Protein AF-A0A1Z8S855-F1 (afdb_monomer_lite)

pLDDT: mean 86.5, std 17.15, range [28.98, 98.31]

Sequence (444 aa):
MSDNKIIQIDSSQKNSFQVTWDMGRRCNFDCTYCPDHRHNNSSSHASLETLIKTSKFVFDYKKLIDQYSVTPKEWMIGFTGGEPTNNPNLLDMCQYINEQNDPMLSVDVTSNGSFSEKYCERMYKLINKMTISYHCEANPKIKSRVLDRIYQVKDLKQKTSNGKFAKINLMIHADPNYWEECMGLVKRFQRDGIKFVPRIIGENYENSRYTHRYTPEQHQWFKDYWKEQNEIAQREREEEEIEKRRKTAEYEYKTETGAKTKSKSENMIETMRKMNNGTKQVKVNHSCKINKSIKKQDQTVNTRKELGRPCCGGGTMCTSNQSGKVSYAKQLPNTEFRDWGCLINWHWLHIEQEYDKILHHQTCRSTFGGKVGEIGTISDCEKIIDRLKKQFATGTMPVIKCPKKLCGCGLCISKAKNNEDITKLFYKTVKNLTPVLEGNLVDL

Secondary structure (DSSP, 8-state):
--TT-EEEEE-TTS-EEEEEEE--SB-S---TTS-TTT-BSSPPPPPHHHHHHHHHHHHHHHHHHHHTBSSPPEEEEEEESS-GGG-TTHHHHHHHHHTT--TTEEEEEEE-S-S-HHHHHHHHHH-SEEEEEEETTS-HHHHHHHHHHHHHHHHHHHH--SS-EEEEEEEE-SSHHHHHHHHHHHHHHHHTT--EEEEEP---SS--TT---B-HHHHHHHHHHHHHHHHHHHHHHHHHHHHHHHHHHHHHHHHHHTSS---SHHHHHHHHHHHSTT-----------------S----B-HHHHS-EE-TT-PPEEEEETT--EEEESEES----TT-EE-GGGTEEEEETTTTEEES-TTT-B-GGG-BS-SB-STTHHHHHHHHHHHHHTTEEEPEE---SS--S-TTS-EESSHHHHHHHHHHHBSS-EEESS------

Radius of gyration: 23.86 Å; chains: 1; bounding box: 59×68×56 Å

Foldseek 3Di:
DDLPDFFWWFLLVQQEFEEEEAQEAQAPDDALQDDNRQHDNDDDGDDLVLLVLLVVLVVLLLVLLQVFWPDRGQYEYEYDTHALLVRPCNLVSLVVNVVVVDPSYFYEYEHCQQDDPVSLVSVQVSGQEYEHEHDLPDDPVSNVNSVVSLVSLVVVPVVDPPNHYYEYEYAQAQPPVSNVVSVVVVVVCVVVVNHYDDDHGQLDPDDDSSHGFHFPVRLVVLLVVQVVLQVVQQVVVVVVVVVVVVVVVVVVCVVVCVPDDDDDPPVVVVVVVVVPPPDDPDDDDDDDDDDDDDDDDGPTDNNCQASAAFAPVQDWIWTAGPVRDIGIGRGDRFFQQAQKFFPLQSRAWYHNPSVQFIASDDPQCFAAQLDHDGCGGSVPSVVSSVLSVVQVVVLADETTGRNDRGDDHPSRGTIGNDPVRSQVSCVSTTHSHHYDDHDHRPDD

Structure (mmCIF, N/CA/C/O backbone):
data_AF-A0A1Z8S855-F1
#
_entry.id   AF-A0A1Z8S855-F1
#
loop_
_atom_site.group_PDB
_atom_site.id
_atom_site.type_symbol
_atom_site.label_atom_id
_atom_site.label_alt_id
_atom_site.label_comp_id
_atom_site.label_asym_id
_atom_site.label_entity_id
_atom_site.label_seq_id
_atom_site.pdbx_PDB_ins_code
_atom_site.Cartn_x
_atom_site.Cartn_y
_atom_site.Cartn_z
_atom_site.occupancy
_atom_site.B_iso_or_equiv
_atom_site.auth_seq_id
_atom_site.auth_comp_id
_atom_site.auth_asym_id
_atom_site.auth_atom_id
_atom_site.pdbx_PDB_model_num
ATOM 1 N N . MET A 1 1 ? 25.090 -2.124 26.017 1.00 41.06 1 MET A N 1
ATOM 2 C CA . MET A 1 1 ? 24.219 -2.735 24.984 1.00 41.06 1 MET A CA 1
ATOM 3 C C . MET A 1 1 ? 23.691 -1.597 24.128 1.00 41.06 1 MET A C 1
ATOM 5 O O . MET A 1 1 ? 23.383 -0.565 24.692 1.00 41.06 1 MET A O 1
ATOM 9 N N . SER A 1 2 ? 23.723 -1.702 22.799 1.00 43.72 2 SER A N 1
ATOM 10 C CA . SER A 1 2 ? 23.610 -0.530 21.917 1.00 43.72 2 SER A CA 1
ATOM 11 C C . SER A 1 2 ? 22.261 0.192 22.053 1.00 43.72 2 SER A C 1
ATOM 13 O O . SER A 1 2 ? 21.244 -0.335 21.593 1.00 43.72 2 SER A O 1
ATOM 15 N N . ASP A 1 3 ? 22.279 1.425 22.565 1.00 57.53 3 ASP A N 1
ATOM 16 C CA . ASP A 1 3 ? 21.118 2.323 22.675 1.00 57.53 3 ASP A CA 1
ATOM 17 C C . ASP A 1 3 ? 20.399 2.573 21.337 1.00 57.53 3 ASP A C 1
ATOM 19 O O . ASP A 1 3 ? 19.307 3.117 21.312 1.00 57.53 3 ASP A O 1
ATOM 23 N N . ASN A 1 4 ? 20.954 2.148 20.200 1.00 68.38 4 ASN A N 1
ATOM 24 C CA . ASN A 1 4 ? 20.413 2.396 18.861 1.00 68.38 4 ASN A CA 1
ATOM 25 C C . ASN A 1 4 ? 19.391 1.356 18.357 1.00 68.38 4 ASN A C 1
ATOM 27 O O . ASN A 1 4 ? 18.970 1.434 17.201 1.00 68.38 4 ASN A O 1
ATOM 31 N N . LYS A 1 5 ? 18.976 0.367 19.163 1.00 87.69 5 LYS A N 1
ATOM 32 C CA . LYS A 1 5 ? 17.974 -0.618 18.712 1.00 87.69 5 LYS A CA 1
ATOM 33 C C . LYS A 1 5 ? 16.562 -0.022 18.748 1.00 87.69 5 LYS A C 1
ATOM 35 O O . LYS A 1 5 ? 16.079 0.367 19.807 1.00 87.69 5 LYS A O 1
ATOM 40 N N . ILE A 1 6 ? 15.889 -0.013 17.595 1.00 92.44 6 ILE A N 1
ATOM 41 C CA . ILE A 1 6 ? 14.486 0.411 17.467 1.00 92.44 6 ILE A CA 1
ATOM 42 C C . ILE A 1 6 ? 13.596 -0.516 18.308 1.00 92.44 6 ILE A C 1
ATOM 44 O O . ILE A 1 6 ? 13.683 -1.741 18.180 1.00 92.44 6 ILE A O 1
ATOM 48 N N . ILE A 1 7 ? 12.731 0.068 19.138 1.00 95.06 7 ILE A N 1
ATOM 49 C CA . ILE A 1 7 ? 11.736 -0.652 19.957 1.00 95.06 7 ILE A CA 1
ATOM 50 C C . ILE A 1 7 ? 10.293 -0.251 19.642 1.00 95.06 7 ILE A C 1
ATOM 52 O O . ILE A 1 7 ? 9.365 -0.934 20.073 1.00 95.06 7 ILE A O 1
ATOM 56 N N . GLN A 1 8 ? 10.098 0.825 18.880 1.00 95.38 8 GLN A N 1
ATOM 57 C CA . GLN A 1 8 ? 8.782 1.346 18.541 1.00 95.38 8 GLN A CA 1
ATOM 58 C C . GLN A 1 8 ? 8.801 2.021 17.168 1.00 95.38 8 GLN A C 1
ATOM 60 O O . GLN A 1 8 ? 9.777 2.669 16.784 1.00 95.38 8 GLN A O 1
ATOM 65 N N . ILE A 1 9 ? 7.690 1.893 16.450 1.00 94.69 9 ILE A N 1
ATOM 66 C CA . ILE A 1 9 ? 7.334 2.705 15.288 1.00 94.69 9 ILE A CA 1
ATOM 67 C C . ILE A 1 9 ? 6.004 3.375 15.621 1.00 94.69 9 ILE A C 1
ATOM 69 O O . ILE A 1 9 ? 5.054 2.677 15.970 1.00 94.69 9 ILE A O 1
ATOM 73 N N . ASP A 1 10 ? 5.933 4.699 15.518 1.00 93.19 10 ASP A N 1
ATOM 74 C CA . ASP A 1 10 ? 4.724 5.483 15.785 1.00 93.19 10 ASP A CA 1
ATOM 75 C C . ASP A 1 10 ? 4.182 6.052 14.466 1.00 93.19 10 ASP A C 1
ATOM 77 O O . ASP A 1 10 ? 4.839 6.845 13.787 1.00 93.19 10 ASP A O 1
ATOM 81 N N . SER A 1 11 ? 2.978 5.630 14.078 1.00 85.94 11 SER A N 1
ATOM 82 C CA . SER A 1 11 ? 2.289 6.154 12.898 1.00 85.94 11 SER A CA 1
ATOM 83 C C . SER A 1 11 ? 1.144 7.100 13.238 1.00 85.94 11 SER A C 1
ATOM 85 O O . SER A 1 11 ? 0.399 7.459 12.333 1.00 85.94 11 SER A O 1
ATOM 87 N N . SER A 1 12 ? 0.991 7.528 14.495 1.00 74.00 12 SER A N 1
ATOM 88 C CA . SER A 1 12 ? -0.075 8.453 14.918 1.00 74.00 12 SER A CA 1
ATOM 89 C C . SER A 1 12 ? -0.031 9.790 14.173 1.00 74.00 12 SER A C 1
ATOM 91 O O . SER A 1 12 ? -1.069 10.377 13.894 1.00 74.00 12 SER A O 1
ATOM 93 N N . GLN A 1 13 ? 1.154 10.224 13.730 1.00 69.06 13 GLN A N 1
ATOM 94 C CA . GLN A 1 13 ? 1.298 11.402 12.866 1.00 69.06 13 GLN A CA 1
ATOM 95 C C . GLN A 1 13 ? 0.686 11.217 11.465 1.00 69.06 13 GLN A C 1
ATOM 97 O O . GLN A 1 13 ? 0.423 12.193 10.769 1.00 69.06 13 GLN A O 1
ATOM 102 N N . LYS A 1 14 ? 0.501 9.972 11.016 1.00 68.62 14 LYS A N 1
ATOM 103 C CA . LYS A 1 14 ? -0.127 9.612 9.741 1.00 68.62 14 LYS A CA 1
ATOM 104 C C . LYS A 1 14 ? -1.534 9.120 10.042 1.00 68.62 14 LYS A C 1
ATOM 106 O O . LYS A 1 14 ? -1.788 7.916 10.073 1.00 68.62 14 LYS A O 1
ATOM 111 N N . ASN A 1 15 ? -2.432 10.067 10.288 1.00 76.00 15 ASN A N 1
ATOM 112 C CA . ASN A 1 15 ? -3.842 9.839 10.592 1.00 76.00 15 ASN A CA 1
ATOM 113 C C . ASN A 1 15 ? -4.609 9.292 9.365 1.00 76.00 15 ASN A C 1
ATOM 115 O O . ASN A 1 15 ? -5.454 9.974 8.792 1.00 76.00 15 ASN A O 1
ATOM 119 N N . SER A 1 16 ? -4.255 8.078 8.920 1.00 89.56 16 SER A N 1
ATOM 120 C CA . SER A 1 16 ? -4.792 7.461 7.705 1.00 89.56 16 SER A CA 1
ATOM 121 C C . SER A 1 16 ? -5.195 5.994 7.876 1.00 89.56 16 SER A C 1
ATOM 123 O O . SER A 1 16 ? -4.587 5.259 8.666 1.00 89.56 16 SER A O 1
ATOM 125 N N . PHE A 1 17 ? -6.204 5.580 7.107 1.00 94.44 17 PHE A N 1
ATOM 126 C CA . PHE A 1 17 ? -6.650 4.197 6.940 1.00 94.44 17 PHE A CA 1
ATOM 127 C C . PHE A 1 17 ? -6.500 3.766 5.474 1.00 94.44 17 PHE A C 1
ATOM 129 O O . PHE A 1 17 ? -6.917 4.481 4.566 1.00 94.44 17 PHE A O 1
ATOM 136 N N . GLN A 1 18 ? -5.886 2.613 5.220 1.00 94.94 18 GLN A N 1
ATOM 137 C CA . GLN A 1 18 ? -5.607 2.139 3.863 1.00 94.94 18 GLN A CA 1
ATOM 138 C C . GLN A 1 18 ? -6.396 0.875 3.550 1.00 94.94 18 GLN A C 1
ATOM 140 O O . GLN A 1 18 ? -6.330 -0.113 4.274 1.00 94.94 18 GLN A O 1
ATOM 145 N N . VAL A 1 19 ? -7.091 0.886 2.423 1.00 97.75 19 VAL A N 1
ATOM 146 C CA . VAL A 1 19 ? -7.694 -0.290 1.810 1.00 97.75 19 VAL A CA 1
ATOM 147 C C . VAL A 1 19 ? -6.838 -0.642 0.604 1.00 97.75 19 VAL A C 1
ATOM 149 O O . VAL A 1 19 ? -6.731 0.138 -0.336 1.00 97.75 19 VAL A O 1
ATOM 152 N N . THR A 1 20 ? -6.183 -1.798 0.625 1.00 97.12 20 THR A N 1
ATOM 153 C CA . THR A 1 20 ? -5.492 -2.331 -0.556 1.00 97.12 20 THR A CA 1
ATOM 154 C C . THR A 1 20 ? -6.382 -3.374 -1.201 1.00 97.12 20 THR A C 1
ATOM 156 O O . THR A 1 20 ? -6.624 -4.416 -0.598 1.00 97.12 20 THR A O 1
ATOM 159 N N . TRP A 1 21 ? -6.833 -3.130 -2.420 1.00 98.25 21 TRP A N 1
ATOM 160 C CA . TRP A 1 21 ? -7.756 -4.009 -3.121 1.00 98.25 21 TRP A CA 1
ATOM 161 C C . TRP A 1 21 ? -7.062 -4.640 -4.327 1.00 98.25 21 TRP A C 1
ATOM 163 O O . TRP A 1 21 ? -6.793 -3.981 -5.329 1.00 98.25 21 TRP A O 1
ATOM 173 N N . ASP A 1 22 ? -6.723 -5.919 -4.193 1.00 97.12 22 ASP A N 1
ATOM 174 C CA . ASP A 1 22 ? -6.221 -6.758 -5.277 1.00 97.12 22 ASP A CA 1
ATOM 175 C C . ASP A 1 22 ? -7.413 -7.183 -6.146 1.00 97.12 22 ASP A C 1
ATOM 177 O O . ASP A 1 22 ? -8.289 -7.919 -5.693 1.00 97.12 22 ASP A O 1
ATOM 181 N N . MET A 1 23 ? -7.465 -6.662 -7.372 1.00 95.81 23 MET A N 1
ATOM 182 C CA . MET A 1 23 ? -8.579 -6.804 -8.317 1.00 95.81 23 MET A CA 1
ATOM 183 C C . MET A 1 23 ? -8.624 -8.172 -9.024 1.00 95.81 23 MET A C 1
ATOM 185 O O . MET A 1 23 ? -9.483 -8.381 -9.886 1.00 95.81 23 MET A O 1
ATOM 189 N N . GLY A 1 24 ? -7.718 -9.090 -8.677 1.00 95.19 24 GLY A N 1
ATOM 190 C CA . GLY A 1 24 ? -7.552 -10.403 -9.301 1.00 95.19 24 GLY A CA 1
ATOM 191 C C . GLY A 1 24 ? -6.234 -10.518 -10.059 1.00 95.19 24 GLY A C 1
ATOM 192 O O . GLY A 1 24 ? -5.487 -9.553 -10.180 1.00 95.19 24 GLY A O 1
ATOM 193 N N . ARG A 1 25 ? -5.936 -11.700 -10.596 1.00 95.31 25 ARG A N 1
ATOM 194 C CA . ARG A 1 25 ? -4.613 -12.039 -11.146 1.00 95.31 25 ARG A CA 1
ATOM 195 C C . ARG A 1 25 ? -4.402 -11.636 -12.600 1.00 95.31 25 ARG A C 1
ATOM 197 O O . ARG A 1 25 ? -3.265 -11.624 -13.061 1.00 95.31 25 ARG A O 1
ATOM 204 N N . ARG A 1 26 ? -5.451 -11.317 -13.360 1.00 96.31 26 ARG A N 1
ATOM 205 C CA . ARG A 1 26 ? -5.281 -11.064 -14.797 1.00 96.31 26 ARG A CA 1
ATOM 206 C C . ARG A 1 26 ? -4.358 -9.862 -15.031 1.00 96.31 26 ARG A C 1
ATOM 208 O O . ARG A 1 26 ? -4.673 -8.739 -14.644 1.00 96.31 26 ARG A O 1
ATOM 215 N N . CYS A 1 27 ? -3.237 -10.092 -15.699 1.00 95.69 27 CYS A N 1
ATOM 216 C CA . CYS A 1 27 ? -2.202 -9.123 -16.013 1.00 95.69 27 CYS A CA 1
ATOM 217 C C . CYS A 1 27 ? -1.746 -9.315 -17.462 1.00 95.69 27 CYS A C 1
ATOM 219 O O . CYS A 1 27 ? -1.718 -10.426 -17.984 1.00 95.69 27 CYS A O 1
ATOM 221 N N . ASN A 1 28 ? -1.382 -8.221 -18.121 1.00 94.50 28 ASN A N 1
ATOM 222 C CA . ASN A 1 28 ? -0.798 -8.239 -19.464 1.00 94.50 28 ASN A CA 1
ATOM 223 C C . ASN A 1 28 ? 0.742 -8.232 -19.443 1.00 94.50 28 ASN A C 1
ATOM 225 O O . ASN A 1 28 ? 1.363 -8.062 -20.490 1.00 94.50 28 ASN A O 1
ATOM 229 N N . PHE A 1 29 ? 1.350 -8.369 -18.261 1.00 94.00 29 PHE A N 1
ATOM 230 C CA . PHE A 1 29 ? 2.789 -8.522 -18.050 1.00 94.00 29 PHE A CA 1
ATOM 231 C C . PHE A 1 29 ? 3.058 -9.891 -17.412 1.00 94.00 29 PHE A C 1
ATOM 233 O O . PHE A 1 29 ? 2.271 -10.367 -16.589 1.00 94.00 29 PHE A O 1
ATOM 240 N N . ASP A 1 30 ? 4.200 -10.482 -17.756 1.00 92.06 30 ASP A N 1
ATOM 241 C CA . ASP A 1 30 ? 4.653 -11.786 -17.261 1.00 92.06 30 ASP A CA 1
ATOM 242 C C . ASP A 1 30 ? 6.054 -11.660 -16.646 1.00 92.06 30 ASP A C 1
ATOM 244 O O . ASP A 1 30 ? 7.041 -12.180 -17.157 1.00 92.06 30 ASP A O 1
ATOM 248 N N . CYS A 1 31 ? 6.159 -10.828 -15.605 1.00 91.81 31 CYS A N 1
ATOM 249 C CA . CYS A 1 31 ? 7.449 -10.493 -15.010 1.00 91.81 31 CYS A CA 1
ATOM 250 C C . CYS A 1 31 ? 8.037 -11.697 -14.260 1.00 91.81 31 CYS A C 1
ATOM 252 O O . CYS A 1 31 ? 7.355 -12.277 -13.415 1.00 91.81 31 CYS A O 1
ATOM 254 N N . THR A 1 32 ? 9.324 -11.990 -14.446 1.00 90.94 32 THR A N 1
ATOM 255 C CA . THR A 1 32 ? 10.001 -13.171 -13.877 1.00 90.94 32 THR A CA 1
ATOM 256 C C . THR A 1 32 ? 10.027 -13.195 -12.346 1.00 90.94 32 THR A C 1
ATOM 258 O O . THR A 1 32 ? 10.209 -14.242 -11.737 1.00 90.94 32 THR A O 1
ATOM 261 N N . TYR A 1 33 ? 9.832 -12.044 -11.702 1.00 89.94 33 TYR A N 1
ATOM 262 C CA . TYR A 1 33 ? 9.792 -11.862 -10.248 1.00 89.94 33 TYR A CA 1
ATOM 263 C C . TYR A 1 33 ? 8.374 -11.710 -9.681 1.00 89.94 33 TYR A C 1
ATOM 265 O O . TYR A 1 33 ? 8.222 -11.462 -8.479 1.00 89.94 33 TYR A O 1
ATOM 273 N N . CYS A 1 34 ? 7.338 -11.812 -10.515 1.00 89.25 34 CYS A N 1
ATOM 274 C CA . CYS A 1 34 ? 5.953 -11.863 -10.066 1.00 89.25 34 CYS A CA 1
ATOM 275 C C . CYS A 1 34 ? 5.550 -13.336 -9.872 1.00 89.25 34 CYS A C 1
ATOM 277 O O . CYS A 1 34 ? 5.842 -14.156 -10.733 1.00 89.25 34 CYS A O 1
ATOM 279 N N . PRO A 1 35 ? 4.946 -13.724 -8.737 1.00 87.12 35 PRO A N 1
ATOM 280 C CA . PRO A 1 35 ? 4.584 -15.120 -8.508 1.00 87.12 35 PRO A CA 1
ATOM 281 C C . PRO A 1 35 ? 3.193 -15.455 -9.071 1.00 87.12 35 PRO A C 1
ATOM 283 O O . PRO A 1 35 ? 2.268 -14.673 -8.881 1.00 87.12 35 PRO A O 1
ATOM 286 N N . ASP A 1 36 ? 2.988 -16.654 -9.629 1.00 86.56 36 ASP A N 1
ATOM 287 C CA . ASP A 1 36 ? 1.744 -17.073 -10.327 1.00 86.56 36 ASP A CA 1
ATOM 288 C C . ASP A 1 36 ? 0.429 -16.915 -9.533 1.00 86.56 36 ASP A C 1
ATOM 290 O O . ASP A 1 36 ? -0.669 -16.811 -10.085 1.00 86.56 36 ASP A O 1
ATOM 294 N N . HIS A 1 37 ? 0.502 -16.915 -8.200 1.00 86.00 37 HIS A N 1
ATOM 295 C CA . HIS A 1 37 ? -0.669 -16.672 -7.348 1.00 86.00 37 HIS A CA 1
ATOM 296 C C . HIS A 1 37 ? -1.069 -15.185 -7.287 1.00 86.00 37 HIS A C 1
ATOM 298 O O . HIS A 1 37 ? -2.067 -14.841 -6.664 1.00 86.00 37 HIS A O 1
ATOM 304 N N . ARG A 1 38 ? -0.285 -14.292 -7.900 1.00 85.31 38 ARG A N 1
ATOM 305 C CA . ARG A 1 38 ? -0.528 -12.845 -8.011 1.00 85.31 38 ARG A CA 1
ATOM 306 C C . ARG A 1 38 ? -0.795 -12.397 -9.440 1.00 85.31 38 ARG A C 1
ATOM 308 O O . ARG A 1 38 ? -1.370 -11.331 -9.620 1.00 85.31 38 ARG A O 1
ATOM 315 N N . HIS A 1 39 ? -0.387 -13.176 -10.441 1.00 90.69 39 HIS A N 1
ATOM 316 C CA . HIS A 1 39 ? -0.634 -12.832 -11.836 1.00 90.69 39 HIS A CA 1
ATOM 317 C C . HIS A 1 39 ? -0.845 -14.056 -12.732 1.00 90.69 39 HIS A C 1
ATOM 319 O O . HIS A 1 39 ? -0.311 -15.129 -12.476 1.00 90.69 39 HIS A O 1
ATOM 325 N N . ASN A 1 40 ? -1.629 -13.871 -13.790 1.00 92.19 40 ASN A N 1
ATOM 326 C CA . ASN A 1 40 ? -1.722 -14.739 -14.963 1.00 92.19 40 ASN A CA 1
ATOM 327 C C . ASN A 1 40 ? -2.329 -13.941 -16.132 1.00 92.19 40 ASN A C 1
ATOM 329 O O . ASN A 1 40 ? -2.665 -12.771 -15.975 1.00 92.19 40 ASN A O 1
ATOM 333 N N . ASN A 1 41 ? -2.519 -14.558 -17.296 1.00 91.06 41 ASN A N 1
ATOM 334 C CA . ASN A 1 41 ? -3.120 -13.907 -18.468 1.00 91.06 41 ASN A CA 1
ATOM 335 C C . ASN A 1 41 ? -4.601 -14.271 -18.705 1.00 91.06 41 ASN A C 1
ATOM 337 O O . ASN A 1 41 ? -5.209 -13.766 -19.652 1.00 91.06 41 ASN A O 1
ATOM 341 N N . SER A 1 42 ? -5.187 -15.130 -17.867 1.00 92.25 42 SER A N 1
ATOM 342 C CA . SER A 1 42 ? -6.438 -15.834 -18.170 1.00 92.25 42 SER A CA 1
ATOM 343 C C . SER A 1 42 ? -7.563 -15.624 -17.158 1.00 92.25 42 SER A C 1
ATOM 345 O O . SER A 1 42 ? -8.719 -15.839 -17.521 1.00 92.25 42 SER A O 1
ATOM 347 N N . SER A 1 43 ? -7.275 -15.171 -15.930 1.00 94.56 43 SER A N 1
ATOM 348 C CA . SER A 1 43 ? -8.302 -14.972 -14.901 1.00 94.56 43 SER A CA 1
ATOM 349 C C . SER A 1 43 ? -9.421 -14.040 -15.376 1.00 94.56 43 SER A C 1
ATOM 351 O O . SER A 1 43 ? -9.204 -13.075 -16.123 1.00 94.56 43 SER A O 1
ATOM 353 N N . SER A 1 44 ? -10.639 -14.341 -14.933 1.00 95.31 44 SER A N 1
ATOM 354 C CA . SER A 1 44 ? -11.812 -13.497 -15.136 1.00 95.31 44 SER A CA 1
ATOM 355 C C . SER A 1 44 ? -11.755 -12.257 -14.248 1.00 95.31 44 SER A C 1
ATOM 357 O O . SER A 1 44 ? -11.197 -12.278 -13.152 1.00 95.31 44 SER A O 1
ATOM 359 N N . HIS A 1 45 ? -12.383 -11.178 -14.705 1.00 96.50 45 HIS A N 1
ATOM 360 C CA . HIS A 1 45 ? -12.617 -10.000 -13.878 1.00 96.50 45 HIS A CA 1
ATOM 361 C C . HIS A 1 45 ? -13.925 -10.141 -13.098 1.00 96.50 45 HIS A C 1
ATOM 363 O O . HIS A 1 45 ? -14.886 -10.725 -13.599 1.00 96.50 45 HIS A O 1
ATOM 369 N N . ALA A 1 46 ? -13.969 -9.584 -11.887 1.00 95.19 46 ALA A N 1
ATOM 370 C CA . ALA A 1 46 ? -15.210 -9.481 -11.126 1.00 95.19 46 ALA A CA 1
ATOM 371 C C . ALA A 1 46 ? -16.238 -8.592 -11.850 1.00 95.19 46 ALA A C 1
ATOM 373 O O . ALA A 1 46 ? -15.874 -7.609 -12.509 1.00 95.19 46 ALA A O 1
ATOM 374 N N . SER A 1 47 ? -17.522 -8.927 -11.702 1.00 96.62 47 SER A N 1
ATOM 375 C CA . SER A 1 47 ? -18.627 -8.103 -12.198 1.00 96.62 47 SER A CA 1
ATOM 376 C C . SER A 1 47 ? -18.700 -6.771 -11.447 1.00 96.62 47 SER A C 1
ATOM 378 O O . SER A 1 47 ? -18.292 -6.674 -10.287 1.00 96.62 47 SER A O 1
ATOM 380 N N . LEU A 1 48 ? -19.254 -5.741 -12.094 1.00 97.19 48 LEU A N 1
ATOM 381 C CA . LEU A 1 48 ? -19.471 -4.438 -11.462 1.00 97.19 48 LEU A CA 1
ATOM 382 C C . LEU A 1 48 ? -20.356 -4.550 -10.208 1.00 97.19 48 LEU A C 1
ATOM 384 O O . LEU A 1 48 ? -20.079 -3.896 -9.209 1.00 97.19 48 LEU A O 1
ATOM 388 N N . GLU A 1 49 ? -21.367 -5.421 -10.227 1.00 96.81 49 GLU A N 1
ATOM 389 C CA . GLU A 1 49 ? -22.240 -5.680 -9.076 1.00 96.81 49 GLU A CA 1
ATOM 390 C C . GLU A 1 49 ? -21.451 -6.160 -7.849 1.00 96.81 49 GLU A C 1
ATOM 392 O O . GLU A 1 49 ? -21.581 -5.590 -6.763 1.00 96.81 49 GLU A O 1
ATOM 397 N N . THR A 1 50 ? -20.577 -7.157 -8.025 1.00 96.06 50 THR A N 1
ATOM 398 C CA . THR A 1 50 ? -19.729 -7.672 -6.942 1.00 96.06 50 THR A CA 1
ATOM 399 C C . THR A 1 50 ? -18.773 -6.602 -6.427 1.00 96.06 50 THR A C 1
ATOM 401 O O . THR A 1 50 ? -18.580 -6.478 -5.215 1.00 96.06 50 THR A O 1
ATOM 404 N N . LEU A 1 51 ? -18.191 -5.799 -7.323 1.00 97.75 51 LEU A N 1
ATOM 405 C CA . LEU A 1 51 ? -17.328 -4.685 -6.931 1.00 97.75 51 LEU A CA 1
ATOM 406 C C . LEU A 1 51 ? -18.100 -3.662 -6.089 1.00 97.75 51 LEU A C 1
ATOM 408 O O . LEU A 1 51 ? -17.661 -3.330 -4.993 1.00 97.75 51 LEU A O 1
ATOM 412 N N . ILE A 1 52 ? -19.296 -3.251 -6.518 1.00 97.31 52 ILE A N 1
ATOM 413 C CA . ILE A 1 52 ? -20.149 -2.317 -5.768 1.00 97.31 52 ILE A CA 1
ATOM 414 C C . ILE A 1 52 ? -20.555 -2.894 -4.404 1.00 97.31 52 ILE A C 1
ATOM 416 O O . ILE A 1 52 ? -20.482 -2.187 -3.397 1.00 97.31 52 ILE A O 1
ATOM 420 N N . LYS A 1 53 ? -20.952 -4.175 -4.333 1.00 96.12 53 LYS A N 1
ATOM 421 C CA . LYS A 1 53 ? -21.246 -4.857 -3.058 1.00 96.12 53 LYS A CA 1
ATOM 422 C C . LYS A 1 53 ? -20.045 -4.782 -2.110 1.00 96.12 53 LYS A C 1
ATOM 424 O O . LYS A 1 53 ? -20.194 -4.426 -0.944 1.00 96.12 53 LYS A O 1
ATOM 429 N N . THR A 1 54 ? -18.852 -5.064 -2.624 1.00 97.69 54 THR A N 1
ATOM 430 C CA . THR A 1 54 ? -17.611 -5.028 -1.841 1.00 97.69 54 THR A CA 1
ATOM 431 C C . THR A 1 54 ? -17.271 -3.607 -1.383 1.00 97.69 54 THR A C 1
ATOM 433 O O . THR A 1 54 ? -16.876 -3.410 -0.234 1.00 97.69 54 THR A O 1
ATOM 436 N N . SER A 1 55 ? -17.482 -2.596 -2.234 1.00 98.00 55 SER A N 1
ATOM 437 C CA . SER A 1 55 ? -17.306 -1.186 -1.870 1.00 98.00 55 SER A CA 1
ATOM 438 C C . SER A 1 55 ? -18.207 -0.787 -0.699 1.00 98.00 55 SER A C 1
ATOM 440 O O . SER A 1 55 ? -17.720 -0.159 0.236 1.00 98.00 55 SER A O 1
ATOM 442 N N . LYS A 1 56 ? -19.485 -1.196 -0.692 1.00 97.81 56 LYS A N 1
ATOM 443 C CA . LYS A 1 56 ? -20.416 -0.933 0.427 1.00 97.81 56 LYS A CA 1
ATOM 444 C C . LYS A 1 56 ? -19.881 -1.472 1.753 1.00 97.81 56 LYS A C 1
ATOM 446 O O . LYS A 1 56 ? -19.792 -0.724 2.721 1.00 97.81 56 LYS A O 1
ATOM 451 N N . PHE A 1 57 ? -19.407 -2.718 1.763 1.00 98.12 57 PHE A N 1
ATOM 452 C CA . PHE A 1 57 ? -18.745 -3.288 2.938 1.00 98.12 57 PHE A CA 1
ATOM 453 C C . PHE A 1 57 ? -17.532 -2.464 3.390 1.00 98.12 57 PHE A C 1
ATOM 455 O O . PHE A 1 57 ? -17.351 -2.236 4.584 1.00 98.12 57 PHE A O 1
ATOM 462 N N . VAL A 1 58 ? -16.697 -2.001 2.456 1.00 98.31 58 VAL A N 1
ATOM 463 C CA . VAL A 1 58 ? -15.527 -1.171 2.775 1.00 98.31 58 VAL A CA 1
ATOM 464 C C . VAL A 1 58 ? -15.936 0.133 3.471 1.00 98.31 58 VAL A C 1
ATOM 466 O O . VAL A 1 58 ? -15.302 0.511 4.461 1.00 98.31 58 VAL A O 1
ATOM 469 N N . PHE A 1 59 ? -17.004 0.788 3.005 1.00 97.94 59 PHE A N 1
ATOM 470 C CA . PHE A 1 59 ? -17.570 1.976 3.651 1.00 97.94 59 PHE A CA 1
ATOM 471 C C . PHE A 1 59 ? -18.094 1.669 5.059 1.00 97.94 59 PHE A C 1
ATOM 473 O O . PHE A 1 59 ? -17.749 2.380 6.007 1.00 97.94 59 PHE A O 1
ATOM 480 N N . ASP A 1 60 ? -18.851 0.584 5.226 1.00 97.75 60 ASP A N 1
ATOM 481 C CA . ASP A 1 60 ? -19.391 0.175 6.528 1.00 97.75 60 ASP A CA 1
ATOM 482 C C . ASP A 1 60 ? -18.285 -0.184 7.526 1.00 97.75 60 ASP A C 1
ATOM 484 O O . ASP A 1 60 ? -18.316 0.243 8.685 1.00 97.75 60 ASP A O 1
ATOM 488 N N . TYR A 1 61 ? -17.261 -0.910 7.070 1.00 97.94 61 TYR A N 1
ATOM 489 C CA . TYR A 1 61 ? -16.089 -1.252 7.870 1.00 97.94 61 TYR A CA 1
ATOM 490 C C . TYR A 1 61 ? -15.360 0.010 8.329 1.00 97.94 61 TYR A C 1
ATOM 492 O O . TYR A 1 61 ? -15.052 0.156 9.514 1.00 97.94 61 TYR A O 1
ATOM 500 N N . LYS A 1 62 ? -15.103 0.952 7.412 1.00 96.50 62 LYS A N 1
ATOM 501 C CA . LYS A 1 62 ? -14.441 2.218 7.747 1.00 96.50 62 LYS A CA 1
ATOM 502 C C . LYS A 1 62 ? -15.248 3.015 8.765 1.00 96.50 62 LYS A C 1
ATOM 504 O O . LYS A 1 62 ? -14.686 3.450 9.769 1.00 96.50 62 LYS A O 1
ATOM 509 N N . LYS A 1 63 ? -16.553 3.169 8.536 1.00 95.88 63 LYS A N 1
ATOM 510 C CA . LYS A 1 63 ? -17.454 3.877 9.449 1.00 95.88 63 LYS A CA 1
ATOM 511 C C . LYS A 1 63 ? -17.413 3.271 10.852 1.00 95.88 63 LYS A C 1
ATOM 513 O O . LYS A 1 63 ? -17.331 4.013 11.826 1.00 95.88 63 LYS A O 1
ATOM 518 N N . LEU A 1 64 ? -17.422 1.941 10.958 1.00 96.44 64 LEU A N 1
ATOM 519 C CA . LEU A 1 64 ? -17.347 1.238 12.238 1.00 96.44 64 LEU A CA 1
ATOM 520 C C . LEU A 1 64 ? -16.003 1.464 12.954 1.00 96.44 64 LEU A C 1
ATOM 522 O O . LEU A 1 64 ? -15.988 1.761 14.146 1.00 96.44 64 LEU A O 1
ATOM 526 N N . ILE A 1 65 ? -14.875 1.371 12.245 1.00 95.38 65 ILE A N 1
ATOM 527 C CA . ILE A 1 65 ? -13.541 1.624 12.819 1.00 95.38 65 ILE A CA 1
ATOM 528 C C . ILE A 1 65 ? -13.386 3.076 13.299 1.00 95.38 65 ILE A C 1
ATOM 530 O O . ILE A 1 65 ? -12.775 3.334 14.341 1.00 95.38 65 ILE A O 1
ATOM 534 N N . ASP A 1 66 ? -13.941 4.036 12.565 1.00 93.94 66 ASP A N 1
ATOM 535 C CA . ASP A 1 66 ? -13.829 5.458 12.892 1.00 93.94 66 ASP A CA 1
ATOM 536 C C . ASP A 1 66 ? -14.596 5.857 14.156 1.00 93.94 66 ASP A C 1
ATOM 538 O O . ASP A 1 66 ? -14.147 6.752 14.874 1.00 93.94 66 ASP A O 1
ATOM 542 N N . GLN A 1 67 ? -15.698 5.171 14.487 1.00 95.62 67 GLN A N 1
ATOM 543 C CA . GLN A 1 67 ? -16.440 5.402 15.738 1.00 95.62 67 GLN A CA 1
ATOM 544 C C . GLN A 1 67 ? -15.544 5.269 16.977 1.00 95.62 67 GLN A C 1
ATOM 546 O O . GLN A 1 67 ? -15.726 5.994 17.958 1.00 95.62 67 GLN A O 1
ATOM 551 N N . TYR A 1 68 ? -14.540 4.396 16.899 1.00 95.88 68 TYR A N 1
ATOM 552 C CA . TYR A 1 68 ? -13.589 4.112 17.969 1.00 95.88 68 TYR A CA 1
ATOM 553 C C . TYR A 1 68 ? -12.204 4.707 17.714 1.00 95.88 68 TYR A C 1
ATOM 555 O O . TYR A 1 68 ? -11.306 4.521 18.527 1.00 95.88 68 TYR A O 1
ATOM 563 N N . SER A 1 69 ? -12.005 5.458 16.631 1.00 93.75 69 SER A N 1
ATOM 564 C CA . SER A 1 69 ? -10.747 6.168 16.394 1.00 93.75 69 SER A CA 1
ATOM 565 C C . SER A 1 69 ? -10.720 7.492 17.169 1.00 93.75 69 SER A C 1
ATOM 567 O O . SER A 1 69 ? -11.729 8.198 17.261 1.00 93.75 69 SER A O 1
ATOM 569 N N . VAL A 1 70 ? -9.563 7.840 17.745 1.00 93.69 70 VAL A N 1
ATOM 570 C CA . VAL A 1 70 ? -9.370 9.107 18.487 1.00 93.69 70 VAL A CA 1
ATOM 571 C C . VAL A 1 70 ? -9.628 10.306 17.575 1.00 93.69 70 VAL A C 1
ATOM 573 O O . VAL A 1 70 ? -10.365 11.220 17.937 1.00 93.69 70 VAL A O 1
ATOM 576 N N . THR A 1 71 ? -9.076 10.258 16.365 1.00 88.50 71 THR A N 1
ATOM 577 C CA . THR A 1 71 ? -9.294 11.236 15.299 1.00 88.50 71 THR A CA 1
ATOM 578 C C . THR A 1 71 ? -9.895 10.550 14.073 1.00 88.50 71 THR A C 1
ATOM 580 O O . THR A 1 71 ? -9.452 9.447 13.733 1.00 88.50 71 THR A O 1
ATOM 583 N N . PRO A 1 72 ? -10.858 11.182 13.371 1.00 86.38 72 PRO A N 1
ATOM 584 C CA . PRO A 1 72 ? -11.312 10.705 12.067 1.00 86.38 72 PRO A CA 1
ATOM 585 C C . PRO A 1 72 ? -10.125 10.562 11.114 1.00 86.38 72 PRO A C 1
ATOM 587 O O . PRO A 1 72 ? -9.307 11.479 11.014 1.00 86.38 72 PRO A O 1
ATOM 590 N N . LYS A 1 73 ? -10.003 9.417 10.439 1.00 89.69 73 LYS A N 1
ATOM 591 C CA . LYS A 1 73 ? -8.857 9.120 9.567 1.00 89.69 73 LYS A CA 1
ATOM 592 C C . LYS A 1 73 ? -9.183 9.478 8.128 1.00 89.69 73 LYS A C 1
ATOM 594 O O . LYS A 1 73 ? -10.178 8.977 7.596 1.00 89.69 73 LYS A O 1
ATOM 599 N N . GLU A 1 74 ? -8.305 10.242 7.476 1.00 93.06 74 GLU A N 1
ATOM 600 C CA . GLU A 1 74 ? -8.278 10.249 6.010 1.00 93.06 74 GLU A CA 1
ATOM 601 C C . GLU A 1 74 ? -8.089 8.818 5.525 1.00 93.06 74 GLU A C 1
ATOM 603 O O . GLU A 1 74 ? -7.469 7.990 6.203 1.00 93.06 74 GLU A O 1
ATOM 608 N N . TRP A 1 75 ? -8.616 8.478 4.362 1.00 94.94 75 TRP A N 1
ATOM 609 C CA . TRP A 1 75 ? -8.514 7.103 3.920 1.00 94.94 75 TRP A CA 1
ATOM 610 C C . TRP A 1 75 ? -8.390 6.953 2.430 1.00 94.94 75 TRP A C 1
ATOM 612 O O . TRP A 1 75 ? -8.635 7.868 1.650 1.00 94.94 75 TRP A O 1
ATOM 622 N N . MET A 1 76 ? -7.870 5.795 2.051 1.00 95.62 76 MET A N 1
ATOM 623 C CA . MET A 1 76 ? -7.499 5.523 0.681 1.00 95.62 76 MET A CA 1
ATOM 624 C C . MET A 1 76 ? -7.951 4.139 0.275 1.00 95.62 76 MET A C 1
ATOM 626 O O . MET A 1 76 ? -7.625 3.175 0.964 1.00 95.62 76 MET A O 1
ATOM 630 N N . ILE A 1 77 ? -8.613 4.045 -0.874 1.00 98.19 77 ILE A N 1
ATOM 631 C CA . ILE A 1 77 ? -8.851 2.779 -1.563 1.00 98.19 77 ILE A CA 1
ATOM 632 C C . ILE A 1 77 ? -7.857 2.692 -2.718 1.00 98.19 77 ILE A C 1
ATOM 634 O O . ILE A 1 77 ? -7.934 3.455 -3.677 1.00 98.19 77 ILE A O 1
ATOM 638 N N . GLY A 1 78 ? -6.876 1.803 -2.574 1.00 97.56 78 GLY A N 1
ATOM 639 C CA . GLY A 1 78 ? -5.810 1.569 -3.538 1.00 97.56 78 GLY A CA 1
ATOM 640 C C . GLY A 1 78 ? -6.028 0.282 -4.321 1.00 97.56 78 GLY A C 1
ATOM 641 O O . GLY A 1 78 ? -5.918 -0.807 -3.754 1.00 97.56 78 GLY A O 1
ATOM 642 N N . PHE A 1 79 ? -6.282 0.408 -5.621 1.00 98.12 79 PHE A N 1
ATOM 643 C CA . PHE A 1 79 ? -6.451 -0.714 -6.539 1.00 98.12 79 PHE A CA 1
ATOM 644 C C . PHE A 1 79 ? -5.104 -1.233 -7.044 1.00 98.12 79 PHE A C 1
ATOM 646 O O . PHE A 1 79 ? -4.241 -0.467 -7.478 1.00 98.12 79 PHE A O 1
ATOM 653 N N . THR A 1 80 ? -4.931 -2.548 -6.974 1.00 96.06 80 THR A N 1
ATOM 654 C CA . THR A 1 80 ? -3.733 -3.295 -7.383 1.00 96.06 80 THR A CA 1
ATOM 655 C C . THR A 1 80 ? -4.150 -4.693 -7.872 1.00 96.06 80 THR A C 1
ATOM 657 O O . THR A 1 80 ? -5.323 -4.914 -8.173 1.00 96.06 80 THR A O 1
ATOM 660 N N . GLY A 1 81 ? -3.219 -5.644 -7.934 1.00 92.00 81 GLY A N 1
ATOM 661 C CA . GLY A 1 81 ? -3.455 -7.057 -8.240 1.00 92.00 81 GLY A CA 1
ATOM 662 C C . GLY A 1 81 ? -2.558 -7.505 -9.379 1.00 92.00 81 GLY A C 1
ATOM 663 O O . GLY A 1 81 ? -1.368 -7.190 -9.370 1.00 92.00 81 GLY A O 1
ATOM 664 N N . GLY A 1 82 ? -3.138 -8.190 -10.360 1.00 92.75 82 GLY A N 1
ATOM 665 C CA . GLY A 1 82 ? -2.607 -8.291 -11.712 1.00 92.75 82 GLY A CA 1
ATOM 666 C C . GLY A 1 82 ? -2.475 -6.896 -12.331 1.00 92.75 82 GLY A C 1
ATOM 667 O O . GLY A 1 82 ? -1.770 -6.038 -11.813 1.00 92.75 82 GLY A O 1
ATOM 668 N N . GLU A 1 83 ? -3.162 -6.622 -13.435 1.00 96.56 83 GLU A N 1
ATOM 669 C CA . GLU A 1 83 ? -3.217 -5.260 -13.972 1.00 96.56 83 GLU A CA 1
ATOM 670 C C . GLU A 1 83 ? -4.633 -4.697 -13.806 1.00 96.56 83 GLU A C 1
ATOM 672 O O . GLU A 1 83 ? -5.523 -5.063 -14.581 1.00 96.56 83 GLU A O 1
ATOM 677 N N . PRO A 1 84 ? -4.877 -3.808 -12.822 1.00 97.00 84 PRO A N 1
ATOM 678 C CA . PRO A 1 84 ? -6.222 -3.313 -12.551 1.00 97.00 84 PRO A CA 1
ATOM 679 C C . PRO A 1 84 ? -6.823 -2.578 -13.752 1.00 97.00 84 PRO A C 1
ATOM 681 O O . PRO A 1 84 ? -8.032 -2.656 -13.953 1.00 97.00 84 PRO A O 1
ATOM 684 N N . THR A 1 85 ? -6.012 -1.922 -14.593 1.00 97.00 85 THR A N 1
ATOM 685 C CA . THR A 1 85 ? -6.519 -1.208 -15.781 1.00 97.00 85 THR A CA 1
ATOM 686 C C . THR A 1 85 ? -6.971 -2.125 -16.919 1.00 97.00 85 THR A C 1
ATOM 688 O O . THR A 1 85 ? -7.598 -1.646 -17.860 1.00 97.00 85 THR A O 1
ATOM 691 N N . ASN A 1 86 ? -6.729 -3.437 -16.817 1.00 95.75 86 ASN A N 1
ATOM 692 C CA . ASN A 1 86 ? -7.335 -4.419 -17.716 1.00 95.75 86 ASN A CA 1
ATOM 693 C C . ASN A 1 86 ? -8.767 -4.786 -17.303 1.00 95.75 86 ASN A C 1
ATOM 695 O O . ASN A 1 86 ? -9.502 -5.324 -18.128 1.00 95.75 86 ASN A O 1
ATOM 699 N N . ASN A 1 87 ? -9.176 -4.507 -16.059 1.00 96.62 87 ASN A N 1
ATOM 700 C CA . ASN A 1 87 ? -10.545 -4.760 -15.627 1.00 96.62 87 ASN A CA 1
ATOM 701 C C . ASN A 1 87 ? -11.488 -3.723 -16.270 1.00 96.62 87 ASN A C 1
ATOM 703 O O . ASN A 1 87 ? -11.349 -2.530 -15.979 1.00 96.62 87 ASN A O 1
ATOM 707 N N . PRO A 1 88 ? -12.470 -4.142 -17.095 1.00 96.62 88 PRO A N 1
ATOM 708 C CA . PRO A 1 88 ? -13.363 -3.213 -17.789 1.00 96.62 88 PRO A CA 1
ATOM 709 C C . PRO A 1 88 ? -14.206 -2.362 -16.829 1.00 96.62 88 PRO A C 1
ATOM 711 O O . PRO A 1 88 ? -14.586 -1.251 -17.181 1.00 96.62 88 PRO A O 1
ATOM 714 N N . ASN A 1 89 ? -14.435 -2.849 -15.607 1.00 97.81 89 ASN A N 1
ATOM 715 C CA . ASN A 1 89 ? -15.288 -2.211 -14.607 1.00 97.81 89 ASN A CA 1
ATOM 716 C C . ASN A 1 89 ? -14.519 -1.259 -13.671 1.00 97.81 89 ASN A C 1
ATOM 718 O O . ASN A 1 89 ? -15.122 -0.689 -12.763 1.00 97.81 89 ASN A O 1
ATOM 722 N N . LEU A 1 90 ? -13.197 -1.081 -13.840 1.00 98.00 90 LEU A N 1
ATOM 723 C CA . LEU A 1 90 ? -12.396 -0.248 -12.929 1.00 98.00 90 LEU A CA 1
ATOM 724 C C . LEU A 1 90 ? -12.895 1.202 -12.892 1.00 98.00 90 LEU A C 1
ATOM 726 O O . LEU A 1 90 ? -13.044 1.768 -11.812 1.00 98.00 90 LEU A O 1
ATOM 730 N N . LEU A 1 91 ? -13.130 1.816 -14.056 1.00 98.19 91 LEU A N 1
ATOM 731 C CA . LEU A 1 91 ? -13.522 3.228 -14.112 1.00 98.19 91 LEU A CA 1
ATOM 732 C C . LEU A 1 91 ? -14.929 3.452 -13.552 1.00 98.19 91 LEU A C 1
ATOM 734 O O . LEU A 1 91 ? -15.118 4.409 -12.807 1.00 98.19 91 LEU A O 1
ATOM 738 N N . ASP A 1 92 ? -15.868 2.552 -13.841 1.00 98.31 92 ASP A N 1
ATOM 739 C CA . ASP A 1 92 ? -17.240 2.630 -13.326 1.00 98.31 92 ASP A CA 1
ATOM 740 C C . ASP A 1 92 ? -17.264 2.446 -11.802 1.00 98.31 92 ASP A C 1
ATOM 742 O O . ASP A 1 92 ? -17.957 3.168 -11.089 1.00 98.31 92 ASP A O 1
ATOM 746 N N . MET A 1 93 ? -16.422 1.554 -11.269 1.00 97.25 93 MET A N 1
ATOM 747 C CA . MET A 1 93 ? -16.232 1.413 -9.825 1.00 97.25 93 MET A CA 1
ATOM 748 C C . MET A 1 93 ? -15.613 2.676 -9.201 1.00 97.25 93 MET A C 1
ATOM 750 O O . MET A 1 93 ? -16.074 3.126 -8.153 1.00 97.25 93 MET A O 1
ATOM 754 N N . CYS A 1 94 ? -14.593 3.279 -9.823 1.00 97.81 94 CYS A N 1
ATOM 755 C CA . CYS A 1 94 ? -14.031 4.549 -9.349 1.00 97.81 94 CYS A CA 1
ATOM 756 C C . CYS A 1 94 ? -15.077 5.674 -9.372 1.00 97.81 94 CYS A C 1
ATOM 758 O O . CYS A 1 94 ? -15.108 6.498 -8.461 1.00 97.81 94 CYS A O 1
ATOM 760 N N . GLN A 1 95 ? -15.937 5.707 -10.392 1.00 98.12 95 GLN A N 1
ATOM 761 C CA . GLN A 1 95 ? -17.044 6.654 -10.468 1.00 98.12 95 GLN A CA 1
ATOM 762 C C . GLN A 1 95 ? -18.032 6.443 -9.313 1.00 98.12 95 GLN A C 1
ATOM 764 O O . GLN A 1 95 ? -18.281 7.391 -8.573 1.00 98.12 95 GLN A O 1
ATOM 769 N N . TYR A 1 96 ? -18.493 5.210 -9.086 1.00 98.19 96 TYR A N 1
ATOM 770 C CA . TYR A 1 96 ? -19.374 4.871 -7.962 1.00 98.19 96 TYR A CA 1
ATOM 771 C C . TYR A 1 96 ? -18.793 5.301 -6.603 1.00 98.19 96 TYR A C 1
ATOM 773 O O . TYR A 1 96 ? -19.505 5.823 -5.743 1.00 98.19 96 TYR A O 1
ATOM 781 N N . ILE A 1 97 ? -17.486 5.103 -6.404 1.00 97.94 97 ILE A N 1
ATOM 782 C CA . ILE A 1 97 ? -16.793 5.509 -5.176 1.00 97.94 97 ILE A CA 1
ATOM 783 C C . ILE A 1 97 ? -16.778 7.037 -5.024 1.00 97.94 97 ILE A C 1
ATOM 785 O O . ILE A 1 97 ? -17.051 7.536 -3.934 1.00 97.94 97 ILE A O 1
ATOM 789 N N . ASN A 1 98 ? -16.503 7.784 -6.096 1.00 95.62 98 ASN A N 1
ATOM 790 C CA . ASN A 1 98 ? -16.524 9.250 -6.060 1.00 95.62 98 ASN A CA 1
ATOM 791 C C . ASN A 1 98 ? -17.929 9.811 -5.798 1.00 95.62 98 ASN A C 1
ATOM 793 O O . ASN A 1 98 ? -18.063 10.814 -5.102 1.00 95.62 98 ASN A O 1
ATOM 797 N N . GLU A 1 99 ? -18.976 9.149 -6.296 1.00 97.06 99 GLU A N 1
ATOM 798 C CA . GLU A 1 99 ? -20.379 9.522 -6.064 1.00 97.06 99 GLU A CA 1
ATOM 799 C C . GLU A 1 99 ? -20.803 9.400 -4.588 1.00 97.06 99 GLU A C 1
ATOM 801 O O . GLU A 1 99 ? -21.819 9.975 -4.196 1.00 97.06 99 GLU A O 1
ATOM 806 N N . GLN A 1 100 ? -20.008 8.736 -3.738 1.00 95.56 100 GLN A N 1
ATOM 807 C CA . GLN A 1 100 ? -20.227 8.754 -2.286 1.00 95.56 100 GLN A CA 1
ATOM 808 C C . GLN A 1 100 ? -19.883 10.110 -1.648 1.00 95.56 100 GLN A C 1
ATOM 810 O O . GLN A 1 100 ? -20.255 10.349 -0.502 1.00 95.56 100 GLN A O 1
ATOM 815 N N . ASN A 1 101 ? -19.204 11.005 -2.382 1.00 94.06 101 ASN A N 1
ATOM 816 C CA . ASN A 1 101 ? -18.891 12.380 -1.981 1.00 94.06 101 ASN A CA 1
ATOM 817 C C . ASN A 1 101 ? -18.203 12.503 -0.603 1.00 94.06 101 ASN A C 1
ATOM 819 O O . ASN A 1 101 ? -18.409 13.483 0.112 1.00 94.06 101 ASN A O 1
ATOM 823 N N . ASP A 1 102 ? -17.372 11.525 -0.227 1.00 94.88 102 ASP A N 1
ATOM 824 C CA . ASP A 1 102 ? -16.587 11.570 1.010 1.00 94.88 102 ASP A CA 1
ATOM 825 C C . ASP A 1 102 ? -15.312 12.419 0.805 1.00 94.88 102 ASP A C 1
ATOM 827 O O . ASP A 1 102 ? -14.400 11.988 0.090 1.00 94.88 102 ASP A O 1
ATOM 831 N N . PRO A 1 103 ? -15.193 13.605 1.436 1.00 92.19 103 PRO A N 1
ATOM 832 C CA . PRO A 1 103 ? -14.040 14.487 1.257 1.00 92.19 103 PRO A CA 1
ATOM 833 C C . PRO A 1 103 ? -12.748 13.939 1.883 1.00 92.19 103 PRO A C 1
ATOM 835 O O . PRO A 1 103 ? -11.665 14.441 1.585 1.00 92.19 103 PRO A O 1
ATOM 838 N N . MET A 1 104 ? -12.841 12.933 2.759 1.00 93.44 104 MET A N 1
ATOM 839 C CA . MET A 1 104 ? -11.694 12.293 3.407 1.00 93.44 104 MET A CA 1
ATOM 840 C C . MET A 1 104 ? -11.169 11.087 2.621 1.00 93.44 104 MET A C 1
ATOM 842 O O . MET A 1 104 ? -10.132 10.524 2.994 1.00 93.44 104 MET A O 1
ATOM 846 N N . LEU A 1 105 ? -11.871 10.673 1.562 1.00 95.69 105 LEU A N 1
ATOM 847 C CA . LEU A 1 105 ? -11.508 9.535 0.731 1.00 95.69 105 LEU A CA 1
ATOM 848 C C . LEU A 1 105 ? -10.610 9.950 -0.440 1.00 95.69 105 LEU A C 1
ATOM 850 O O . LEU A 1 105 ? -10.853 10.919 -1.153 1.00 95.69 105 LEU A O 1
ATOM 854 N N . SER A 1 106 ? -9.569 9.159 -0.676 1.00 95.56 106 SER A N 1
ATOM 855 C CA . SER A 1 106 ? -8.754 9.196 -1.886 1.00 95.56 106 SER A CA 1
ATOM 856 C C . SER A 1 106 ? -8.795 7.859 -2.619 1.00 95.56 106 SER A C 1
ATOM 858 O O . SER A 1 106 ? -8.634 6.803 -2.011 1.00 95.56 106 SER A O 1
ATOM 860 N N . VAL A 1 107 ? -8.887 7.895 -3.942 1.00 97.12 107 VAL A N 1
ATOM 861 C CA . VAL A 1 107 ? -8.705 6.711 -4.789 1.00 97.12 107 VAL A CA 1
ATOM 862 C C . VAL A 1 107 ? -7.271 6.673 -5.323 1.00 97.12 107 VAL A C 1
ATOM 864 O O . VAL A 1 107 ? -6.774 7.673 -5.853 1.00 97.12 107 VAL A O 1
ATOM 867 N N . ASP A 1 108 ? -6.604 5.528 -5.169 1.00 96.38 108 ASP A N 1
ATOM 868 C CA . ASP A 1 108 ? -5.275 5.234 -5.719 1.00 96.38 108 ASP A CA 1
ATOM 869 C C . ASP A 1 108 ? -5.333 4.053 -6.694 1.00 96.38 108 ASP A C 1
ATOM 871 O O . ASP A 1 108 ? -6.079 3.097 -6.490 1.00 96.38 108 ASP A O 1
ATOM 875 N N . VAL A 1 109 ? -4.521 4.098 -7.748 1.00 97.75 109 VAL A N 1
ATOM 876 C CA . VAL A 1 109 ? -4.355 2.981 -8.690 1.00 97.75 109 VAL A CA 1
ATOM 877 C C . VAL A 1 109 ? -2.871 2.703 -8.877 1.00 97.75 109 VAL A C 1
ATOM 879 O O . VAL A 1 109 ? -2.119 3.568 -9.330 1.00 97.75 109 VAL A O 1
ATOM 882 N N . THR A 1 110 ? -2.452 1.475 -8.569 1.00 97.06 110 THR A N 1
ATOM 883 C CA . THR A 1 110 ? -1.122 0.956 -8.903 1.00 97.06 110 THR A CA 1
ATOM 884 C C . THR A 1 110 ? -1.205 0.115 -10.176 1.00 97.06 110 THR A C 1
ATOM 886 O O . THR A 1 110 ? -1.879 -0.906 -10.191 1.00 97.06 110 THR A O 1
ATOM 889 N N . SER A 1 111 ? -0.515 0.535 -11.236 1.00 97.69 111 SER A N 1
ATOM 890 C CA . SER A 1 111 ? -0.576 -0.079 -12.571 1.00 97.69 111 SER A CA 1
ATOM 891 C C . SER A 1 111 ? 0.817 -0.206 -13.192 1.00 97.69 111 SER A C 1
ATOM 893 O O . SER A 1 111 ? 1.729 0.547 -12.846 1.00 97.69 111 SER A O 1
ATOM 895 N N . ASN A 1 112 ? 0.991 -1.123 -14.141 1.00 96.88 112 ASN A N 1
ATOM 896 C CA . ASN A 1 112 ? 2.180 -1.221 -14.990 1.00 96.88 112 ASN A CA 1
ATOM 897 C C . ASN A 1 112 ? 2.263 -0.111 -16.061 1.00 96.88 112 ASN A C 1
ATOM 899 O O . ASN A 1 112 ? 3.281 0.014 -16.737 1.00 96.88 112 ASN A O 1
ATOM 903 N N . GLY A 1 113 ? 1.221 0.717 -16.218 1.00 97.31 113 GLY A N 1
ATOM 904 C CA . GLY A 1 113 ? 1.247 1.901 -17.085 1.00 97.31 113 GLY A CA 1
ATOM 905 C C . GLY A 1 113 ? 1.087 1.619 -18.581 1.00 97.31 113 GLY A C 1
ATOM 906 O O . GLY A 1 113 ? 1.330 2.503 -19.398 1.00 97.31 113 GLY A O 1
ATOM 907 N N . SER A 1 114 ? 0.709 0.403 -18.976 1.00 96.88 114 SER A N 1
ATOM 908 C CA . SER A 1 114 ? 0.630 -0.002 -20.391 1.00 96.88 114 SER A CA 1
ATOM 909 C C . SER A 1 114 ? -0.618 0.482 -21.145 1.00 96.88 114 SER A C 1
ATOM 911 O O . SER A 1 114 ? -0.753 0.223 -22.346 1.00 96.88 114 SER A O 1
ATOM 913 N N . PHE A 1 115 ? -1.513 1.201 -20.467 1.00 96.81 115 PHE A N 1
ATOM 914 C CA . PHE A 1 115 ? -2.776 1.706 -21.001 1.00 96.81 115 PHE A CA 1
ATOM 915 C C . PHE A 1 115 ? -2.613 2.859 -22.015 1.00 96.81 115 PHE A C 1
ATOM 917 O O . PHE A 1 115 ? -1.551 3.473 -22.184 1.00 96.81 115 PHE A O 1
ATOM 924 N N . SER A 1 116 ? -3.698 3.150 -22.738 1.00 97.50 116 SER A N 1
ATOM 925 C CA . SER A 1 116 ? -3.739 4.208 -23.753 1.00 97.50 116 SER A CA 1
ATOM 926 C C . SER A 1 116 ? -3.791 5.610 -23.140 1.00 97.50 116 SER A C 1
ATOM 928 O O . SER A 1 116 ? -4.169 5.796 -21.985 1.00 97.50 116 SER A O 1
ATOM 930 N N . GLU A 1 117 ? -3.447 6.617 -23.939 1.00 97.88 117 GLU A N 1
ATOM 931 C CA . GLU A 1 117 ? -3.498 8.028 -23.542 1.00 97.88 117 GLU A CA 1
ATOM 932 C C . GLU A 1 117 ? -4.908 8.457 -23.118 1.00 97.88 117 GLU A C 1
ATOM 934 O O . GLU A 1 117 ? -5.091 8.989 -22.026 1.00 97.88 117 GLU A O 1
ATOM 939 N N . LYS A 1 118 ? -5.919 8.127 -23.935 1.00 97.50 118 LYS A N 1
ATOM 940 C CA . LYS A 1 118 ? -7.333 8.416 -23.647 1.00 97.50 118 LYS A CA 1
ATOM 941 C C . LYS A 1 118 ? -7.810 7.735 -22.364 1.00 97.50 118 LYS A C 1
ATOM 943 O O . LYS A 1 118 ? -8.584 8.312 -21.603 1.00 97.50 118 LYS A O 1
ATOM 948 N N . TYR A 1 119 ? -7.358 6.504 -22.113 1.00 97.94 119 TYR A N 1
ATOM 949 C CA . TYR A 1 119 ? -7.677 5.807 -20.869 1.00 97.94 119 TYR A CA 1
ATOM 950 C C . TYR A 1 119 ? -7.027 6.502 -19.669 1.00 97.94 119 TYR A C 1
ATOM 952 O O . TYR A 1 119 ? -7.696 6.723 -18.661 1.00 97.94 119 TYR A O 1
ATOM 960 N N . CYS A 1 120 ? -5.760 6.916 -19.800 1.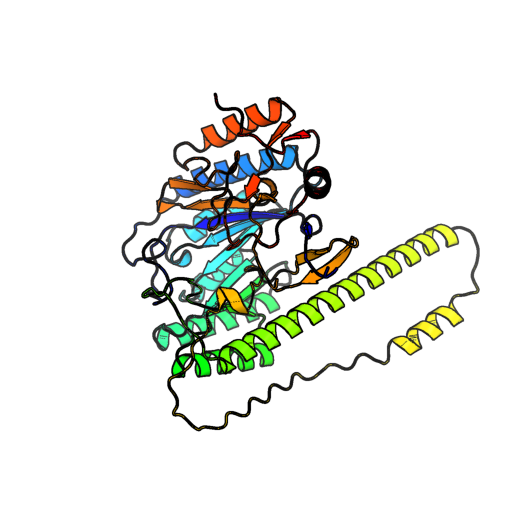00 97.06 120 CYS A N 1
ATOM 961 C CA . CYS A 1 120 ? -5.056 7.686 -18.778 1.00 97.06 120 CYS A CA 1
ATOM 962 C C . CYS A 1 120 ? -5.824 8.953 -18.399 1.00 97.06 120 CYS A C 1
ATOM 964 O O . CYS A 1 120 ? -6.004 9.212 -17.217 1.00 97.06 120 CYS A O 1
ATOM 966 N N . GLU A 1 121 ? -6.317 9.723 -19.370 1.00 94.88 121 GLU A N 1
ATOM 967 C CA . GLU A 1 121 ? -7.069 10.955 -19.102 1.00 94.88 121 GLU A CA 1
ATOM 968 C C . GLU A 1 121 ? -8.378 10.697 -18.354 1.00 94.88 121 GLU A C 1
ATOM 970 O O . GLU A 1 121 ? -8.690 11.399 -17.390 1.00 94.88 121 GLU A O 1
ATOM 975 N N . ARG A 1 122 ? -9.142 9.680 -18.775 1.00 96.38 122 ARG A N 1
ATOM 976 C CA . ARG A 1 122 ? -10.393 9.284 -18.111 1.00 96.38 122 ARG A CA 1
ATOM 977 C C . ARG A 1 122 ? -10.132 8.835 -16.678 1.00 96.38 122 ARG A C 1
ATOM 979 O O . ARG A 1 122 ? -10.754 9.346 -15.753 1.00 96.38 122 ARG A O 1
ATOM 986 N N . MET A 1 123 ? -9.175 7.928 -16.498 1.00 96.31 123 MET A N 1
ATOM 987 C CA . MET A 1 123 ? -8.785 7.420 -15.188 1.00 96.31 123 MET A CA 1
ATOM 988 C C . MET A 1 123 ? -8.263 8.540 -14.289 1.00 96.31 123 MET A C 1
ATOM 990 O O . MET A 1 123 ? -8.689 8.660 -13.146 1.00 96.31 123 MET A O 1
ATOM 994 N N . TYR A 1 124 ? -7.384 9.400 -14.809 1.00 94.06 124 TYR A N 1
ATOM 995 C CA . TYR A 1 124 ? -6.783 10.481 -14.040 1.00 94.06 124 TYR A CA 1
ATOM 996 C C . TYR A 1 124 ? -7.838 11.441 -13.502 1.00 94.06 124 TYR A C 1
ATOM 998 O O . TYR A 1 124 ? -7.638 11.967 -12.418 1.00 94.06 124 TYR A O 1
ATOM 1006 N N . LYS A 1 125 ? -8.972 11.658 -14.188 1.00 93.25 125 LYS A N 1
ATOM 1007 C CA . LYS A 1 125 ? -10.091 12.471 -13.670 1.00 93.25 125 LYS A CA 1
ATOM 1008 C C . LYS A 1 125 ? -10.740 11.866 -12.423 1.00 93.25 125 LYS A C 1
ATOM 1010 O O . LYS A 1 125 ? -11.095 12.633 -11.536 1.00 93.25 125 LYS A O 1
ATOM 1015 N N . LEU A 1 126 ? -10.832 10.539 -12.353 1.00 95.56 126 LEU A N 1
ATOM 1016 C CA . LEU A 1 126 ? -11.553 9.797 -11.316 1.00 95.56 126 LEU A CA 1
ATOM 1017 C C . LEU A 1 126 ? -10.706 9.439 -10.092 1.00 95.56 126 LEU A C 1
ATOM 1019 O O . LEU A 1 126 ? -11.260 8.993 -9.095 1.00 95.56 126 LEU A O 1
ATOM 1023 N N . ILE A 1 127 ? -9.383 9.582 -10.156 1.00 95.38 127 ILE A N 1
ATOM 1024 C CA . ILE A 1 127 ? -8.499 9.174 -9.060 1.00 95.38 127 ILE A CA 1
ATOM 1025 C C . ILE A 1 127 ? -7.705 10.351 -8.502 1.00 95.38 127 ILE A C 1
ATOM 1027 O O . ILE A 1 127 ? -7.427 11.340 -9.189 1.00 95.38 127 ILE A O 1
ATOM 1031 N N . ASN A 1 128 ? -7.305 10.225 -7.240 1.00 94.50 128 ASN A N 1
ATOM 1032 C CA . ASN A 1 128 ? -6.475 11.208 -6.550 1.00 94.50 128 ASN A CA 1
ATOM 1033 C C . ASN A 1 128 ? -4.996 10.847 -6.672 1.00 94.50 128 ASN A C 1
ATOM 1035 O O . ASN A 1 128 ? -4.141 11.730 -6.721 1.00 94.50 128 ASN A O 1
ATOM 1039 N N . LYS A 1 129 ? -4.674 9.551 -6.693 1.00 93.25 129 LYS A N 1
ATOM 1040 C CA . LYS A 1 129 ? -3.294 9.068 -6.687 1.00 93.25 129 LYS A CA 1
ATOM 1041 C C . LYS A 1 129 ? -3.089 8.007 -7.760 1.00 93.25 129 LYS A C 1
ATOM 1043 O O . LYS A 1 129 ? -3.978 7.213 -8.041 1.00 93.25 129 LYS A O 1
ATOM 1048 N N . MET A 1 130 ? -1.921 8.027 -8.387 1.00 93.62 130 MET A N 1
ATOM 1049 C CA . MET A 1 130 ? -1.509 7.003 -9.336 1.00 93.62 130 MET A CA 1
ATOM 1050 C C . MET A 1 130 ? -0.085 6.562 -9.035 1.00 93.62 130 MET A C 1
ATOM 1052 O O . MET A 1 130 ? 0.822 7.389 -8.881 1.00 93.62 130 MET A O 1
ATOM 1056 N N . THR A 1 131 ? 0.125 5.252 -9.015 1.00 95.62 131 THR A N 1
ATOM 1057 C CA . THR A 1 131 ? 1.451 4.649 -8.987 1.00 95.62 131 THR A CA 1
ATOM 1058 C C . THR A 1 131 ? 1.691 3.879 -10.282 1.00 95.62 131 THR A C 1
ATOM 1060 O O . THR A 1 131 ? 1.027 2.879 -10.534 1.00 95.62 131 THR A O 1
ATOM 1063 N N . ILE A 1 132 ? 2.659 4.311 -11.093 1.00 97.62 132 ILE A N 1
ATOM 1064 C CA . ILE A 1 132 ? 3.080 3.561 -12.287 1.00 97.62 132 ILE A CA 1
ATOM 1065 C C . ILE A 1 132 ? 4.335 2.760 -11.947 1.00 97.62 132 ILE A C 1
ATOM 1067 O O . ILE A 1 132 ? 5.330 3.326 -11.491 1.00 97.62 132 ILE A O 1
ATOM 1071 N N . SER A 1 133 ? 4.295 1.449 -12.166 1.00 97.12 133 SER A N 1
ATOM 1072 C CA . SER A 1 133 ? 5.438 0.552 -12.000 1.00 97.12 133 SER A CA 1
ATOM 1073 C C . SER A 1 133 ? 6.100 0.301 -13.352 1.00 97.12 133 SER A C 1
ATOM 1075 O O . SER A 1 133 ? 5.480 -0.248 -14.255 1.00 97.12 133 SER A O 1
ATOM 1077 N N . TYR A 1 134 ? 7.353 0.727 -13.510 1.00 97.94 134 TYR A N 1
ATOM 1078 C CA . TYR A 1 134 ? 8.127 0.483 -14.727 1.00 97.94 134 TYR A CA 1
ATOM 1079 C C . TYR A 1 134 ? 8.878 -0.846 -14.617 1.00 97.94 134 TYR A C 1
ATOM 1081 O O . TYR A 1 134 ? 9.675 -1.026 -13.694 1.00 97.94 134 TYR A O 1
ATOM 1089 N N . HIS A 1 135 ? 8.653 -1.740 -15.582 1.00 96.31 135 HIS A N 1
ATOM 1090 C CA . HIS A 1 135 ? 9.260 -3.070 -15.655 1.00 96.31 135 HIS A CA 1
ATOM 1091 C C . HIS A 1 135 ? 10.147 -3.178 -16.908 1.00 96.31 135 HIS A C 1
ATOM 1093 O O . HIS A 1 135 ? 9.658 -3.067 -18.032 1.00 96.31 135 HIS A O 1
ATOM 1099 N N . CYS A 1 136 ? 11.448 -3.411 -16.725 1.00 95.50 136 CYS A N 1
ATOM 1100 C CA . CYS A 1 136 ? 12.436 -3.477 -17.813 1.00 95.50 136 CYS A CA 1
ATOM 1101 C C . CYS A 1 136 ? 12.320 -4.733 -18.700 1.00 95.50 136 CYS A C 1
ATOM 1103 O O . CYS A 1 136 ? 12.741 -4.697 -19.858 1.00 95.50 136 CYS A O 1
ATOM 1105 N N . GLU A 1 137 ? 11.717 -5.807 -18.179 1.00 94.94 137 GLU A N 1
ATOM 1106 C CA . GLU A 1 137 ? 11.467 -7.070 -18.892 1.00 94.94 137 GLU A CA 1
ATOM 1107 C C . GLU A 1 137 ? 10.380 -6.946 -19.973 1.00 94.94 137 GLU A C 1
ATOM 1109 O O . GLU A 1 137 ? 10.262 -7.804 -20.846 1.00 94.94 137 GLU A O 1
ATOM 1114 N N . ALA A 1 138 ? 9.578 -5.876 -19.947 1.00 93.44 138 ALA A N 1
ATOM 1115 C CA . ALA A 1 138 ? 8.528 -5.671 -20.935 1.00 93.44 138 ALA A CA 1
ATOM 1116 C C . ALA A 1 138 ? 9.097 -5.419 -22.345 1.00 93.44 138 ALA A C 1
ATOM 1118 O O . ALA A 1 138 ? 10.196 -4.887 -22.529 1.00 93.44 138 ALA A O 1
ATOM 1119 N N . ASN A 1 139 ? 8.300 -5.741 -23.369 1.00 94.06 139 ASN A N 1
ATOM 1120 C CA . ASN A 1 139 ? 8.661 -5.488 -24.764 1.00 94.06 139 ASN A CA 1
ATOM 1121 C C . ASN A 1 139 ? 8.980 -3.990 -25.003 1.00 94.06 139 ASN A C 1
ATOM 1123 O O . ASN A 1 139 ? 8.249 -3.136 -24.490 1.00 94.06 139 ASN A O 1
ATOM 1127 N N . PRO A 1 140 ? 9.987 -3.637 -25.831 1.00 95.25 140 PRO A N 1
ATOM 1128 C CA . PRO A 1 140 ? 10.381 -2.246 -26.085 1.00 95.25 140 PRO A CA 1
ATOM 1129 C C . PRO A 1 140 ? 9.236 -1.287 -26.446 1.00 95.25 140 PRO A C 1
ATOM 1131 O O . PRO A 1 140 ? 9.198 -0.164 -25.940 1.00 95.25 140 PRO A O 1
ATOM 1134 N N . LYS A 1 141 ? 8.259 -1.723 -27.257 1.00 96.12 141 LYS A N 1
ATOM 1135 C CA . LYS A 1 141 ? 7.093 -0.889 -27.614 1.00 96.12 141 LYS A CA 1
ATOM 1136 C C . LYS A 1 141 ? 6.218 -0.578 -26.397 1.00 96.12 141 LYS A C 1
ATOM 1138 O O . LYS A 1 141 ? 5.715 0.536 -26.265 1.00 96.12 141 LYS A O 1
ATOM 1143 N N . ILE A 1 142 ? 6.045 -1.553 -25.504 1.00 96.00 142 ILE A N 1
ATOM 1144 C CA . ILE A 1 142 ? 5.298 -1.376 -24.254 1.00 96.00 142 ILE A CA 1
ATOM 1145 C C . ILE A 1 142 ? 6.078 -0.450 -23.321 1.00 96.00 142 ILE A C 1
ATOM 1147 O O . ILE A 1 142 ? 5.492 0.493 -22.801 1.00 96.00 142 ILE A O 1
ATOM 1151 N N . LYS A 1 143 ? 7.396 -0.640 -23.173 1.00 96.81 143 LYS A N 1
ATOM 1152 C CA . LYS A 1 143 ? 8.246 0.231 -22.342 1.00 96.81 143 LYS A CA 1
ATOM 1153 C C . LYS A 1 143 ? 8.184 1.692 -22.776 1.00 96.81 143 LYS A C 1
ATOM 1155 O O . LYS A 1 143 ? 8.011 2.562 -21.927 1.00 96.81 143 LYS A O 1
ATOM 1160 N N . SER A 1 144 ? 8.238 1.954 -24.085 1.00 97.38 144 SER A N 1
ATOM 1161 C CA . SER A 1 144 ? 8.056 3.307 -24.625 1.00 97.38 144 SER A CA 1
ATOM 1162 C C . SER A 1 144 ? 6.710 3.898 -24.211 1.00 97.38 144 SER A C 1
ATOM 1164 O O . SER A 1 144 ? 6.668 4.994 -23.666 1.00 97.38 144 SER A O 1
ATOM 1166 N N . ARG A 1 145 ? 5.617 3.141 -24.371 1.00 97.62 145 ARG A N 1
ATOM 1167 C CA . ARG A 1 145 ? 4.280 3.591 -23.962 1.00 97.62 145 ARG A CA 1
ATOM 1168 C C . ARG A 1 145 ? 4.189 3.875 -22.464 1.00 97.62 145 ARG A C 1
ATOM 1170 O O . ARG A 1 145 ? 3.581 4.867 -22.080 1.00 97.62 145 ARG A O 1
ATOM 1177 N N . VAL A 1 146 ? 4.773 3.023 -21.621 1.00 98.25 146 VAL A N 1
ATOM 1178 C CA . VAL A 1 146 ? 4.795 3.240 -20.166 1.00 98.25 146 VAL A CA 1
ATOM 1179 C C . VAL A 1 146 ? 5.528 4.542 -19.843 1.00 98.25 146 VAL A C 1
ATOM 1181 O O . VAL A 1 146 ? 5.036 5.326 -19.035 1.00 98.25 146 VAL A O 1
ATOM 1184 N N . LEU A 1 147 ? 6.658 4.822 -20.503 1.00 98.25 147 LEU A N 1
ATOM 1185 C CA . LEU A 1 147 ? 7.344 6.109 -20.361 1.00 98.25 147 LEU A CA 1
ATOM 1186 C C . LEU A 1 147 ? 6.440 7.265 -20.801 1.00 98.25 147 LEU A C 1
ATOM 1188 O O . LEU A 1 147 ? 6.301 8.219 -20.041 1.00 98.25 147 LEU A O 1
ATOM 1192 N N . ASP A 1 148 ? 5.757 7.165 -21.942 1.00 98.25 148 ASP A N 1
ATOM 1193 C CA . ASP A 1 148 ? 4.816 8.201 -22.393 1.00 98.25 148 ASP A CA 1
ATOM 1194 C C . ASP A 1 148 ? 3.721 8.465 -21.348 1.00 98.25 148 ASP A C 1
ATOM 1196 O O . ASP A 1 148 ? 3.402 9.618 -21.063 1.00 98.25 148 ASP A O 1
ATOM 1200 N N . ARG A 1 149 ? 3.181 7.416 -20.709 1.00 97.75 149 ARG A N 1
ATOM 1201 C CA . ARG A 1 149 ? 2.201 7.554 -19.616 1.00 97.7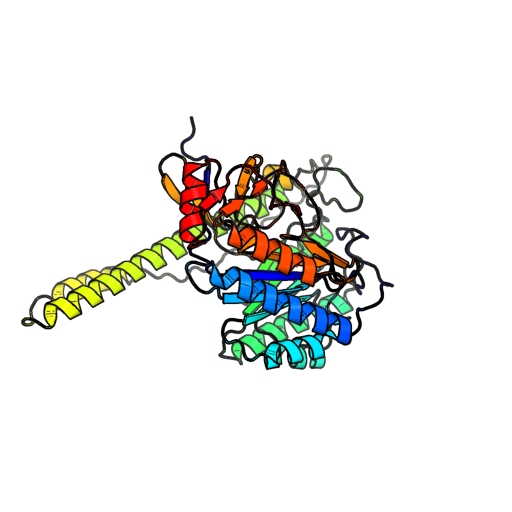5 149 ARG A CA 1
ATOM 1202 C C . ARG A 1 149 ? 2.802 8.201 -18.368 1.00 97.75 149 ARG A C 1
ATOM 1204 O O . ARG A 1 149 ? 2.141 9.028 -17.746 1.00 97.75 149 ARG A O 1
ATOM 1211 N N . ILE A 1 150 ? 4.052 7.893 -18.016 1.00 97.69 150 ILE A N 1
ATOM 1212 C CA . ILE A 1 150 ? 4.763 8.541 -16.899 1.00 97.69 150 ILE A CA 1
ATOM 1213 C C . ILE A 1 150 ? 4.878 10.054 -17.129 1.00 97.69 150 ILE A C 1
ATOM 1215 O O . ILE A 1 150 ? 4.570 10.834 -16.223 1.00 97.69 150 ILE A O 1
ATOM 1219 N N . TYR A 1 151 ? 5.281 10.479 -18.329 1.00 97.25 151 TYR A N 1
ATOM 1220 C CA . TYR A 1 151 ? 5.367 11.905 -18.664 1.00 97.25 151 TYR A CA 1
ATOM 1221 C C . TYR A 1 151 ? 3.986 12.550 -18.779 1.00 97.25 151 TYR A C 1
ATOM 1223 O O . TYR A 1 151 ? 3.783 13.625 -18.224 1.00 97.25 151 TYR A O 1
ATOM 1231 N N . GLN A 1 152 ? 3.003 11.868 -19.370 1.00 96.44 152 GLN A N 1
ATOM 1232 C CA . GLN A 1 152 ? 1.628 12.367 -19.418 1.00 96.44 152 GLN A CA 1
ATOM 1233 C C . GLN A 1 152 ? 1.086 12.650 -18.010 1.00 96.44 152 GLN A C 1
ATOM 1235 O O . GLN A 1 152 ? 0.524 13.714 -17.764 1.00 96.44 152 GLN A O 1
ATOM 1240 N N . VAL A 1 153 ? 1.278 11.733 -17.059 1.00 93.62 153 VAL A N 1
ATOM 1241 C CA . VAL A 1 153 ? 0.824 11.919 -15.673 1.00 93.62 153 VAL A CA 1
ATOM 1242 C C . VAL A 1 153 ? 1.588 13.048 -14.977 1.00 93.62 153 VAL A C 1
ATOM 1244 O O . VAL A 1 153 ? 0.989 13.809 -14.213 1.00 93.62 153 VAL A O 1
ATOM 1247 N N . LYS A 1 154 ? 2.891 13.202 -15.247 1.00 92.25 154 LYS A N 1
ATOM 1248 C CA . LYS A 1 154 ? 3.677 14.350 -14.769 1.00 92.25 154 LYS A CA 1
ATOM 1249 C C . LYS A 1 154 ? 3.078 15.670 -15.267 1.00 92.25 154 LYS A C 1
ATOM 1251 O O . LYS A 1 154 ? 2.869 16.573 -14.458 1.00 92.25 154 LYS A O 1
ATOM 1256 N N . ASP A 1 155 ? 2.767 15.764 -16.554 1.00 92.25 155 ASP A N 1
ATOM 1257 C CA . ASP A 1 155 ? 2.232 16.977 -17.176 1.00 92.25 155 ASP A CA 1
ATOM 1258 C C . ASP A 1 155 ? 0.811 17.277 -16.688 1.00 92.25 155 ASP A C 1
ATOM 1260 O O . ASP A 1 155 ? 0.489 18.417 -16.350 1.00 92.25 155 ASP A O 1
ATOM 1264 N N . LEU A 1 156 ? -0.036 16.250 -16.577 1.00 90.50 156 LEU A N 1
ATOM 1265 C CA . LEU A 1 156 ? -1.373 16.375 -15.998 1.00 90.50 156 LEU A CA 1
ATOM 1266 C C . LEU A 1 156 ? -1.301 16.891 -14.559 1.00 90.50 156 LEU A C 1
ATOM 1268 O O . LEU A 1 156 ? -2.049 17.796 -14.203 1.00 90.50 156 LEU A O 1
ATOM 1272 N N . LYS A 1 157 ? -0.366 16.386 -13.750 1.00 87.50 157 LYS A N 1
ATOM 1273 C CA . LYS A 1 157 ? -0.151 16.863 -12.380 1.00 87.50 157 LYS A CA 1
ATOM 1274 C C . LYS A 1 157 ? 0.256 18.333 -12.325 1.00 87.50 157 LYS A C 1
ATOM 1276 O O . LYS A 1 157 ? -0.219 19.040 -11.446 1.00 87.50 157 LYS A O 1
ATOM 1281 N N . GLN A 1 158 ? 1.107 18.797 -13.238 1.00 84.81 158 GLN A N 1
ATOM 1282 C CA . GLN A 1 158 ? 1.484 20.214 -13.305 1.00 84.81 158 GLN A CA 1
ATOM 1283 C C . GLN A 1 158 ? 0.302 21.109 -13.694 1.00 84.81 158 GLN A C 1
ATOM 1285 O O . GLN A 1 158 ? 0.200 22.230 -13.207 1.00 84.81 158 GLN A O 1
ATOM 1290 N N . LYS A 1 159 ? -0.605 20.604 -14.538 1.00 84.75 159 LYS A N 1
ATOM 1291 C CA . LYS A 1 159 ? -1.811 21.320 -14.981 1.00 84.75 159 LYS A CA 1
ATOM 1292 C C . LYS A 1 159 ? -2.935 21.317 -13.942 1.00 84.75 159 LYS A C 1
ATOM 1294 O O . LYS A 1 159 ? -3.771 22.213 -13.956 1.00 84.75 159 LYS A O 1
ATOM 1299 N N . THR A 1 160 ? -2.994 20.315 -13.064 1.00 75.62 160 THR A N 1
ATOM 1300 C CA . THR A 1 160 ? -4.064 20.175 -12.067 1.00 75.62 160 THR A CA 1
ATOM 1301 C C . THR A 1 160 ? -3.581 20.574 -10.673 1.00 75.62 160 THR A C 1
ATOM 1303 O O . THR A 1 160 ? -2.894 19.798 -10.015 1.00 75.62 160 THR A O 1
ATOM 1306 N N . SER A 1 161 ? -3.994 21.744 -10.185 1.00 56.91 161 SER A N 1
ATOM 1307 C CA . SER A 1 161 ? -3.618 22.318 -8.877 1.00 56.91 161 SER A CA 1
ATOM 1308 C C . SER A 1 161 ? -4.104 21.522 -7.652 1.00 56.91 161 SER A C 1
ATOM 1310 O O . SER A 1 161 ? -3.703 21.810 -6.527 1.00 56.91 161 SER A O 1
ATOM 1312 N N . ASN A 1 162 ? -4.977 20.527 -7.842 1.00 61.59 162 ASN A N 1
ATOM 1313 C CA . ASN A 1 162 ? -5.812 19.980 -6.772 1.00 61.59 162 ASN A CA 1
ATOM 1314 C C . ASN A 1 162 ? -5.375 18.584 -6.340 1.00 61.59 162 ASN A C 1
ATOM 1316 O O . ASN A 1 162 ? -5.799 17.611 -6.951 1.00 61.59 162 ASN A O 1
ATOM 1320 N N . GLY A 1 163 ? -4.575 18.468 -5.276 1.00 64.81 163 GLY A N 1
ATOM 1321 C CA . GLY A 1 163 ? -4.455 17.241 -4.465 1.00 64.81 163 GLY A CA 1
ATOM 1322 C C . GLY A 1 163 ? -3.998 15.954 -5.174 1.00 64.81 163 GLY A C 1
ATOM 1323 O O . GLY A 1 163 ? -3.932 14.907 -4.529 1.00 64.81 163 GLY A O 1
ATOM 1324 N N . LYS A 1 164 ? -3.671 16.002 -6.474 1.00 81.88 164 LYS A N 1
ATOM 1325 C CA . LYS A 1 164 ? -3.310 14.823 -7.262 1.00 81.88 164 LYS A CA 1
ATOM 1326 C C . LYS A 1 164 ? -1.856 14.444 -7.071 1.00 81.88 164 LYS A C 1
ATOM 1328 O O . LYS A 1 164 ? -0.943 15.277 -7.075 1.00 81.88 164 LYS A O 1
ATOM 1333 N N . PHE A 1 165 ? -1.631 13.148 -6.917 1.00 81.56 165 PHE A N 1
ATOM 1334 C CA . PHE A 1 165 ? -0.318 12.591 -6.653 1.00 81.56 165 PHE A CA 1
ATOM 1335 C C . PHE A 1 165 ? 0.039 11.523 -7.679 1.00 81.56 165 PHE A C 1
ATOM 1337 O O . PHE A 1 165 ? -0.759 10.657 -8.013 1.00 81.56 165 PHE A O 1
ATOM 1344 N N . ALA A 1 166 ? 1.282 11.567 -8.138 1.00 86.38 166 ALA A N 1
ATOM 1345 C CA . ALA A 1 166 ? 1.846 10.566 -9.021 1.00 86.38 166 ALA A CA 1
ATOM 1346 C C . ALA A 1 166 ? 3.175 10.094 -8.445 1.00 86.38 166 ALA A C 1
ATOM 1348 O O . ALA A 1 166 ? 4.005 10.922 -8.046 1.00 86.38 166 ALA A O 1
ATOM 1349 N N . LYS A 1 167 ? 3.362 8.777 -8.406 1.00 89.19 167 LYS A N 1
ATOM 1350 C CA . LYS A 1 167 ? 4.591 8.122 -7.957 1.00 89.19 167 LYS A CA 1
ATOM 1351 C C . LYS A 1 167 ? 5.013 7.077 -8.967 1.00 89.19 167 LYS A C 1
ATOM 1353 O O . LYS A 1 167 ? 4.187 6.313 -9.455 1.00 89.19 167 LYS A O 1
ATOM 1358 N N . ILE A 1 168 ? 6.309 7.000 -9.227 1.00 95.62 168 ILE A N 1
ATOM 1359 C CA . ILE A 1 168 ? 6.863 5.944 -10.067 1.00 95.62 168 ILE A CA 1
ATOM 1360 C C . ILE A 1 168 ? 7.521 4.888 -9.181 1.00 95.62 168 ILE A C 1
ATOM 1362 O O . ILE A 1 168 ? 8.367 5.211 -8.351 1.00 95.62 168 ILE A O 1
ATOM 1366 N N . ASN A 1 169 ? 7.144 3.626 -9.337 1.00 96.25 169 ASN A N 1
ATOM 1367 C CA . ASN A 1 169 ? 7.925 2.503 -8.831 1.00 96.25 169 ASN A CA 1
ATOM 1368 C C . ASN A 1 169 ? 8.865 2.064 -9.956 1.00 96.25 169 ASN A C 1
ATOM 1370 O O . ASN A 1 169 ? 8.408 1.613 -11.002 1.00 96.25 169 ASN A O 1
ATOM 1374 N N . LEU A 1 170 ? 10.173 2.198 -9.761 1.00 96.44 170 LEU A N 1
ATOM 1375 C CA . LEU A 1 170 ? 11.148 1.724 -10.738 1.00 96.44 170 LEU A CA 1
ATOM 1376 C C . LEU A 1 170 ? 11.646 0.351 -10.289 1.00 96.44 170 LEU A C 1
ATOM 1378 O O . LEU A 1 170 ? 12.357 0.266 -9.290 1.00 96.44 170 LEU A O 1
ATOM 1382 N N . MET A 1 171 ? 11.226 -0.712 -10.975 1.00 95.94 171 MET A N 1
ATOM 1383 C CA . MET A 1 171 ? 11.594 -2.090 -10.637 1.00 95.94 171 MET A CA 1
ATOM 1384 C C . MET A 1 171 ? 13.036 -2.341 -11.091 1.00 95.94 171 MET A C 1
ATOM 1386 O O . MET A 1 171 ? 13.284 -2.599 -12.265 1.00 95.94 171 MET A O 1
ATOM 1390 N N . ILE A 1 172 ? 13.995 -2.178 -10.176 1.00 95.88 172 ILE A N 1
ATOM 1391 C CA . ILE A 1 172 ? 15.430 -2.248 -10.471 1.00 95.88 172 ILE A CA 1
ATOM 1392 C C . ILE A 1 172 ? 15.821 -3.709 -10.635 1.00 95.88 172 ILE A C 1
ATOM 1394 O O . ILE A 1 172 ? 15.699 -4.473 -9.685 1.00 95.88 172 ILE A O 1
ATOM 1398 N N . HIS A 1 173 ? 16.314 -4.099 -11.801 1.00 94.88 173 HIS A N 1
ATOM 1399 C CA . HIS A 1 173 ? 16.606 -5.495 -12.112 1.00 94.88 173 HIS A CA 1
ATOM 1400 C C . HIS A 1 173 ? 18.083 -5.842 -11.896 1.00 94.88 173 HIS A C 1
ATOM 1402 O O . HIS A 1 173 ? 18.946 -5.010 -12.147 1.00 94.88 173 HIS A O 1
ATOM 1408 N N . ALA A 1 174 ? 18.374 -7.059 -11.422 1.00 92.81 174 ALA A N 1
ATOM 1409 C CA . ALA A 1 174 ? 19.740 -7.486 -11.098 1.00 92.81 174 ALA A CA 1
ATOM 1410 C C . ALA A 1 174 ? 20.597 -7.827 -12.334 1.00 92.81 174 ALA A C 1
ATOM 1412 O O . ALA A 1 174 ? 21.800 -7.584 -12.319 1.00 92.81 174 ALA A O 1
ATOM 1413 N N . ASP A 1 175 ? 19.987 -8.366 -13.399 1.00 92.50 175 ASP A N 1
ATOM 1414 C CA . ASP A 1 175 ? 20.663 -8.607 -14.687 1.00 92.50 175 ASP A CA 1
ATOM 1415 C C . ASP A 1 175 ? 21.419 -7.355 -15.182 1.00 92.50 175 ASP A C 1
ATOM 1417 O O . ASP A 1 175 ? 20.814 -6.279 -15.228 1.00 92.50 175 ASP A O 1
ATOM 1421 N N . PRO A 1 176 ? 22.700 -7.473 -15.584 1.00 91.94 176 PRO A N 1
ATOM 1422 C CA . PRO A 1 176 ? 23.518 -6.333 -15.992 1.00 91.94 176 PRO A CA 1
ATOM 1423 C C . PRO A 1 176 ? 22.927 -5.482 -17.123 1.00 91.94 176 PRO A C 1
ATOM 1425 O O . PRO A 1 176 ? 23.060 -4.259 -17.091 1.00 91.94 176 PRO A O 1
ATOM 1428 N N . ASN A 1 177 ? 22.248 -6.084 -18.105 1.00 90.94 177 ASN A N 1
ATOM 1429 C CA . ASN A 1 177 ? 21.682 -5.336 -19.230 1.00 90.94 177 ASN A CA 1
ATOM 1430 C C . ASN A 1 177 ? 20.503 -4.474 -18.774 1.00 90.94 177 ASN A C 1
ATOM 1432 O O . ASN A 1 177 ? 20.395 -3.302 -19.137 1.00 90.94 177 ASN A O 1
ATOM 1436 N N . TYR A 1 178 ? 19.629 -5.040 -17.941 1.00 95.94 178 TYR A N 1
ATOM 1437 C CA . TYR A 1 178 ? 18.507 -4.296 -17.383 1.00 95.94 178 TYR A CA 1
ATOM 1438 C C . TYR A 1 178 ? 18.938 -3.306 -16.299 1.00 95.94 178 TYR A C 1
ATOM 1440 O O . TYR A 1 178 ? 18.325 -2.246 -16.171 1.00 95.94 178 TYR A O 1
ATOM 1448 N N . TRP A 1 179 ? 19.997 -3.605 -15.545 1.00 96.00 179 TRP A N 1
ATOM 1449 C CA . TRP A 1 179 ? 20.551 -2.699 -14.543 1.00 96.00 179 TRP A CA 1
ATOM 1450 C C . TRP A 1 179 ? 20.961 -1.359 -15.165 1.00 96.00 179 TRP A C 1
ATOM 1452 O O . TRP A 1 179 ? 20.573 -0.306 -14.655 1.00 96.00 179 TRP A O 1
ATOM 1462 N N . GLU A 1 180 ? 21.672 -1.382 -16.296 1.00 96.38 180 GLU A N 1
ATOM 1463 C CA . GLU A 1 180 ? 22.071 -0.160 -17.008 1.00 96.38 180 GLU A CA 1
ATOM 1464 C C . GLU A 1 180 ? 20.858 0.653 -17.487 1.00 96.38 180 GLU A C 1
ATOM 1466 O O . GLU A 1 180 ? 20.822 1.876 -17.315 1.00 96.38 180 GLU A O 1
ATOM 1471 N N . GLU A 1 181 ? 19.818 -0.009 -18.007 1.00 96.75 181 GLU A N 1
ATOM 1472 C CA . GLU A 1 181 ? 18.551 0.646 -18.358 1.00 96.75 181 GLU A CA 1
ATOM 1473 C C . GLU A 1 181 ? 17.910 1.312 -17.129 1.00 96.75 181 GLU A C 1
ATOM 1475 O O . GLU A 1 181 ? 17.545 2.492 -17.169 1.00 96.75 181 GLU A O 1
ATOM 1480 N N . CYS A 1 182 ? 17.812 0.585 -16.012 1.00 97.81 182 CYS A N 1
ATOM 1481 C CA . CYS A 1 182 ? 17.269 1.096 -14.759 1.00 97.81 182 CYS A CA 1
ATOM 1482 C C . CYS A 1 182 ? 18.054 2.317 -14.258 1.00 97.81 182 CYS A C 1
ATOM 1484 O O . CYS A 1 182 ? 17.446 3.323 -13.888 1.00 97.81 182 CYS A O 1
ATOM 1486 N N . MET A 1 183 ? 19.387 2.276 -14.275 1.00 97.50 183 MET A N 1
ATOM 1487 C CA . MET A 1 183 ? 20.231 3.397 -13.845 1.00 97.50 183 MET A CA 1
ATOM 1488 C C . MET A 1 183 ? 20.148 4.593 -14.801 1.00 97.50 183 MET A C 1
ATOM 1490 O O . MET A 1 183 ? 20.167 5.747 -14.359 1.00 97.50 183 MET A O 1
ATOM 1494 N N . GLY A 1 184 ? 19.992 4.347 -16.104 1.00 97.75 184 GLY A N 1
ATOM 1495 C CA . GLY A 1 184 ? 19.677 5.385 -17.085 1.00 97.75 184 GLY A CA 1
ATOM 1496 C C . GLY A 1 184 ? 18.364 6.100 -16.758 1.00 97.75 184 GLY A C 1
ATOM 1497 O O . GLY A 1 184 ? 18.305 7.333 -16.772 1.00 97.75 184 GLY A O 1
ATOM 1498 N N . LEU A 1 185 ? 17.328 5.346 -16.381 1.00 97.94 185 LEU A N 1
ATOM 1499 C CA . LEU A 1 185 ? 16.037 5.897 -15.964 1.00 97.94 185 LEU A CA 1
ATOM 1500 C C . LEU A 1 185 ? 16.104 6.636 -14.628 1.00 97.94 185 LEU A C 1
ATOM 1502 O O . LEU A 1 185 ? 15.489 7.692 -14.514 1.00 97.94 185 LEU A O 1
ATOM 1506 N N . VAL A 1 186 ? 16.886 6.158 -13.654 1.00 97.75 186 VAL A N 1
ATOM 1507 C CA . VAL A 1 186 ? 17.162 6.892 -12.405 1.00 97.75 186 VAL A CA 1
ATOM 1508 C C . VAL A 1 186 ? 17.686 8.293 -12.724 1.00 97.75 186 VAL A C 1
ATOM 1510 O O . VAL A 1 186 ? 17.090 9.283 -12.298 1.00 97.75 186 VAL A O 1
ATOM 1513 N N . LYS A 1 187 ? 18.749 8.390 -13.534 1.00 97.56 187 LYS A N 1
ATOM 1514 C CA . LYS A 1 187 ? 19.353 9.678 -13.920 1.00 97.56 187 LYS A CA 1
ATOM 1515 C C . LYS A 1 187 ? 18.362 10.557 -14.682 1.00 97.56 187 LYS A C 1
ATOM 1517 O O . LYS A 1 187 ? 18.253 11.752 -14.411 1.00 97.56 187 LYS A O 1
ATOM 1522 N N . ARG A 1 188 ? 17.613 9.965 -15.617 1.00 97.69 188 ARG A N 1
ATOM 1523 C CA . ARG A 1 188 ? 16.585 10.658 -16.405 1.00 97.69 188 ARG A CA 1
ATOM 1524 C C . ARG A 1 188 ? 15.481 11.231 -15.516 1.00 97.69 188 ARG A C 1
ATOM 1526 O O . ARG A 1 188 ? 15.143 12.402 -15.650 1.00 97.69 188 ARG A O 1
ATOM 1533 N N . PHE A 1 189 ? 14.937 10.437 -14.597 1.00 96.69 189 PHE A N 1
ATOM 1534 C CA . PHE A 1 189 ? 13.867 10.867 -13.699 1.00 96.69 189 PHE A CA 1
ATOM 1535 C C . PHE A 1 189 ? 14.341 11.925 -12.705 1.00 96.69 189 PHE A C 1
ATOM 1537 O O . PHE A 1 189 ? 13.613 12.888 -12.477 1.00 96.69 189 PHE A O 1
ATOM 1544 N N . GLN A 1 190 ? 15.567 11.814 -12.183 1.00 94.56 190 GLN A N 1
ATOM 1545 C CA . GLN A 1 190 ? 16.179 12.860 -11.356 1.00 94.56 190 GLN A CA 1
ATOM 1546 C C . GLN A 1 190 ? 16.307 14.182 -12.122 1.00 94.56 190 GLN A C 1
ATOM 1548 O O . GLN A 1 190 ? 15.832 15.210 -11.643 1.00 94.56 190 GLN A O 1
ATOM 1553 N N . ARG A 1 191 ? 16.890 14.148 -13.330 1.00 96.88 191 ARG A N 1
ATOM 1554 C CA . ARG A 1 191 ? 17.036 15.322 -14.208 1.00 96.88 191 ARG A CA 1
ATOM 1555 C C . ARG A 1 191 ? 15.690 15.983 -14.499 1.00 96.88 191 ARG A C 1
ATOM 1557 O O . ARG A 1 191 ? 15.583 17.203 -14.467 1.00 96.88 191 ARG A O 1
ATOM 1564 N N . ASP A 1 192 ? 14.666 15.176 -14.758 1.00 95.62 192 ASP A N 1
ATOM 1565 C CA . ASP A 1 192 ? 13.355 15.666 -15.181 1.00 95.62 192 ASP A CA 1
ATOM 1566 C C . ASP A 1 192 ? 12.418 15.978 -13.999 1.00 95.62 192 ASP A C 1
ATOM 1568 O O . ASP A 1 192 ? 11.255 16.322 -14.221 1.00 95.62 192 ASP A O 1
ATOM 1572 N N . GLY A 1 193 ? 12.881 15.854 -12.750 1.00 92.69 193 GLY A N 1
ATOM 1573 C CA . GLY A 1 193 ? 12.077 16.125 -11.553 1.00 92.69 193 GLY A CA 1
ATOM 1574 C C . GLY A 1 193 ? 10.926 15.135 -11.329 1.00 92.69 193 GLY A C 1
ATOM 1575 O O . GLY A 1 193 ? 9.914 15.479 -10.714 1.00 92.69 193 GLY A O 1
ATOM 1576 N N . ILE A 1 194 ? 11.042 13.909 -11.841 1.00 92.88 194 ILE A N 1
ATOM 1577 C CA . ILE A 1 194 ? 10.068 12.831 -11.636 1.00 92.88 194 ILE A CA 1
ATOM 1578 C C . ILE A 1 194 ? 10.398 12.122 -10.321 1.00 92.88 194 ILE A C 1
ATOM 1580 O O . ILE A 1 194 ? 11.476 11.557 -10.157 1.00 92.88 194 ILE A O 1
ATOM 1584 N N . LYS A 1 195 ? 9.452 12.122 -9.375 1.00 90.56 195 LYS A N 1
ATOM 1585 C CA . LYS A 1 195 ? 9.598 11.396 -8.105 1.00 90.56 195 LYS A CA 1
ATOM 1586 C C . LYS A 1 195 ? 9.408 9.893 -8.328 1.00 90.56 195 LYS A C 1
ATOM 1588 O O . LYS A 1 195 ? 8.370 9.470 -8.840 1.00 90.56 195 LYS A O 1
ATOM 1593 N N . PHE A 1 196 ? 10.368 9.089 -7.880 1.00 93.62 196 PHE A N 1
ATOM 1594 C CA . PHE A 1 196 ? 10.317 7.631 -7.975 1.00 93.62 196 PHE A CA 1
ATOM 1595 C C . PHE A 1 196 ? 10.790 6.948 -6.687 1.00 93.62 196 PHE A C 1
ATOM 1597 O O . PHE A 1 196 ? 11.457 7.555 -5.852 1.00 93.62 196 PHE A O 1
ATOM 1604 N N . VAL A 1 197 ? 10.441 5.670 -6.546 1.00 93.38 197 VAL A N 1
ATOM 1605 C CA . VAL A 1 197 ? 10.947 4.752 -5.525 1.00 93.38 197 VAL A CA 1
ATOM 1606 C C . VAL A 1 197 ? 11.649 3.595 -6.240 1.00 93.38 197 VAL A C 1
ATOM 1608 O O . VAL A 1 197 ? 10.973 2.857 -6.965 1.00 93.38 197 VAL A O 1
ATOM 1611 N N . PRO A 1 198 ? 12.968 3.398 -6.057 1.00 93.69 198 PRO A N 1
ATOM 1612 C CA . PRO A 1 198 ? 13.650 2.230 -6.592 1.00 93.69 198 PRO A CA 1
ATOM 1613 C C . PRO A 1 198 ? 13.206 0.989 -5.812 1.00 93.69 198 PRO A C 1
ATOM 1615 O O . PRO A 1 198 ? 13.339 0.910 -4.588 1.00 93.69 198 PRO A O 1
ATOM 1618 N N . ARG A 1 199 ? 12.617 0.028 -6.520 1.00 92.06 199 ARG A N 1
ATOM 1619 C CA . ARG A 1 199 ? 12.108 -1.223 -5.963 1.00 92.06 199 ARG A CA 1
ATOM 1620 C C . ARG A 1 199 ? 13.094 -2.332 -6.259 1.00 92.06 199 ARG A C 1
ATOM 1622 O O . ARG A 1 199 ? 13.388 -2.609 -7.416 1.00 92.06 199 ARG A O 1
ATOM 1629 N N . ILE A 1 200 ? 13.552 -2.975 -5.199 1.00 90.06 200 ILE A N 1
ATOM 1630 C CA . ILE A 1 200 ? 14.284 -4.230 -5.295 1.00 90.06 200 ILE A CA 1
ATOM 1631 C C . ILE A 1 200 ? 13.278 -5.314 -5.702 1.00 90.06 200 ILE A C 1
ATOM 1633 O O . ILE A 1 200 ? 12.184 -5.390 -5.134 1.00 90.06 200 ILE A O 1
ATOM 1637 N N . ILE A 1 201 ? 13.633 -6.131 -6.689 1.00 90.88 201 ILE A N 1
ATOM 1638 C CA . ILE A 1 201 ? 12.821 -7.256 -7.161 1.00 90.88 201 ILE A CA 1
ATOM 1639 C C . ILE A 1 201 ? 13.361 -8.579 -6.618 1.00 90.88 201 ILE A C 1
ATOM 1641 O O . ILE A 1 201 ? 14.522 -8.677 -6.225 1.00 90.88 201 ILE A O 1
ATOM 1645 N N . GLY A 1 202 ? 12.509 -9.606 -6.570 1.00 82.75 202 GLY A N 1
ATOM 1646 C CA . GLY A 1 202 ? 12.931 -10.965 -6.219 1.00 82.75 202 GLY A CA 1
ATOM 1647 C C . GLY A 1 202 ? 13.537 -11.124 -4.818 1.00 82.75 202 GLY A C 1
ATOM 1648 O O . GLY A 1 202 ? 14.415 -11.964 -4.625 1.00 82.75 202 GLY A O 1
ATOM 1649 N N . GLU A 1 203 ? 13.076 -10.335 -3.836 1.00 75.38 203 GLU A N 1
ATOM 1650 C CA . GLU A 1 203 ? 13.557 -10.301 -2.440 1.00 75.38 203 GLU A CA 1
ATOM 1651 C C . GLU A 1 203 ? 13.172 -11.547 -1.604 1.00 75.38 203 GLU A C 1
ATOM 1653 O O . GLU A 1 203 ? 12.659 -11.442 -0.479 1.00 75.38 203 GLU A O 1
ATOM 1658 N N . ASN A 1 204 ? 13.384 -12.749 -2.139 1.00 70.75 204 ASN A N 1
ATOM 1659 C CA . ASN A 1 204 ? 13.122 -13.990 -1.419 1.00 70.75 204 ASN A CA 1
ATOM 1660 C C . ASN A 1 204 ? 14.373 -14.483 -0.672 1.00 70.75 204 ASN A C 1
ATOM 1662 O O . ASN A 1 204 ? 15.504 -14.371 -1.159 1.00 70.75 204 ASN A O 1
ATOM 1666 N N . TYR A 1 205 ? 14.162 -15.034 0.526 1.00 68.00 205 TYR A N 1
ATOM 1667 C CA . TYR A 1 205 ? 15.213 -15.711 1.284 1.00 68.00 205 TYR A CA 1
ATOM 1668 C C . TYR A 1 205 ? 15.693 -16.942 0.533 1.00 68.00 205 TYR A C 1
ATOM 1670 O O . TYR A 1 205 ? 16.897 -17.131 0.372 1.00 68.00 205 TYR A O 1
ATOM 1678 N N . GLU A 1 206 ? 14.740 -17.727 0.050 1.00 71.38 206 GLU A N 1
ATOM 1679 C CA . GLU A 1 206 ? 14.997 -18.952 -0.683 1.00 71.38 206 GLU A CA 1
ATOM 1680 C C . GLU A 1 206 ? 15.347 -18.643 -2.137 1.00 71.38 206 GLU A C 1
ATOM 1682 O O . GLU A 1 206 ? 14.880 -17.666 -2.739 1.00 71.38 206 GLU A O 1
ATOM 1687 N N . ASN A 1 207 ? 16.214 -19.478 -2.701 1.00 77.38 207 ASN A N 1
ATOM 1688 C CA . ASN A 1 207 ? 16.457 -19.465 -4.131 1.00 77.38 207 ASN A CA 1
ATOM 1689 C C . ASN A 1 207 ? 15.240 -20.105 -4.800 1.00 77.38 207 ASN A C 1
ATOM 1691 O O . ASN A 1 207 ? 14.915 -21.260 -4.555 1.00 77.38 207 ASN A O 1
ATOM 1695 N N . SER A 1 208 ? 14.545 -19.318 -5.607 1.00 80.44 208 SER A N 1
ATOM 1696 C CA . SER A 1 208 ? 13.381 -19.725 -6.383 1.00 80.44 208 SER A CA 1
ATOM 1697 C C . SER A 1 208 ? 13.506 -19.116 -7.772 1.00 80.44 208 SER A C 1
ATOM 1699 O O . SER A 1 208 ? 14.305 -18.197 -7.965 1.00 80.44 208 SER A O 1
ATOM 1701 N N . ARG A 1 209 ? 12.675 -19.553 -8.721 1.00 82.19 209 ARG A N 1
ATOM 1702 C CA . ARG A 1 209 ? 12.644 -18.944 -10.059 1.00 82.19 209 ARG A CA 1
ATOM 1703 C C . ARG A 1 209 ? 12.314 -17.443 -10.059 1.00 82.19 209 ARG A C 1
ATOM 1705 O O . ARG A 1 209 ? 12.640 -16.764 -11.015 1.00 82.19 209 ARG A O 1
ATOM 1712 N N . TYR A 1 210 ? 11.716 -16.931 -8.977 1.00 84.25 210 TYR A N 1
ATOM 1713 C CA . TYR A 1 210 ? 11.355 -15.515 -8.815 1.00 84.25 210 TYR A CA 1
ATOM 1714 C C . TYR A 1 210 ? 12.460 -14.669 -8.170 1.00 84.25 210 TYR A C 1
ATOM 1716 O O . TYR A 1 210 ? 12.314 -13.459 -7.970 1.00 84.25 210 TYR A O 1
ATOM 1724 N N . THR A 1 211 ? 13.548 -15.309 -7.753 1.00 84.94 211 THR A N 1
ATOM 1725 C CA . THR A 1 211 ? 14.574 -14.702 -6.918 1.00 84.94 211 THR A CA 1
ATOM 1726 C C . THR A 1 211 ? 15.622 -14.001 -7.771 1.00 84.94 211 THR A C 1
ATOM 1728 O O . THR A 1 211 ? 16.216 -14.611 -8.650 1.00 84.94 211 THR A O 1
ATOM 1731 N N . HIS A 1 212 ? 15.910 -12.742 -7.444 1.00 85.88 212 HIS A N 1
ATOM 1732 C CA . HIS A 1 212 ? 16.959 -11.960 -8.093 1.00 85.88 212 HIS A CA 1
ATOM 1733 C C . HIS A 1 212 ? 18.079 -11.685 -7.099 1.00 85.88 212 HIS A C 1
ATOM 1735 O O . HIS A 1 212 ? 17.838 -11.335 -5.937 1.00 85.88 212 HIS A O 1
ATOM 1741 N N . ARG A 1 213 ? 19.316 -11.888 -7.546 1.00 86.94 213 ARG A N 1
ATOM 1742 C CA . ARG A 1 213 ? 20.506 -11.739 -6.717 1.00 86.94 213 ARG A CA 1
ATOM 1743 C C . ARG A 1 213 ? 21.395 -10.673 -7.329 1.00 86.94 213 ARG A C 1
ATOM 1745 O O . ARG A 1 213 ? 21.799 -10.785 -8.477 1.00 86.94 213 ARG A O 1
ATOM 1752 N N . TYR A 1 214 ? 21.630 -9.630 -6.553 1.00 90.56 214 TYR A N 1
ATOM 1753 C CA . TYR A 1 214 ? 22.370 -8.455 -6.982 1.00 90.56 214 TYR A CA 1
ATOM 1754 C C . TYR A 1 214 ? 23.842 -8.605 -6.605 1.00 90.56 214 TYR A C 1
ATOM 1756 O O . TYR A 1 214 ? 24.170 -9.299 -5.632 1.00 90.56 214 TYR A O 1
ATOM 1764 N N . THR A 1 215 ? 24.710 -7.936 -7.358 1.00 91.75 215 THR A N 1
ATOM 1765 C CA . THR A 1 215 ? 26.143 -7.875 -7.054 1.00 91.75 215 THR A CA 1
ATOM 1766 C C . THR A 1 215 ? 26.408 -6.994 -5.823 1.00 91.75 215 THR A C 1
ATOM 1768 O O . THR A 1 215 ? 25.546 -6.190 -5.435 1.00 91.75 215 THR A O 1
ATOM 1771 N N . PRO A 1 216 ? 27.595 -7.092 -5.198 1.00 91.06 216 PRO A N 1
ATOM 1772 C CA . PRO A 1 216 ? 27.977 -6.221 -4.090 1.00 91.06 216 PRO A CA 1
ATOM 1773 C C . PRO A 1 216 ? 27.923 -4.729 -4.455 1.00 91.06 216 PRO A C 1
ATOM 1775 O O . PRO A 1 216 ? 27.479 -3.916 -3.646 1.00 91.06 216 PRO A O 1
ATOM 1778 N N . GLU A 1 217 ? 28.292 -4.361 -5.683 1.00 92.25 217 GLU A N 1
ATOM 1779 C CA . GLU A 1 217 ? 28.253 -2.981 -6.185 1.00 92.25 217 GLU A CA 1
ATOM 1780 C C . GLU A 1 217 ? 26.812 -2.482 -6.333 1.00 92.25 217 GLU A C 1
ATOM 1782 O O . GLU A 1 217 ? 26.480 -1.374 -5.908 1.00 92.25 217 GLU A O 1
ATOM 1787 N N . GLN A 1 218 ? 25.931 -3.320 -6.886 1.00 93.50 218 GLN A N 1
ATOM 1788 C CA . GLN A 1 218 ? 24.504 -3.020 -6.989 1.00 93.50 218 GLN A CA 1
ATOM 1789 C C . GLN A 1 218 ? 23.867 -2.858 -5.600 1.00 93.50 218 GLN A C 1
ATOM 1791 O O . GLN A 1 218 ? 23.052 -1.961 -5.379 1.00 93.50 218 GLN A O 1
ATOM 1796 N N . HIS A 1 219 ? 24.258 -3.695 -4.635 1.00 90.88 219 HIS A N 1
ATOM 1797 C CA . HIS A 1 219 ? 23.858 -3.548 -3.232 1.00 90.88 219 HIS A CA 1
ATOM 1798 C C . HIS A 1 219 ? 24.346 -2.246 -2.626 1.00 90.88 219 HIS A C 1
ATOM 1800 O O . HIS A 1 219 ? 23.570 -1.571 -1.949 1.00 90.88 219 HIS A O 1
ATOM 1806 N N . GLN A 1 220 ? 25.608 -1.893 -2.861 1.00 92.50 220 GLN A N 1
ATOM 1807 C CA . GLN A 1 220 ? 26.182 -0.662 -2.341 1.00 92.50 220 GLN A CA 1
ATOM 1808 C C . GLN A 1 220 ? 25.413 0.559 -2.853 1.00 92.50 220 GLN A C 1
ATOM 1810 O O . GLN A 1 220 ? 25.070 1.428 -2.056 1.00 92.50 220 GLN A O 1
ATOM 1815 N N . TRP A 1 221 ? 25.008 0.559 -4.127 1.00 95.25 221 TRP A N 1
ATOM 1816 C CA . TRP A 1 221 ? 24.153 1.612 -4.679 1.00 95.25 221 TRP A CA 1
ATOM 1817 C C . TRP A 1 221 ? 22.842 1.787 -3.894 1.00 95.25 221 TRP A C 1
ATOM 1819 O O . TRP A 1 221 ? 22.464 2.911 -3.561 1.00 95.25 221 TRP A O 1
ATOM 1829 N N . PHE A 1 222 ? 22.158 0.693 -3.537 1.00 93.25 222 PHE A N 1
ATOM 1830 C CA . PHE A 1 222 ? 20.955 0.782 -2.703 1.00 93.25 222 PHE A CA 1
ATOM 1831 C C . PHE A 1 222 ? 21.257 1.279 -1.287 1.00 93.25 222 PHE A C 1
ATOM 1833 O O . PHE A 1 222 ? 20.474 2.067 -0.755 1.00 93.25 222 PHE A O 1
ATOM 1840 N N . LYS A 1 223 ? 22.353 0.818 -0.664 1.00 91.88 223 LYS A N 1
ATOM 1841 C CA . LYS A 1 223 ? 22.764 1.276 0.677 1.00 91.88 223 LYS A CA 1
ATOM 1842 C C . LYS A 1 223 ? 22.977 2.786 0.681 1.00 91.88 223 LYS A C 1
ATOM 1844 O O . LYS A 1 223 ? 22.431 3.468 1.546 1.00 91.88 223 LYS A O 1
ATOM 1849 N N . ASP A 1 224 ? 23.700 3.298 -0.308 1.0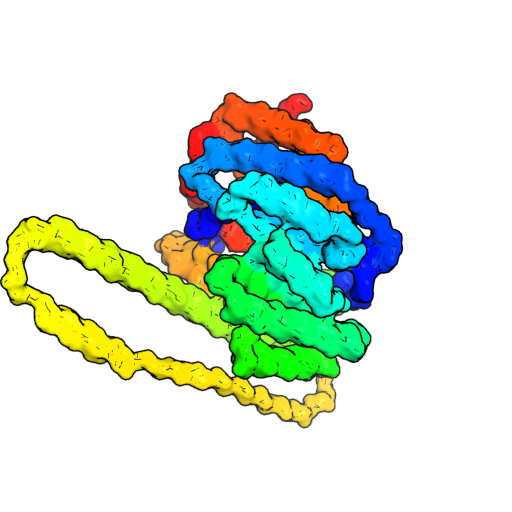0 94.88 224 ASP A N 1
ATOM 1850 C CA . ASP A 1 224 ? 23.997 4.723 -0.442 1.00 94.88 224 ASP A CA 1
ATOM 1851 C C . ASP A 1 224 ? 22.719 5.531 -0.690 1.00 94.88 224 ASP A C 1
ATOM 1853 O O . ASP A 1 224 ? 22.450 6.494 0.031 1.00 94.88 224 ASP A O 1
ATOM 1857 N N . TYR A 1 225 ? 21.872 5.079 -1.625 1.00 94.06 225 TYR A N 1
ATOM 1858 C CA . TYR A 1 225 ? 20.591 5.723 -1.920 1.00 94.06 225 TYR A CA 1
ATOM 1859 C C . TYR A 1 225 ? 19.708 5.834 -0.670 1.00 94.06 225 TYR A C 1
ATOM 1861 O O . TYR A 1 225 ? 19.197 6.907 -0.350 1.00 94.06 225 TYR A O 1
ATOM 1869 N N . TRP A 1 226 ? 19.510 4.738 0.067 1.00 92.62 226 TRP A N 1
ATOM 1870 C CA . TRP A 1 226 ? 18.611 4.743 1.221 1.00 92.62 226 TRP A CA 1
ATOM 1871 C C . TRP A 1 226 ? 19.196 5.437 2.449 1.00 92.62 226 TRP A C 1
ATOM 1873 O O . TRP A 1 226 ? 18.434 6.022 3.223 1.00 92.62 226 TRP A O 1
ATOM 1883 N N . LYS A 1 227 ? 20.524 5.433 2.605 1.00 93.38 227 LYS A N 1
ATOM 1884 C CA . LYS A 1 227 ? 21.209 6.258 3.603 1.00 93.38 227 LYS A CA 1
ATOM 1885 C C . LYS A 1 227 ? 20.914 7.737 3.360 1.00 93.38 227 LYS A C 1
ATOM 1887 O O . LYS A 1 227 ? 20.421 8.404 4.267 1.00 93.38 227 LYS A O 1
ATOM 1892 N N . GLU A 1 228 ? 21.106 8.215 2.132 1.00 94.12 228 GLU A N 1
ATOM 1893 C CA . GLU A 1 228 ? 20.787 9.596 1.754 1.00 94.12 228 GLU A CA 1
ATOM 1894 C C . GLU A 1 228 ? 19.298 9.909 1.985 1.00 94.12 228 GLU A C 1
ATOM 1896 O O . GLU A 1 228 ? 18.952 10.942 2.558 1.00 94.12 228 GLU A O 1
ATOM 1901 N N . GLN A 1 229 ? 18.394 8.994 1.616 1.00 93.19 229 GLN A N 1
ATOM 1902 C CA . GLN A 1 229 ? 16.957 9.177 1.848 1.00 93.19 229 GLN A CA 1
ATOM 1903 C C . GLN A 1 229 ? 16.587 9.266 3.335 1.00 93.19 229 GLN A C 1
ATOM 1905 O O . GLN A 1 229 ? 15.667 10.011 3.681 1.00 93.19 229 GLN A O 1
ATOM 1910 N N . ASN A 1 230 ? 17.269 8.525 4.210 1.00 93.81 230 ASN A N 1
ATOM 1911 C CA . ASN A 1 230 ? 17.080 8.624 5.656 1.00 93.81 230 ASN A CA 1
ATOM 1912 C C . ASN A 1 230 ? 17.601 9.961 6.198 1.00 93.81 230 ASN A C 1
ATOM 1914 O O . ASN A 1 230 ? 16.912 10.596 6.990 1.00 93.81 230 ASN A O 1
ATOM 1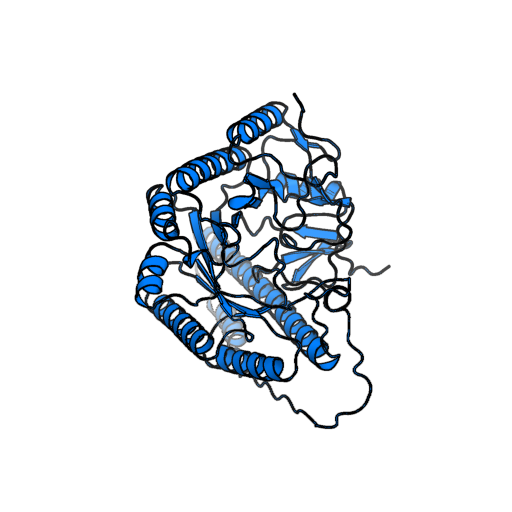918 N N . GLU A 1 231 ? 18.760 10.431 5.733 1.00 94.44 231 GLU A N 1
ATOM 1919 C CA . GLU A 1 231 ? 19.299 11.744 6.110 1.00 94.44 231 GLU A CA 1
ATOM 1920 C C . GLU A 1 231 ? 18.383 12.892 5.656 1.00 94.44 231 GLU A C 1
ATOM 1922 O O . GLU A 1 231 ? 18.130 13.821 6.421 1.00 94.44 231 GLU A O 1
ATOM 1927 N N . ILE A 1 232 ? 17.832 12.809 4.440 1.00 93.50 232 ILE A N 1
ATOM 1928 C CA . ILE A 1 232 ? 16.816 13.751 3.947 1.00 93.50 232 ILE A CA 1
ATOM 1929 C C . ILE A 1 232 ? 15.578 13.709 4.844 1.00 93.50 232 ILE A C 1
ATOM 1931 O O . ILE A 1 232 ? 15.106 14.754 5.273 1.00 93.50 232 ILE A O 1
ATOM 1935 N N . ALA A 1 233 ? 15.068 12.515 5.157 1.00 91.69 233 ALA A N 1
ATOM 1936 C CA . ALA A 1 233 ? 13.872 12.364 5.980 1.00 91.69 233 ALA A CA 1
ATOM 1937 C C . ALA A 1 233 ? 14.049 12.936 7.393 1.00 91.69 233 ALA A C 1
ATOM 1939 O O . ALA A 1 233 ? 13.097 13.468 7.958 1.00 91.69 233 ALA A O 1
ATOM 1940 N N . GLN A 1 234 ? 15.253 12.821 7.953 1.00 92.94 234 GLN A N 1
ATOM 1941 C CA . GLN A 1 234 ? 15.595 13.407 9.241 1.00 92.94 234 GLN A CA 1
ATOM 1942 C C . GLN A 1 234 ? 15.588 14.942 9.167 1.00 92.94 234 GLN A C 1
ATOM 1944 O O . GLN A 1 234 ? 14.890 15.573 9.957 1.00 92.94 234 GLN A O 1
ATOM 1949 N N . ARG A 1 235 ? 16.266 15.532 8.171 1.00 94.06 235 ARG A N 1
ATOM 1950 C CA . ARG A 1 235 ? 16.300 16.994 7.973 1.00 94.06 235 ARG A CA 1
ATOM 1951 C C . ARG A 1 235 ? 14.920 17.591 7.705 1.00 94.06 235 ARG A C 1
ATOM 1953 O O . ARG A 1 235 ? 14.548 18.554 8.360 1.00 94.06 235 ARG A O 1
ATOM 1960 N N . GLU A 1 236 ? 14.141 16.984 6.804 1.00 92.38 236 GLU A N 1
ATOM 1961 C CA . GLU A 1 236 ? 12.772 17.428 6.483 1.00 92.38 236 GLU A CA 1
ATOM 1962 C C . GLU A 1 236 ? 11.907 17.513 7.752 1.00 92.38 236 GLU A C 1
ATOM 1964 O O . GLU A 1 236 ? 11.121 18.442 7.922 1.00 92.38 236 GLU A O 1
ATOM 1969 N N . ARG A 1 237 ? 12.067 16.560 8.679 1.00 89.00 237 ARG A N 1
ATOM 1970 C CA . ARG A 1 237 ? 11.312 16.550 9.937 1.00 89.00 237 ARG A CA 1
ATOM 1971 C C . ARG A 1 237 ? 11.805 17.573 10.949 1.00 89.00 237 ARG A C 1
ATOM 1973 O O . ARG A 1 237 ? 10.979 18.191 11.613 1.00 89.00 237 ARG A O 1
ATOM 1980 N N . GLU A 1 238 ? 13.112 17.770 11.054 1.00 89.81 238 GLU A N 1
ATOM 1981 C CA . GLU A 1 238 ? 13.692 18.815 11.904 1.00 89.81 238 GLU A CA 1
ATOM 1982 C C . GLU A 1 238 ? 13.246 20.211 11.442 1.00 89.81 238 GLU A C 1
ATOM 1984 O O . GLU A 1 238 ? 12.815 21.022 12.261 1.00 89.81 238 GLU A O 1
ATOM 1989 N N . GLU A 1 239 ? 13.244 20.464 10.132 1.00 91.62 239 GLU A N 1
ATOM 1990 C CA . GLU A 1 239 ? 12.737 21.704 9.532 1.00 91.62 239 GLU A CA 1
ATOM 1991 C C . GLU A 1 239 ? 11.235 21.903 9.801 1.00 91.62 239 GLU A C 1
ATOM 1993 O O . GLU A 1 239 ? 10.819 22.985 10.221 1.00 91.62 239 GLU A O 1
ATOM 1998 N N . GLU A 1 240 ? 10.412 20.858 9.632 1.00 88.44 240 GLU A N 1
ATOM 1999 C CA . GLU A 1 240 ? 8.980 20.898 9.964 1.00 88.44 240 GLU A CA 1
ATOM 2000 C C . GLU A 1 240 ? 8.729 21.207 11.450 1.00 88.44 240 GLU A C 1
ATOM 2002 O O . GLU A 1 240 ? 7.786 21.928 11.787 1.00 88.44 240 GLU A O 1
ATOM 2007 N N . GLU A 1 241 ? 9.536 20.652 12.356 1.00 86.94 241 GLU A N 1
ATOM 2008 C CA . GLU A 1 241 ? 9.428 20.902 13.796 1.00 86.94 241 GLU A CA 1
ATOM 2009 C C . GLU A 1 241 ? 9.849 22.329 14.167 1.00 86.94 241 GLU A C 1
ATOM 2011 O O . GLU A 1 241 ? 9.155 22.978 14.956 1.00 86.94 241 GLU A O 1
ATOM 2016 N N . ILE A 1 242 ? 10.933 22.843 13.578 1.00 89.31 242 ILE A N 1
ATOM 2017 C CA . ILE A 1 242 ? 11.374 24.236 13.748 1.00 89.31 242 ILE A CA 1
ATOM 2018 C C . ILE A 1 242 ? 10.282 25.196 13.271 1.00 89.31 242 ILE A C 1
ATOM 2020 O O . ILE A 1 242 ? 9.914 26.125 13.991 1.00 89.31 242 ILE A O 1
ATOM 2024 N N . GLU A 1 243 ? 9.711 24.942 12.096 1.00 90.44 243 GLU A N 1
ATOM 2025 C CA . GLU A 1 243 ? 8.656 25.777 11.528 1.00 90.44 243 GLU A CA 1
ATOM 2026 C C . GLU A 1 243 ? 7.379 25.753 12.380 1.00 90.44 243 GLU A C 1
ATOM 2028 O O . GLU A 1 243 ? 6.744 26.790 12.582 1.00 90.44 243 GLU A O 1
ATOM 2033 N N . LYS A 1 244 ? 7.009 24.594 12.942 1.00 87.69 244 LYS A N 1
ATOM 2034 C CA . LYS A 1 244 ? 5.895 24.503 13.900 1.00 87.69 244 LYS A CA 1
ATOM 2035 C C . LYS A 1 244 ? 6.157 25.344 15.144 1.00 87.69 244 LYS A C 1
ATOM 2037 O O . LYS A 1 244 ? 5.287 26.119 15.526 1.00 87.69 244 LYS A O 1
ATOM 2042 N N . ARG A 1 245 ? 7.350 25.239 15.740 1.00 87.69 245 ARG A N 1
ATOM 2043 C CA . ARG A 1 245 ? 7.731 26.041 16.915 1.00 87.69 245 ARG A CA 1
ATOM 2044 C C . ARG A 1 245 ? 7.703 27.535 16.608 1.00 87.69 245 ARG A C 1
ATOM 2046 O O . ARG A 1 245 ? 7.189 28.299 17.417 1.00 87.69 245 ARG A O 1
ATOM 2053 N N . ARG A 1 246 ? 8.184 27.942 15.428 1.00 87.88 246 ARG A N 1
ATOM 2054 C CA . ARG A 1 246 ? 8.123 29.336 14.965 1.00 87.88 246 ARG A CA 1
ATOM 2055 C C . ARG A 1 246 ? 6.682 29.837 14.895 1.00 87.88 246 ARG A C 1
ATOM 2057 O O . ARG A 1 246 ? 6.386 30.895 15.437 1.00 87.88 246 ARG A O 1
ATOM 2064 N N . LYS A 1 247 ? 5.776 29.064 14.287 1.00 87.50 247 LYS A N 1
ATOM 2065 C CA . LYS A 1 247 ? 4.349 29.420 14.200 1.00 87.50 247 LYS A CA 1
ATOM 2066 C C . LYS A 1 247 ? 3.677 29.500 15.569 1.00 87.50 247 LYS A C 1
ATOM 2068 O O . LYS A 1 247 ? 2.884 30.412 15.784 1.00 87.50 247 LYS A O 1
ATOM 2073 N N . THR A 1 248 ? 3.989 28.579 16.480 1.00 85.94 248 THR A N 1
ATOM 2074 C CA . THR A 1 248 ? 3.473 28.615 17.856 1.00 85.94 248 THR A CA 1
ATOM 2075 C C . THR A 1 248 ? 3.955 29.865 18.585 1.00 85.94 248 THR A C 1
ATOM 2077 O O . THR A 1 248 ? 3.127 30.605 19.099 1.00 85.94 248 THR A O 1
ATOM 2080 N N . ALA A 1 249 ? 5.255 30.166 18.535 1.00 81.44 249 ALA A N 1
ATOM 2081 C CA . ALA A 1 249 ? 5.816 31.363 19.160 1.00 81.44 249 ALA A CA 1
ATOM 2082 C C . ALA A 1 249 ? 5.252 32.663 18.555 1.00 81.44 249 ALA A C 1
ATOM 2084 O O . ALA A 1 249 ? 4.988 33.620 19.275 1.00 81.44 249 ALA A O 1
ATOM 2085 N N . GLU A 1 250 ? 5.020 32.713 17.239 1.00 82.12 250 GLU A N 1
ATOM 2086 C CA . GLU A 1 250 ? 4.357 33.851 16.587 1.00 82.12 250 GLU A CA 1
ATOM 2087 C C . GLU A 1 250 ? 2.897 34.012 17.018 1.00 82.12 250 GLU A C 1
ATOM 2089 O O . GLU A 1 250 ? 2.418 35.140 17.143 1.00 82.12 250 GLU A O 1
ATOM 2094 N N . TYR A 1 251 ? 2.180 32.905 17.219 1.00 78.38 251 TYR A N 1
ATOM 2095 C CA . TYR A 1 251 ? 0.814 32.927 17.729 1.00 78.38 251 TYR A CA 1
ATOM 2096 C C . TYR A 1 251 ? 0.782 33.405 19.183 1.00 78.38 251 TYR A C 1
ATOM 2098 O O . TYR A 1 251 ? 0.058 34.351 19.478 1.00 78.38 251 TYR A O 1
ATOM 2106 N N . GLU A 1 252 ? 1.620 32.831 20.049 1.00 78.38 252 GLU A N 1
ATOM 2107 C CA . GLU A 1 252 ? 1.772 33.230 21.454 1.00 78.38 252 GLU A CA 1
ATOM 2108 C C . GLU A 1 252 ? 2.139 34.716 21.564 1.00 78.38 252 GLU A C 1
ATOM 2110 O O . GLU A 1 252 ? 1.448 35.476 22.242 1.00 78.38 252 GLU A O 1
ATOM 2115 N N . TYR A 1 253 ? 3.115 35.181 20.777 1.00 68.06 253 TYR A N 1
ATOM 2116 C CA . TYR A 1 253 ? 3.486 36.595 20.709 1.00 68.06 253 TYR A CA 1
ATOM 2117 C C . TYR A 1 253 ? 2.325 37.487 20.258 1.00 68.06 253 TYR A C 1
ATOM 2119 O O . TYR A 1 253 ? 2.132 38.563 20.817 1.00 68.06 253 TYR A O 1
ATOM 2127 N N . LYS A 1 254 ? 1.524 37.078 19.264 1.00 69.12 254 LYS A N 1
ATOM 2128 C CA . LYS A 1 254 ? 0.339 37.843 18.829 1.00 69.12 254 LYS A CA 1
ATOM 2129 C C . LYS A 1 254 ? -0.760 37.866 19.892 1.00 69.12 254 LYS A C 1
ATOM 2131 O O . LYS A 1 254 ? -1.432 38.886 20.025 1.00 69.12 254 LYS A O 1
ATOM 2136 N N . THR A 1 255 ? -0.935 36.786 20.651 1.00 66.81 255 THR A N 1
ATOM 2137 C CA . THR A 1 255 ? -1.883 36.750 21.773 1.00 66.81 255 THR A CA 1
ATOM 2138 C C . THR A 1 255 ? -1.408 37.589 22.960 1.00 66.81 255 THR A C 1
ATOM 2140 O O . THR A 1 255 ? -2.225 38.254 23.589 1.00 66.81 255 THR A O 1
ATOM 2143 N N . GLU A 1 256 ? -0.098 37.645 23.216 1.00 58.28 256 GLU A N 1
ATOM 2144 C CA . GLU A 1 256 ? 0.495 38.461 24.282 1.00 58.28 256 GLU A CA 1
ATOM 2145 C C . GLU A 1 256 ? 0.557 39.952 23.908 1.00 58.28 256 GLU A C 1
ATOM 2147 O O . GLU A 1 256 ? 0.220 40.808 24.719 1.00 58.28 256 GLU A O 1
ATOM 2152 N N . THR A 1 257 ? 0.900 40.295 22.661 1.00 52.81 257 THR A N 1
ATOM 2153 C CA . THR A 1 257 ? 1.016 41.693 22.189 1.00 52.81 257 THR A CA 1
ATOM 2154 C C . THR A 1 257 ? -0.297 42.343 21.752 1.00 52.81 257 THR A C 1
ATOM 2156 O O . THR A 1 257 ? -0.330 43.554 21.524 1.00 52.81 257 THR A O 1
ATOM 2159 N N . GLY A 1 258 ? -1.408 41.594 21.761 1.00 49.84 258 GLY A N 1
ATOM 2160 C CA . GLY A 1 258 ? -2.751 42.170 21.909 1.00 49.84 258 GLY A CA 1
ATOM 2161 C C . GLY A 1 258 ? -2.905 42.985 23.207 1.00 49.84 258 GLY A C 1
ATOM 2162 O O . GLY A 1 258 ? -3.799 43.824 23.304 1.00 49.84 258 GLY A O 1
ATOM 2163 N N . ALA A 1 259 ? -1.980 42.817 24.161 1.00 47.56 259 ALA A N 1
ATOM 2164 C CA . ALA A 1 259 ? -1.767 43.681 25.310 1.00 47.56 259 ALA A CA 1
ATOM 2165 C C . ALA A 1 259 ? -0.345 44.299 25.282 1.00 47.56 259 ALA A C 1
ATOM 2167 O O . ALA A 1 259 ? 0.610 43.728 25.789 1.00 47.56 259 ALA A O 1
ATOM 2168 N N . LYS A 1 260 ? -0.246 45.539 24.777 1.00 38.03 260 LYS A N 1
ATOM 2169 C CA . LYS A 1 260 ? 0.870 46.512 24.923 1.00 38.03 260 LYS A CA 1
ATOM 2170 C C . LYS A 1 260 ? 2.065 46.445 23.937 1.00 38.03 260 LYS A C 1
ATOM 2172 O O . LYS A 1 260 ? 2.980 45.643 24.042 1.00 38.03 260 LYS A O 1
ATOM 2177 N N . THR A 1 261 ? 2.041 47.444 23.048 1.00 39.09 261 THR A N 1
ATOM 2178 C CA . THR A 1 261 ? 3.099 48.372 22.577 1.00 39.09 261 THR A CA 1
ATOM 2179 C C . THR A 1 261 ? 4.476 47.876 22.083 1.00 39.09 261 THR A C 1
ATOM 2181 O O . THR A 1 261 ? 5.304 47.348 22.816 1.00 39.09 261 THR A O 1
ATOM 2184 N N . LYS A 1 262 ? 4.738 48.231 20.811 1.00 47.59 262 LYS A N 1
ATOM 2185 C CA . LYS A 1 262 ? 5.997 48.275 20.034 1.00 47.59 262 LYS A CA 1
ATOM 2186 C C . LYS A 1 262 ? 7.264 48.680 20.820 1.00 47.59 262 LYS A C 1
ATOM 2188 O O . LYS A 1 262 ? 7.275 49.777 21.364 1.00 47.59 262 LYS A O 1
ATOM 2193 N N . SER A 1 263 ? 8.346 47.884 20.702 1.00 46.31 263 SER A N 1
ATOM 2194 C CA . SER A 1 263 ? 9.746 48.344 20.430 1.00 46.31 263 SER A CA 1
ATOM 2195 C C . SER A 1 263 ? 10.856 47.262 20.554 1.00 46.31 263 SER A C 1
ATOM 2197 O O . SER A 1 263 ? 11.964 47.550 21.000 1.00 46.31 263 SER A O 1
ATOM 2199 N N . LYS A 1 264 ? 10.635 46.002 20.139 1.00 43.28 264 LYS A N 1
ATOM 2200 C CA . LYS A 1 264 ? 11.718 44.978 20.096 1.00 43.28 264 LYS A CA 1
ATOM 2201 C C . LYS A 1 264 ? 11.839 44.198 18.776 1.00 43.28 264 LYS A C 1
ATOM 2203 O O . LYS A 1 264 ? 12.576 43.219 18.705 1.00 43.28 264 LYS A O 1
ATOM 2208 N N . SER A 1 265 ? 11.146 44.628 17.720 1.00 47.19 265 SER A N 1
ATOM 2209 C CA . SER A 1 265 ? 11.028 43.864 16.468 1.00 47.19 265 SER A CA 1
ATOM 2210 C C . SER A 1 265 ? 12.188 44.026 15.480 1.00 47.19 265 SER A C 1
ATOM 2212 O O . SER A 1 265 ? 12.339 43.173 14.614 1.00 47.19 265 SER A O 1
ATOM 2214 N N . GLU A 1 266 ? 13.028 45.056 15.577 1.00 48.72 266 GLU A N 1
ATOM 2215 C CA . GLU A 1 266 ? 14.057 45.291 14.544 1.00 48.72 266 GLU A CA 1
ATOM 2216 C C . GLU A 1 266 ? 15.299 44.407 14.745 1.00 48.72 266 GLU A C 1
ATOM 2218 O O . GLU A 1 266 ? 15.721 43.719 13.817 1.00 48.72 266 GLU A O 1
ATOM 2223 N N . ASN A 1 267 ? 15.792 44.264 15.980 1.00 47.69 267 ASN A N 1
ATOM 2224 C CA . ASN A 1 267 ? 16.997 43.467 16.249 1.00 47.69 267 ASN A CA 1
ATOM 2225 C C . ASN A 1 267 ? 16.804 41.948 16.077 1.00 47.69 267 ASN A C 1
ATOM 2227 O O . ASN A 1 267 ? 17.730 41.247 15.660 1.00 47.69 267 ASN A O 1
ATOM 2231 N N . MET A 1 268 ? 15.614 41.411 16.370 1.00 48.81 268 MET A N 1
ATOM 2232 C CA . MET A 1 268 ? 15.378 39.963 16.281 1.00 48.81 268 MET A CA 1
ATOM 2233 C C . MET A 1 268 ? 15.160 39.506 14.830 1.00 48.81 268 MET A C 1
ATOM 2235 O O . MET A 1 268 ? 15.707 38.485 14.414 1.00 48.81 268 MET A O 1
ATOM 2239 N N . ILE A 1 269 ? 14.443 40.301 14.028 1.00 51.81 269 ILE A N 1
ATOM 2240 C CA . ILE A 1 269 ? 14.214 40.026 12.601 1.00 51.81 269 ILE A CA 1
ATOM 2241 C C . ILE A 1 269 ? 15.519 40.178 11.801 1.00 51.81 269 ILE A C 1
ATOM 2243 O O . ILE A 1 269 ? 15.777 39.400 10.880 1.00 51.81 269 ILE A O 1
ATOM 2247 N N . GLU A 1 270 ? 16.386 41.123 12.172 1.00 45.81 270 GLU A N 1
ATOM 2248 C CA . GLU A 1 270 ? 17.676 41.333 11.508 1.00 45.81 270 GLU A CA 1
ATOM 2249 C C . GLU A 1 270 ? 18.711 40.243 11.835 1.00 45.81 270 GLU A C 1
ATOM 2251 O O . GLU A 1 270 ? 19.449 39.797 10.951 1.00 45.81 270 GLU A O 1
ATOM 2256 N N . THR A 1 271 ? 18.689 39.713 13.062 1.00 50.16 271 THR A N 1
ATOM 2257 C CA . THR A 1 271 ? 19.499 38.542 13.445 1.00 50.16 271 THR A CA 1
ATOM 2258 C C . THR A 1 271 ? 19.064 37.288 12.673 1.00 50.16 271 THR A C 1
ATOM 2260 O O . THR A 1 271 ? 19.907 36.509 12.228 1.00 50.16 271 THR A O 1
ATOM 2263 N N . MET A 1 272 ? 17.760 37.125 12.416 1.00 50.69 272 MET A N 1
ATOM 2264 C CA . MET A 1 272 ? 17.222 35.986 11.659 1.00 50.69 272 MET A CA 1
ATOM 2265 C C . MET A 1 272 ? 17.433 36.102 10.139 1.00 50.69 272 MET A C 1
ATOM 2267 O O . MET A 1 272 ? 17.680 35.093 9.480 1.00 50.69 272 MET A O 1
ATOM 2271 N N . ARG A 1 273 ? 17.428 37.313 9.558 1.00 48.19 273 ARG A N 1
ATOM 2272 C CA . ARG A 1 273 ? 17.768 37.514 8.131 1.00 48.19 273 ARG A CA 1
ATOM 2273 C C . ARG A 1 273 ? 19.206 37.102 7.805 1.00 48.19 273 ARG A C 1
ATOM 2275 O O . ARG A 1 273 ? 19.446 36.563 6.727 1.00 48.19 273 ARG A O 1
ATOM 2282 N N . LYS A 1 274 ? 20.144 37.275 8.743 1.00 45.72 274 LYS A N 1
ATOM 2283 C CA . LYS A 1 274 ? 21.542 36.837 8.575 1.00 45.72 274 LYS A CA 1
ATOM 2284 C C . LYS A 1 274 ? 21.701 35.309 8.540 1.00 45.72 274 LYS A C 1
ATOM 2286 O O . LYS A 1 274 ? 22.654 34.833 7.933 1.00 45.72 274 LYS A O 1
ATOM 2291 N N . MET A 1 275 ? 20.753 34.542 9.091 1.00 45.69 275 MET A N 1
ATOM 2292 C CA . MET A 1 275 ? 20.748 33.071 9.005 1.00 45.69 275 MET A CA 1
ATOM 2293 C C . MET A 1 275 ? 20.185 32.535 7.672 1.00 45.69 275 MET A C 1
ATOM 2295 O O . MET A 1 275 ? 20.452 31.391 7.319 1.00 45.69 275 MET A O 1
ATOM 2299 N N . ASN A 1 276 ? 19.461 33.356 6.897 1.00 42.41 276 ASN A N 1
ATOM 2300 C CA . ASN A 1 276 ? 18.730 32.926 5.694 1.00 42.41 276 ASN A CA 1
ATOM 2301 C C . ASN A 1 276 ? 19.521 33.038 4.371 1.00 42.41 276 ASN A C 1
ATOM 2303 O O . ASN A 1 276 ? 19.062 32.567 3.332 1.00 42.41 276 ASN A O 1
ATOM 2307 N N . ASN A 1 277 ? 20.733 33.605 4.384 1.00 34.16 277 ASN A N 1
ATOM 2308 C CA . ASN A 1 277 ? 21.587 33.721 3.187 1.00 34.16 277 ASN A CA 1
ATOM 2309 C C . ASN A 1 277 ? 22.383 32.438 2.854 1.00 34.16 277 ASN A C 1
ATOM 2311 O O . ASN A 1 277 ? 23.320 32.468 2.057 1.00 34.16 277 ASN A O 1
ATOM 2315 N N . GLY A 1 278 ? 22.009 31.298 3.442 1.00 35.47 278 GLY A N 1
ATOM 2316 C CA . GLY A 1 278 ? 22.683 30.008 3.279 1.00 35.47 278 GLY A CA 1
ATOM 2317 C C . GLY A 1 278 ? 21.950 28.975 2.418 1.00 35.47 278 GLY A C 1
ATOM 2318 O O . GLY A 1 278 ? 22.342 27.814 2.435 1.00 35.47 278 GLY A O 1
ATOM 2319 N N . THR A 1 279 ? 20.898 29.326 1.675 1.00 35.25 279 THR A N 1
ATOM 2320 C CA . THR A 1 279 ? 20.148 28.333 0.879 1.00 35.25 279 THR A CA 1
ATOM 2321 C C . THR A 1 279 ? 20.820 28.089 -0.476 1.00 35.25 279 THR A C 1
ATOM 2323 O O . THR A 1 279 ? 20.407 28.611 -1.511 1.00 35.25 279 THR A O 1
ATOM 2326 N N . LYS A 1 280 ? 21.896 27.292 -0.494 1.00 32.59 280 LYS A N 1
ATOM 2327 C CA . LYS A 1 280 ? 22.454 26.762 -1.748 1.00 32.59 280 LYS A CA 1
ATOM 2328 C C . LYS A 1 280 ? 21.521 25.680 -2.297 1.00 32.59 280 LYS A C 1
ATOM 2330 O O . LYS A 1 280 ? 21.397 24.611 -1.709 1.00 32.59 280 LYS A O 1
ATOM 2335 N N . GLN A 1 281 ? 20.919 25.928 -3.461 1.00 32.06 281 GLN A N 1
ATOM 2336 C CA . GLN A 1 281 ? 20.388 24.863 -4.314 1.00 32.06 281 GLN A CA 1
ATOM 2337 C C . GLN A 1 281 ? 21.536 23.908 -4.670 1.00 32.06 281 GLN A C 1
ATOM 2339 O O . GLN A 1 281 ? 22.470 24.282 -5.383 1.00 32.06 281 GLN A O 1
ATOM 2344 N N . VAL A 1 282 ? 21.497 22.682 -4.150 1.00 32.44 282 VAL A N 1
ATOM 2345 C CA . VAL A 1 282 ? 22.528 21.680 -4.431 1.00 32.44 282 VAL A CA 1
ATOM 2346 C C . VAL A 1 282 ? 22.203 20.983 -5.750 1.00 32.44 282 VAL A C 1
ATOM 2348 O O . VAL A 1 282 ? 21.195 20.291 -5.881 1.00 32.44 282 VAL A O 1
ATOM 2351 N N . LYS A 1 283 ? 23.085 21.169 -6.738 1.00 29.38 283 LYS A N 1
ATOM 2352 C CA . LYS A 1 283 ? 23.131 20.358 -7.957 1.00 29.38 283 LYS A CA 1
ATOM 2353 C C . LYS A 1 283 ? 23.524 18.929 -7.590 1.00 29.38 283 LYS A C 1
ATOM 2355 O O . LYS A 1 283 ? 24.565 18.695 -6.982 1.00 29.38 283 LYS A O 1
ATOM 2360 N N . VAL A 1 284 ? 22.683 17.987 -7.990 1.00 33.09 284 VAL A N 1
ATOM 2361 C CA . VAL A 1 284 ? 22.867 16.555 -7.781 1.00 33.09 284 VAL A CA 1
ATOM 2362 C C . VAL A 1 284 ? 23.889 16.028 -8.798 1.00 33.09 284 VAL A C 1
ATOM 2364 O O . VAL A 1 284 ? 23.569 15.891 -9.977 1.00 33.09 284 VAL A O 1
ATOM 2367 N N . ASN A 1 285 ? 25.112 15.717 -8.363 1.00 28.98 285 ASN A N 1
ATOM 2368 C CA . ASN A 1 285 ? 26.134 15.093 -9.211 1.00 28.98 285 ASN A CA 1
ATOM 2369 C C . ASN A 1 285 ? 26.211 13.585 -8.933 1.00 28.98 285 ASN A C 1
ATOM 2371 O O . ASN A 1 285 ? 26.799 13.161 -7.945 1.00 28.98 285 ASN A O 1
ATOM 2375 N N . HIS A 1 286 ? 25.654 12.769 -9.834 1.00 38.84 286 HIS A N 1
ATOM 2376 C CA . HIS A 1 286 ? 25.871 11.318 -9.853 1.00 38.84 286 HIS A CA 1
ATOM 2377 C C . HIS A 1 286 ? 26.998 10.983 -10.839 1.00 38.84 286 HIS A C 1
ATOM 2379 O O . HIS A 1 286 ? 26.739 10.775 -12.027 1.00 38.84 286 HIS A O 1
ATOM 2385 N N . SER A 1 287 ? 28.248 10.899 -10.375 1.00 30.77 287 SER A N 1
ATOM 2386 C CA . SER A 1 287 ? 29.316 10.285 -11.174 1.00 30.77 287 SER A CA 1
ATOM 2387 C C . SER A 1 287 ? 29.458 8.812 -10.797 1.00 30.77 287 SER A C 1
ATOM 2389 O O . SER A 1 287 ? 29.983 8.485 -9.737 1.00 30.77 287 SER A O 1
ATOM 2391 N N . CYS A 1 288 ? 29.009 7.921 -11.677 1.00 31.17 288 CYS A N 1
ATOM 2392 C CA . CYS A 1 288 ? 29.333 6.500 -11.602 1.00 31.17 288 CYS A CA 1
ATOM 2393 C C . CYS A 1 288 ? 30.543 6.262 -12.513 1.00 31.17 288 CYS A C 1
ATOM 2395 O O . CYS A 1 288 ? 30.432 6.440 -13.727 1.00 31.17 288 CYS A O 1
ATOM 2397 N N . LYS A 1 289 ? 31.705 5.929 -11.941 1.00 29.81 289 LYS A N 1
ATOM 2398 C CA . LYS A 1 289 ? 32.847 5.418 -12.710 1.00 29.81 289 LYS A CA 1
ATOM 2399 C C . LYS A 1 289 ? 32.766 3.894 -12.688 1.00 29.81 289 LYS A C 1
ATOM 2401 O O . LYS A 1 289 ? 32.979 3.292 -11.642 1.00 29.81 289 LYS A O 1
ATOM 2406 N N . ILE A 1 290 ? 32.444 3.292 -13.830 1.00 34.47 290 ILE A N 1
ATOM 2407 C CA . ILE A 1 290 ? 32.460 1.838 -14.014 1.00 34.47 290 ILE A CA 1
ATOM 2408 C C . ILE A 1 290 ? 33.818 1.477 -14.618 1.00 34.47 290 ILE A C 1
ATOM 2410 O O . ILE A 1 290 ? 34.066 1.751 -15.791 1.00 34.47 290 ILE A O 1
ATOM 2414 N N . ASN A 1 291 ? 34.698 0.870 -13.823 1.00 32.03 291 ASN A N 1
ATOM 2415 C CA . ASN A 1 291 ? 35.875 0.188 -14.354 1.00 32.03 291 ASN A CA 1
ATOM 2416 C C . ASN A 1 291 ? 35.469 -1.231 -14.757 1.00 32.03 291 ASN A C 1
ATOM 2418 O O . ASN A 1 291 ? 35.042 -2.024 -13.922 1.00 32.03 291 ASN A O 1
ATOM 2422 N N . LYS A 1 292 ? 35.596 -1.548 -16.049 1.00 38.50 292 LYS A N 1
ATOM 2423 C CA . LYS A 1 292 ? 35.426 -2.910 -16.561 1.00 38.50 292 LYS A CA 1
ATOM 2424 C C . LYS A 1 292 ? 36.647 -3.758 -16.202 1.00 38.50 292 LYS A C 1
ATOM 2426 O O . LYS A 1 292 ? 37.715 -3.559 -16.772 1.00 38.50 292 LYS A O 1
ATOM 2431 N N . SER A 1 293 ? 36.445 -4.776 -15.374 1.00 33.09 293 SER A N 1
ATOM 2432 C CA . SER A 1 293 ? 37.182 -6.040 -15.465 1.00 33.09 293 SER A CA 1
ATOM 2433 C C . SER A 1 293 ? 36.319 -7.176 -14.906 1.00 33.09 293 SER A C 1
ATOM 2435 O O . SER A 1 293 ? 36.159 -7.351 -13.704 1.00 33.09 293 SER A O 1
ATOM 2437 N N . ILE A 1 294 ? 35.717 -7.950 -15.809 1.00 46.69 294 ILE A N 1
ATOM 2438 C CA . ILE A 1 294 ? 34.976 -9.168 -15.466 1.00 46.69 294 ILE A CA 1
ATOM 2439 C C . ILE A 1 294 ? 35.979 -10.321 -15.406 1.00 46.69 294 ILE A C 1
ATOM 2441 O O . ILE A 1 294 ? 36.621 -10.605 -16.419 1.00 46.69 294 ILE A O 1
ATOM 2445 N N . LYS A 1 295 ? 36.088 -10.970 -14.236 1.00 42.81 295 LYS A N 1
ATOM 2446 C CA . LYS A 1 295 ? 36.164 -12.436 -14.024 1.00 42.81 295 LYS A CA 1
ATOM 2447 C C . LYS A 1 295 ? 36.574 -12.764 -12.576 1.00 42.81 295 LYS A C 1
ATOM 2449 O O . LYS A 1 295 ? 37.757 -12.840 -12.257 1.00 42.81 295 LYS A O 1
ATOM 2454 N N . LYS A 1 296 ? 35.585 -13.047 -11.727 1.00 39.09 296 LYS A N 1
ATOM 2455 C CA . LYS A 1 296 ? 35.625 -13.975 -10.577 1.00 39.09 296 LYS A CA 1
ATOM 2456 C C . LYS A 1 296 ? 34.165 -14.326 -10.281 1.00 39.09 296 LYS A C 1
ATOM 2458 O O . LYS A 1 296 ? 33.346 -13.428 -10.363 1.00 39.09 296 LYS A O 1
ATOM 2463 N N . GLN A 1 297 ? 33.841 -15.601 -10.038 1.00 41.22 297 GLN A N 1
ATOM 2464 C CA . GLN A 1 297 ? 32.471 -16.080 -9.765 1.00 41.22 297 GLN A CA 1
ATOM 2465 C C . GLN A 1 297 ? 31.701 -15.072 -8.897 1.00 41.22 297 GLN A C 1
ATOM 2467 O O . GLN A 1 297 ? 32.087 -14.856 -7.748 1.00 41.22 297 GLN A O 1
ATOM 2472 N N . ASP A 1 298 ? 30.682 -14.424 -9.472 1.00 48.50 298 ASP A N 1
ATOM 2473 C CA . ASP A 1 298 ? 30.040 -13.262 -8.856 1.00 48.50 298 ASP A CA 1
ATOM 2474 C C . ASP A 1 298 ? 29.421 -13.660 -7.514 1.00 48.50 298 ASP A C 1
ATOM 2476 O O . ASP A 1 298 ? 28.449 -14.418 -7.439 1.00 48.50 298 ASP A O 1
ATOM 2480 N N . GLN A 1 299 ? 30.016 -13.165 -6.430 1.00 62.47 299 GLN A N 1
ATOM 2481 C CA . GLN A 1 299 ? 29.469 -13.299 -5.089 1.00 62.47 299 GLN A CA 1
ATOM 2482 C C . GLN A 1 299 ? 28.155 -12.529 -5.041 1.00 62.47 299 GLN A C 1
ATOM 2484 O O . GLN A 1 299 ? 28.138 -11.307 -4.934 1.00 62.47 299 GLN A O 1
ATOM 2489 N N . THR A 1 300 ? 27.038 -13.238 -5.148 1.00 63.81 300 THR A N 1
ATOM 2490 C CA . THR A 1 300 ? 25.726 -12.608 -5.040 1.00 63.81 300 THR A CA 1
ATOM 2491 C C . THR A 1 300 ? 25.249 -12.565 -3.592 1.00 63.81 300 THR A C 1
ATOM 2493 O O . THR A 1 300 ? 25.538 -13.461 -2.796 1.00 63.81 300 THR A O 1
ATOM 2496 N N . VAL A 1 301 ? 24.515 -11.511 -3.239 1.00 71.38 301 VAL A N 1
ATOM 2497 C CA . VAL A 1 301 ? 24.199 -11.190 -1.842 1.00 71.38 301 VAL A CA 1
ATOM 2498 C C . VAL A 1 301 ? 22.701 -11.349 -1.559 1.00 71.38 301 VAL A C 1
ATOM 2500 O O . VAL A 1 301 ? 21.849 -11.073 -2.411 1.00 71.38 301 VAL A O 1
ATOM 2503 N N . ASN A 1 302 ? 22.334 -11.782 -0.344 1.00 69.50 302 ASN A N 1
ATOM 2504 C CA . ASN A 1 302 ? 20.928 -11.863 0.060 1.00 69.50 302 ASN A CA 1
ATOM 2505 C C . ASN A 1 302 ? 20.386 -10.476 0.438 1.00 69.50 302 ASN A C 1
ATOM 2507 O O . ASN A 1 302 ? 20.468 -10.032 1.585 1.00 69.50 302 ASN A O 1
ATOM 2511 N N . THR A 1 303 ? 19.763 -9.819 -0.538 1.00 70.12 303 THR A N 1
ATOM 2512 C CA . THR A 1 303 ? 19.263 -8.442 -0.443 1.00 70.12 303 THR A CA 1
ATOM 2513 C C . THR A 1 303 ? 18.368 -8.175 0.760 1.00 70.12 303 THR A C 1
ATOM 2515 O O . THR A 1 303 ? 18.503 -7.145 1.418 1.00 70.12 303 THR A O 1
ATOM 2518 N N . ARG A 1 304 ? 17.494 -9.123 1.112 1.00 68.12 304 ARG A N 1
ATOM 2519 C CA . ARG A 1 304 ? 16.527 -8.930 2.198 1.00 68.12 304 ARG A CA 1
ATOM 2520 C C . ARG A 1 304 ? 17.158 -8.970 3.590 1.00 68.12 304 ARG A C 1
ATOM 2522 O O . ARG A 1 304 ? 16.618 -8.356 4.507 1.00 68.12 304 ARG A O 1
ATOM 2529 N N . LYS A 1 305 ? 18.271 -9.691 3.760 1.00 67.94 305 LYS A N 1
ATOM 2530 C CA . LYS A 1 305 ? 19.011 -9.732 5.031 1.00 67.94 305 LYS A CA 1
ATOM 2531 C C . LYS A 1 305 ? 19.865 -8.485 5.239 1.00 67.94 305 LYS A C 1
ATOM 2533 O O . LYS A 1 305 ? 19.980 -8.031 6.368 1.00 67.94 305 LYS A O 1
ATOM 2538 N N . GLU A 1 306 ? 20.456 -7.957 4.172 1.00 73.25 306 GLU A N 1
ATOM 2539 C CA . GLU A 1 306 ? 21.573 -7.013 4.295 1.00 73.25 306 GLU A CA 1
ATOM 2540 C C . GLU A 1 306 ? 21.218 -5.553 4.027 1.00 73.25 306 GLU A C 1
ATOM 2542 O O . GLU A 1 306 ? 21.888 -4.664 4.549 1.00 73.25 306 GLU A O 1
ATOM 2547 N N . LEU A 1 307 ? 20.173 -5.280 3.239 1.00 78.75 307 LEU A N 1
ATOM 2548 C CA . LEU A 1 307 ? 19.770 -3.904 2.931 1.00 78.75 307 LEU A CA 1
ATOM 2549 C C . LEU A 1 307 ? 18.726 -3.346 3.898 1.00 78.75 307 LEU A C 1
ATOM 2551 O O . LEU A 1 307 ? 18.437 -2.156 3.859 1.00 78.75 307 LEU A O 1
ATOM 2555 N N . GLY A 1 308 ? 18.126 -4.176 4.748 1.00 84.56 308 GLY A N 1
ATOM 2556 C CA . GLY A 1 308 ? 16.937 -3.771 5.489 1.00 84.56 308 GLY A CA 1
ATOM 2557 C C . GLY A 1 308 ? 15.732 -3.603 4.558 1.00 84.56 308 GLY A C 1
ATOM 2558 O O . GLY A 1 308 ? 15.621 -4.287 3.539 1.00 84.56 308 GLY A O 1
ATOM 2559 N N . ARG A 1 309 ? 14.774 -2.735 4.909 1.00 87.06 309 ARG A N 1
ATOM 2560 C CA . ARG A 1 309 ? 13.536 -2.594 4.128 1.00 87.06 309 ARG A CA 1
ATOM 2561 C C . ARG A 1 309 ? 12.949 -1.181 4.129 1.00 87.06 309 ARG A C 1
ATOM 2563 O O . ARG A 1 309 ? 12.667 -0.640 5.203 1.00 87.06 309 ARG A O 1
ATOM 2570 N N . PRO A 1 310 ? 12.724 -0.584 2.944 1.00 88.69 310 PRO A N 1
ATOM 2571 C CA . PRO A 1 310 ? 12.051 0.699 2.836 1.00 88.69 310 PRO A CA 1
ATOM 2572 C C . PRO A 1 310 ? 10.541 0.568 3.024 1.00 88.69 310 PRO A C 1
ATOM 2574 O O . PRO A 1 310 ? 9.943 -0.486 2.784 1.00 88.69 310 PRO A O 1
ATOM 2577 N N . CYS A 1 311 ? 9.891 1.665 3.410 1.00 87.12 311 CYS A N 1
ATOM 2578 C CA . CYS A 1 311 ? 8.437 1.745 3.325 1.00 87.12 311 CYS A CA 1
ATOM 2579 C C . CYS A 1 311 ? 8.014 1.607 1.854 1.00 87.12 311 CYS A C 1
ATOM 2581 O O . CYS A 1 311 ? 8.395 2.420 1.014 1.00 87.12 311 CYS A O 1
ATOM 2583 N N . CYS A 1 312 ? 7.165 0.626 1.530 1.00 80.81 312 CYS A N 1
ATOM 2584 C CA . CYS A 1 312 ? 6.693 0.428 0.157 1.00 80.81 312 CYS A CA 1
ATOM 2585 C C . CYS A 1 312 ? 5.913 1.638 -0.400 1.00 80.81 312 CYS A C 1
ATOM 2587 O O . CYS A 1 312 ? 5.873 1.856 -1.612 1.00 80.81 312 CYS A O 1
ATOM 2589 N N . GLY A 1 313 ? 5.298 2.431 0.478 1.00 79.94 313 GLY A N 1
ATOM 2590 C CA . GLY A 1 313 ? 4.645 3.687 0.119 1.00 79.94 313 GLY A CA 1
ATOM 2591 C C . GLY A 1 313 ? 5.617 4.847 -0.128 1.00 79.94 313 GLY A C 1
ATOM 2592 O O . GLY A 1 313 ? 5.183 5.876 -0.630 1.00 79.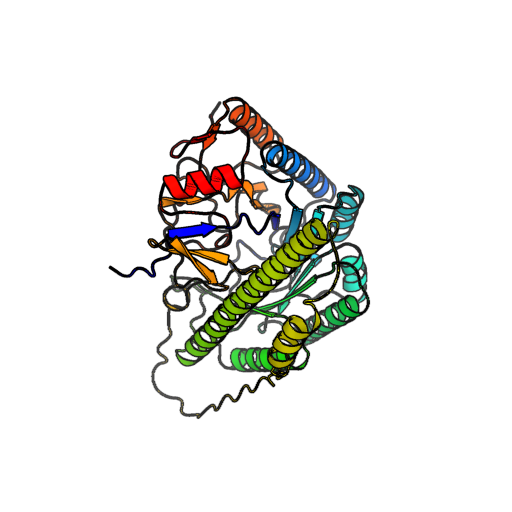94 313 GLY A O 1
ATOM 2593 N N . GLY A 1 314 ? 6.906 4.693 0.202 1.00 81.88 314 GLY A N 1
ATOM 2594 C CA . GLY A 1 314 ? 7.909 5.766 0.196 1.00 81.88 314 GLY A CA 1
ATOM 2595 C C . GLY A 1 314 ? 7.791 6.730 1.383 1.00 81.88 314 GLY A C 1
ATOM 2596 O O . GLY A 1 314 ? 8.394 7.797 1.377 1.00 81.88 314 GLY A O 1
ATOM 2597 N N . GLY A 1 315 ? 6.984 6.389 2.390 1.00 85.44 315 GLY A N 1
ATOM 2598 C CA . GLY A 1 315 ? 6.709 7.272 3.516 1.00 85.44 315 GLY A CA 1
ATOM 2599 C C . GLY A 1 315 ? 7.767 7.203 4.618 1.00 85.44 315 GLY A C 1
ATOM 2600 O O . GLY A 1 315 ? 8.231 6.123 4.970 1.00 85.44 315 GLY A O 1
ATOM 2601 N N . THR A 1 316 ? 8.037 8.347 5.247 1.00 90.50 316 THR A N 1
ATOM 2602 C CA . THR A 1 316 ? 8.903 8.456 6.434 1.00 90.50 316 THR A CA 1
ATOM 2603 C C . THR A 1 316 ? 8.253 7.833 7.671 1.00 90.50 316 THR A C 1
ATOM 2605 O O . THR A 1 316 ? 7.082 8.084 7.955 1.00 90.50 316 THR A O 1
ATOM 2608 N N . MET A 1 317 ? 8.984 7.000 8.398 1.00 92.31 317 MET A N 1
ATOM 2609 C CA . MET A 1 317 ? 8.553 6.343 9.633 1.00 92.31 317 MET A CA 1
ATOM 2610 C C . MET A 1 317 ? 9.147 7.078 10.830 1.00 92.31 317 MET A C 1
ATOM 2612 O O . MET A 1 317 ? 10.322 7.426 10.794 1.00 92.31 317 MET A O 1
ATOM 2616 N N . CYS A 1 318 ? 8.346 7.298 11.873 1.00 93.56 318 CYS A N 1
ATOM 2617 C CA . CYS A 1 318 ? 8.821 7.783 13.165 1.00 93.56 318 CYS A CA 1
ATOM 2618 C C . CYS A 1 318 ? 9.164 6.570 14.030 1.00 93.56 318 CYS A C 1
ATOM 2620 O O . CYS A 1 318 ? 8.325 5.688 14.221 1.00 93.56 318 CYS A O 1
ATOM 2622 N N . THR A 1 319 ? 10.403 6.496 14.497 1.00 94.06 319 THR A N 1
ATOM 2623 C CA . THR A 1 319 ? 10.933 5.371 15.273 1.00 94.06 319 THR A CA 1
ATOM 2624 C C . THR A 1 319 ? 11.490 5.872 16.593 1.00 94.06 319 THR A C 1
ATOM 2626 O O . THR A 1 319 ? 11.965 7.004 16.658 1.00 94.06 319 THR A O 1
ATOM 2629 N N . SER A 1 320 ? 11.456 5.044 17.633 1.00 94.00 320 SER A N 1
ATOM 2630 C CA . SER A 1 320 ? 12.179 5.329 18.872 1.00 94.00 320 SER A CA 1
ATOM 2631 C C . SER A 1 320 ? 12.933 4.113 19.397 1.00 94.00 320 SER A C 1
ATOM 2633 O O . SER A 1 320 ? 12.611 2.956 19.091 1.00 94.00 320 SER A O 1
ATOM 2635 N N . ASN A 1 321 ? 13.989 4.400 20.152 1.00 92.88 321 ASN A N 1
ATOM 2636 C CA . ASN A 1 321 ? 14.868 3.425 20.785 1.00 92.88 321 ASN A CA 1
ATOM 2637 C C . ASN A 1 321 ? 14.607 3.326 22.304 1.00 92.88 321 ASN A C 1
ATOM 2639 O O . ASN A 1 321 ? 13.698 3.962 22.835 1.00 92.88 321 ASN A O 1
ATOM 2643 N N . GLN A 1 322 ? 15.422 2.532 23.005 1.00 89.00 322 GLN A N 1
ATOM 2644 C CA . GLN A 1 322 ? 15.301 2.326 24.455 1.00 89.00 322 GLN A CA 1
ATOM 2645 C C . GLN A 1 322 ? 15.527 3.592 25.290 1.00 89.00 322 GLN A C 1
ATOM 2647 O O . GLN A 1 322 ? 14.926 3.713 26.351 1.00 89.00 322 GLN A O 1
ATOM 2652 N N . SER A 1 323 ? 16.335 4.546 24.815 1.00 88.00 323 SER A N 1
ATOM 2653 C CA . SER A 1 323 ? 16.536 5.829 25.501 1.00 88.00 323 SER A CA 1
ATOM 2654 C C . SER A 1 323 ? 15.418 6.845 25.238 1.00 88.00 323 SER A C 1
ATOM 2656 O O . SER A 1 323 ? 15.493 7.978 25.706 1.00 88.00 323 SER A O 1
ATOM 2658 N N . GLY A 1 324 ? 14.392 6.473 24.464 1.00 87.81 324 GLY A N 1
ATOM 2659 C CA . GLY A 1 324 ? 13.309 7.367 24.057 1.00 87.81 324 GLY A CA 1
ATOM 2660 C C . GLY A 1 324 ? 13.690 8.339 22.936 1.00 87.81 324 GLY A C 1
ATOM 2661 O O . GLY A 1 324 ? 12.859 9.151 22.530 1.00 87.81 324 GLY A O 1
ATOM 2662 N N . LYS A 1 325 ? 14.910 8.253 22.387 1.00 91.00 325 LYS A N 1
ATOM 2663 C CA . LYS A 1 325 ? 15.340 9.070 21.248 1.00 91.00 325 LYS A CA 1
ATOM 2664 C C . LYS A 1 325 ? 14.484 8.742 20.028 1.00 91.00 325 LYS A C 1
ATOM 2666 O O . LYS A 1 325 ? 14.432 7.594 19.585 1.00 91.00 325 LYS A O 1
ATOM 2671 N N . VAL A 1 326 ? 13.855 9.774 19.473 1.00 92.31 326 VAL A N 1
ATOM 2672 C CA . VAL A 1 326 ? 13.072 9.698 18.237 1.00 92.31 326 VAL A CA 1
ATOM 2673 C C . VAL A 1 326 ? 13.990 9.859 17.022 1.00 92.31 326 VAL A C 1
ATOM 2675 O O . VAL A 1 326 ? 14.964 10.611 17.048 1.00 92.31 326 VAL A O 1
ATOM 2678 N N . SER A 1 327 ? 13.721 9.119 15.951 1.00 92.44 327 SER A N 1
ATOM 2679 C CA . SER A 1 327 ? 14.433 9.208 14.671 1.00 92.44 327 SER A CA 1
ATOM 2680 C C . SER A 1 327 ? 13.492 8.919 13.508 1.00 92.44 327 SER A C 1
ATOM 2682 O O . SER A 1 327 ? 12.533 8.150 13.650 1.00 92.44 327 SER A O 1
ATOM 2684 N N . TYR A 1 328 ? 13.783 9.500 12.347 1.00 92.56 328 TYR A N 1
ATOM 2685 C CA . TYR A 1 328 ? 12.944 9.404 11.161 1.00 92.56 328 TYR A CA 1
ATOM 2686 C C . TYR A 1 328 ? 13.646 8.641 10.038 1.00 92.56 328 TYR A C 1
ATOM 2688 O O . TYR A 1 328 ? 14.781 8.937 9.680 1.00 92.56 328 TYR A O 1
ATOM 2696 N N . ALA A 1 329 ? 12.970 7.642 9.468 1.00 91.19 329 ALA A N 1
ATOM 2697 C CA . ALA A 1 329 ? 13.578 6.760 8.473 1.00 91.19 329 ALA A CA 1
ATOM 2698 C C . ALA A 1 329 ? 12.615 6.401 7.335 1.00 91.19 329 ALA A C 1
ATOM 2700 O O . ALA A 1 329 ? 11.460 6.039 7.564 1.00 91.19 329 ALA A O 1
ATOM 2701 N N . LYS A 1 330 ? 13.097 6.447 6.092 1.00 91.31 330 LYS A N 1
ATOM 2702 C CA . LYS A 1 330 ? 12.429 5.871 4.913 1.00 91.31 330 LYS A CA 1
ATOM 2703 C C . LYS A 1 330 ? 12.771 4.385 4.739 1.00 91.31 330 LYS A C 1
ATOM 2705 O O . LYS A 1 330 ? 11.941 3.648 4.201 1.00 91.31 330 LYS A O 1
ATOM 2710 N N . GLN A 1 331 ? 13.919 3.937 5.259 1.00 92.19 331 GLN A N 1
ATOM 2711 C CA . GLN A 1 331 ? 14.352 2.538 5.321 1.00 92.19 331 GLN A CA 1
ATOM 2712 C C . GLN A 1 331 ? 14.762 2.119 6.733 1.00 92.19 331 GLN A C 1
ATOM 2714 O O . GLN A 1 331 ? 15.552 2.799 7.383 1.00 92.19 331 GLN A O 1
ATOM 2719 N N . LEU A 1 332 ? 14.246 0.970 7.182 1.00 90.62 332 LEU A N 1
ATOM 2720 C CA . LEU A 1 332 ? 14.651 0.345 8.441 1.00 90.62 332 LEU A CA 1
ATOM 2721 C C . LEU A 1 332 ? 15.776 -0.666 8.204 1.00 90.62 332 LEU A C 1
ATOM 2723 O O . LEU A 1 332 ? 15.681 -1.433 7.246 1.00 90.62 332 LEU A O 1
ATOM 2727 N N . PRO A 1 333 ? 16.778 -0.748 9.095 1.00 86.31 333 PRO A N 1
ATOM 2728 C CA . PRO A 1 333 ? 17.889 -1.691 8.956 1.00 86.31 333 PRO A CA 1
ATOM 2729 C C . PRO A 1 333 ? 17.474 -3.153 9.189 1.00 86.31 333 PRO A C 1
ATOM 2731 O O . PRO A 1 333 ? 18.128 -4.066 8.701 1.00 86.31 333 PRO A O 1
ATOM 2734 N N . ASN A 1 334 ? 16.384 -3.400 9.921 1.00 85.88 334 ASN A N 1
ATOM 2735 C CA . ASN A 1 334 ? 15.808 -4.730 10.114 1.00 85.88 334 ASN A CA 1
ATOM 2736 C C . ASN A 1 334 ? 14.282 -4.649 10.270 1.00 85.88 334 ASN A C 1
ATOM 2738 O O . ASN A 1 334 ? 13.710 -3.574 10.452 1.00 85.88 334 ASN A O 1
ATOM 2742 N N . THR A 1 335 ? 13.623 -5.803 10.165 1.00 89.00 335 THR A N 1
ATOM 2743 C CA . THR A 1 335 ? 12.155 -5.931 10.230 1.00 89.00 335 THR A CA 1
ATOM 2744 C C . THR A 1 335 ? 11.715 -7.091 11.129 1.00 89.00 335 THR A C 1
ATOM 2746 O O . THR A 1 335 ? 10.638 -7.667 10.947 1.00 89.00 335 THR A O 1
ATOM 2749 N N . GLU A 1 336 ? 12.569 -7.461 12.086 1.00 90.19 336 GLU A N 1
ATOM 2750 C CA . GLU A 1 336 ? 12.362 -8.564 13.030 1.00 90.19 336 GLU A CA 1
ATOM 2751 C C . GLU A 1 336 ? 11.433 -8.133 14.168 1.00 90.19 336 GLU A C 1
ATOM 2753 O O . GLU A 1 336 ? 11.849 -7.851 15.289 1.00 90.19 336 GLU A O 1
ATOM 2758 N N . PHE A 1 337 ? 10.143 -8.056 13.851 1.00 92.44 337 PHE A N 1
ATOM 2759 C CA . PHE A 1 337 ? 9.100 -7.624 14.783 1.00 92.44 337 PHE A CA 1
ATOM 2760 C C . PHE A 1 337 ? 8.305 -8.787 15.359 1.00 92.44 337 PHE A C 1
ATOM 2762 O O . PHE A 1 337 ? 7.152 -8.599 15.731 1.00 92.44 337 PHE A O 1
ATOM 2769 N N . ARG A 1 338 ? 8.868 -9.999 15.382 1.00 93.38 338 ARG A N 1
ATOM 2770 C CA . ARG A 1 338 ? 8.201 -11.147 16.004 1.00 93.38 338 ARG A CA 1
ATOM 2771 C C . ARG A 1 338 ? 7.839 -10.796 17.452 1.00 93.38 338 ARG A C 1
ATOM 2773 O O . ARG A 1 338 ? 8.644 -10.184 18.148 1.00 93.38 338 ARG A O 1
ATOM 2780 N N . ASP A 1 339 ? 6.613 -11.122 17.848 1.00 94.31 339 ASP A N 1
ATOM 2781 C CA . ASP A 1 339 ? 6.032 -10.898 19.180 1.00 94.31 339 ASP A CA 1
ATOM 2782 C C . ASP A 1 339 ? 5.786 -9.423 19.562 1.00 94.31 339 ASP A C 1
ATOM 2784 O O . ASP A 1 339 ? 5.241 -9.132 20.630 1.00 94.31 339 ASP A O 1
ATOM 2788 N N . TRP A 1 340 ? 6.084 -8.471 18.668 1.00 96.25 340 TRP A N 1
ATOM 2789 C CA . TRP A 1 340 ? 5.700 -7.071 18.859 1.00 96.25 340 TRP A CA 1
ATOM 2790 C C . TRP A 1 340 ? 4.182 -6.924 18.775 1.00 96.25 340 TRP A C 1
ATOM 2792 O O . TRP A 1 340 ? 3.524 -7.574 17.953 1.00 96.25 340 TRP A O 1
ATOM 2802 N N . GLY A 1 341 ? 3.633 -6.017 19.581 1.00 96.69 341 GLY A N 1
ATOM 2803 C CA . GLY A 1 341 ? 2.255 -5.571 19.428 1.00 96.69 341 GLY A CA 1
ATOM 2804 C C . GLY A 1 341 ? 2.131 -4.642 18.218 1.00 96.69 341 GLY A C 1
ATOM 2805 O O . GLY A 1 341 ? 2.977 -3.773 18.004 1.00 96.69 341 GLY A O 1
ATOM 2806 N N . CYS A 1 342 ? 1.100 -4.837 17.401 1.00 96.00 342 CYS A N 1
ATOM 2807 C CA . CYS A 1 342 ? 0.905 -4.157 16.125 1.00 96.00 342 CYS A CA 1
ATOM 2808 C C . CYS A 1 342 ? -0.553 -3.716 15.971 1.00 96.00 342 CYS A C 1
ATOM 2810 O O . CYS A 1 342 ? -1.466 -4.507 16.190 1.00 96.00 342 CYS A O 1
ATOM 2812 N N . LEU A 1 343 ? -0.776 -2.475 15.534 1.00 95.62 343 LEU A N 1
ATOM 2813 C CA . LEU A 1 343 ? -2.119 -1.909 15.343 1.00 95.62 343 LEU A CA 1
ATOM 2814 C C . LEU A 1 343 ? -2.589 -1.975 13.882 1.00 95.62 343 LEU A C 1
ATOM 2816 O O . LEU A 1 343 ? -3.347 -1.123 13.429 1.00 95.62 343 LEU A O 1
ATOM 2820 N N . ILE A 1 344 ? -2.125 -2.961 13.106 1.00 94.38 344 ILE A N 1
ATOM 2821 C CA . ILE A 1 344 ? -2.419 -3.049 11.663 1.00 94.38 344 ILE A CA 1
ATOM 2822 C C . ILE A 1 344 ? -3.922 -3.051 11.353 1.00 94.38 344 ILE A C 1
ATOM 2824 O O . ILE A 1 344 ? -4.339 -2.390 10.407 1.00 94.38 344 ILE A O 1
ATOM 2828 N N . ASN A 1 345 ? -4.738 -3.696 12.187 1.00 95.38 345 ASN A N 1
ATOM 2829 C CA . ASN A 1 345 ? -6.194 -3.756 12.047 1.00 95.38 345 ASN A CA 1
ATOM 2830 C C . ASN A 1 345 ? -6.886 -2.383 12.129 1.00 95.38 345 ASN A C 1
ATOM 2832 O O . ASN A 1 345 ? -7.967 -2.210 11.575 1.00 95.38 345 ASN A O 1
ATOM 2836 N N . TRP A 1 346 ? -6.256 -1.409 12.789 1.00 95.12 346 TRP A N 1
ATOM 2837 C CA . TRP A 1 346 ? -6.763 -0.043 12.937 1.00 95.12 346 TRP A CA 1
ATOM 2838 C C . TRP A 1 346 ? -6.361 0.886 11.792 1.00 95.12 346 TRP A C 1
ATOM 2840 O O . TRP A 1 346 ? -6.790 2.040 11.753 1.00 95.12 346 TRP A O 1
ATOM 2850 N N . HIS A 1 347 ? -5.499 0.423 10.891 1.00 93.56 347 HIS A N 1
ATOM 2851 C CA . HIS A 1 347 ? -4.924 1.245 9.828 1.00 93.56 347 HIS A CA 1
ATOM 2852 C C . HIS A 1 347 ? -5.042 0.619 8.445 1.00 93.56 347 HIS A C 1
ATOM 2854 O O . HIS A 1 347 ? -4.737 1.298 7.466 1.00 93.56 347 HIS A O 1
ATOM 2860 N N . TRP A 1 348 ? -5.423 -0.654 8.354 1.00 94.75 348 TRP A N 1
ATOM 2861 C CA . TRP A 1 348 ? -5.349 -1.386 7.105 1.00 94.75 348 TRP A CA 1
ATOM 2862 C C . TRP A 1 348 ? -6.459 -2.424 6.955 1.00 94.75 348 TRP A C 1
ATOM 2864 O O . TRP A 1 348 ? -6.794 -3.156 7.891 1.00 94.75 348 TRP A O 1
ATOM 2874 N N . LEU A 1 349 ? -6.973 -2.502 5.733 1.00 97.50 349 LEU A N 1
ATOM 2875 C CA . LEU A 1 349 ? -7.814 -3.573 5.224 1.00 97.50 349 LEU A CA 1
ATOM 2876 C C . LEU A 1 349 ? -7.264 -4.015 3.868 1.00 97.50 349 LEU A C 1
ATOM 2878 O O . LEU A 1 349 ? -6.798 -3.201 3.069 1.00 97.50 349 LEU A O 1
ATOM 2882 N N . HIS A 1 350 ? -7.288 -5.309 3.596 1.00 97.69 350 HIS A N 1
ATOM 2883 C CA . HIS A 1 350 ? -6.874 -5.863 2.321 1.00 97.69 350 HIS A CA 1
ATOM 2884 C C . HIS A 1 350 ? -7.935 -6.806 1.778 1.00 97.69 350 HIS A C 1
ATOM 2886 O O . HIS A 1 350 ? -8.477 -7.623 2.518 1.00 97.69 350 HIS A O 1
ATOM 2892 N N . ILE A 1 351 ? -8.205 -6.688 0.484 1.00 98.31 351 ILE A N 1
ATOM 2893 C CA . ILE A 1 351 ? -9.201 -7.480 -0.229 1.00 98.31 351 ILE A CA 1
ATOM 2894 C C . ILE A 1 351 ? -8.486 -8.199 -1.366 1.00 98.31 351 ILE A C 1
ATOM 2896 O O . ILE A 1 351 ? -7.808 -7.551 -2.162 1.00 98.31 351 ILE A O 1
ATOM 2900 N N . GLU A 1 352 ? -8.635 -9.520 -1.432 1.00 97.31 352 GLU A N 1
ATOM 2901 C CA . GLU A 1 352 ? -8.200 -10.351 -2.558 1.00 97.31 352 GLU A CA 1
ATOM 2902 C C . GLU A 1 352 ? -9.451 -10.762 -3.350 1.00 97.31 352 GLU A C 1
ATOM 2904 O O . GLU A 1 352 ? -10.117 -11.740 -3.009 1.00 97.31 352 GLU A O 1
ATOM 2909 N N . GLN A 1 353 ? -9.791 -9.984 -4.387 1.00 96.50 353 GLN A N 1
ATOM 2910 C CA . GLN A 1 353 ? -11.079 -10.058 -5.088 1.00 96.50 353 GLN A CA 1
ATOM 2911 C C . GLN A 1 353 ? -11.351 -11.428 -5.714 1.00 96.50 353 GLN A C 1
ATOM 2913 O O . GLN A 1 353 ? -12.467 -11.930 -5.629 1.00 96.50 353 GLN A O 1
ATOM 2918 N N . GLU A 1 354 ? -10.344 -12.018 -6.358 1.00 95.12 354 GLU A N 1
ATOM 2919 C CA . GLU A 1 354 ? -10.477 -13.316 -7.032 1.00 95.12 354 GLU A CA 1
ATOM 2920 C C . GLU A 1 354 ? -10.582 -14.480 -6.041 1.00 95.12 354 GLU A C 1
ATOM 2922 O O . GLU A 1 354 ? -11.207 -15.491 -6.344 1.00 95.12 354 GLU A O 1
ATOM 2927 N N . TYR A 1 355 ? -9.988 -14.340 -4.855 1.00 95.44 355 TYR A N 1
ATOM 2928 C CA . TYR A 1 355 ? -9.945 -15.403 -3.853 1.00 95.44 355 TYR A CA 1
ATOM 2929 C C . TYR A 1 355 ? -11.071 -15.328 -2.826 1.00 95.44 355 TYR A C 1
ATOM 2931 O O . TYR A 1 355 ? -11.087 -16.158 -1.921 1.00 95.44 355 TYR A O 1
ATOM 2939 N N . ASP A 1 356 ? -11.973 -14.350 -2.948 1.00 97.06 356 ASP A N 1
ATOM 2940 C CA . ASP A 1 356 ? -13.049 -14.103 -1.989 1.00 97.06 356 ASP A CA 1
ATOM 2941 C C . ASP A 1 356 ? -12.519 -13.943 -0.549 1.00 97.06 356 ASP A C 1
ATOM 2943 O O . ASP A 1 356 ? -13.057 -14.504 0.401 1.00 97.06 356 ASP A O 1
ATOM 2947 N N . LYS A 1 357 ? -11.411 -13.207 -0.367 1.00 97.81 357 LYS A N 1
ATOM 2948 C CA . LYS A 1 357 ? -10.747 -13.058 0.943 1.00 97.81 357 LYS A CA 1
ATOM 2949 C C . LYS A 1 357 ? -10.638 -11.617 1.393 1.00 97.81 357 LYS A C 1
ATOM 2951 O O . LYS A 1 357 ? -10.263 -10.728 0.628 1.00 97.81 357 LYS A O 1
ATOM 2956 N N . ILE A 1 358 ? -10.861 -11.423 2.688 1.00 98.31 358 ILE A N 1
ATOM 2957 C CA . ILE A 1 358 ? -10.642 -10.168 3.397 1.00 98.31 358 ILE A CA 1
ATOM 2958 C C . ILE A 1 358 ? -9.614 -10.412 4.500 1.00 98.31 358 ILE A C 1
ATOM 2960 O O . ILE A 1 358 ? -9.697 -11.361 5.277 1.00 98.31 358 ILE A O 1
ATOM 2964 N N . LEU A 1 359 ? -8.611 -9.548 4.563 1.00 97.50 359 LEU A N 1
ATOM 2965 C CA . LEU A 1 359 ? -7.429 -9.644 5.413 1.00 97.50 359 LEU A CA 1
ATOM 2966 C C . LEU A 1 359 ? -7.189 -8.284 6.075 1.00 97.50 359 LEU A C 1
ATOM 2968 O O . LEU A 1 359 ? -7.559 -7.253 5.524 1.00 97.50 359 LEU A O 1
ATOM 2972 N N . HIS A 1 360 ? -6.472 -8.230 7.198 1.00 95.69 360 HIS A N 1
ATOM 2973 C CA . HIS A 1 360 ? -5.944 -6.937 7.654 1.00 95.69 360 HIS A CA 1
ATOM 2974 C C . HIS A 1 360 ? -4.854 -6.420 6.711 1.00 95.69 360 HIS A C 1
ATOM 2976 O O . HIS A 1 360 ? -4.782 -5.229 6.433 1.00 95.69 360 HIS A O 1
ATOM 2982 N N . HIS A 1 361 ? -4.000 -7.306 6.187 1.00 94.50 361 HIS A N 1
ATOM 2983 C CA . HIS A 1 361 ? -2.926 -6.897 5.288 1.00 94.50 361 HIS A CA 1
ATOM 2984 C C . HIS A 1 361 ? -2.354 -8.062 4.459 1.00 94.50 361 HIS A C 1
ATOM 2986 O O . HIS A 1 361 ? -2.165 -9.171 4.963 1.00 94.50 361 HIS A O 1
ATOM 2992 N N . GLN A 1 362 ? -1.996 -7.777 3.201 1.00 90.75 362 GLN A N 1
ATOM 2993 C CA . GLN A 1 362 ? -1.667 -8.765 2.161 1.00 90.75 362 GLN A CA 1
ATOM 2994 C C . GLN A 1 362 ? -0.475 -9.687 2.460 1.00 90.75 362 GLN A C 1
ATOM 2996 O O . GLN A 1 362 ? -0.506 -10.866 2.115 1.00 90.75 362 GLN A O 1
ATOM 3001 N N . THR A 1 363 ? 0.600 -9.171 3.075 1.00 89.62 363 THR A N 1
ATOM 3002 C CA . THR A 1 363 ? 1.850 -9.943 3.225 1.00 89.62 363 THR A CA 1
ATOM 3003 C C . THR A 1 363 ? 1.962 -10.646 4.570 1.00 89.62 363 THR A C 1
ATOM 3005 O O . THR A 1 363 ? 2.521 -11.734 4.653 1.00 89.62 363 THR A O 1
ATOM 3008 N N . CYS A 1 364 ? 1.529 -9.991 5.652 1.00 91.38 364 CYS A N 1
ATOM 3009 C CA . CYS A 1 364 ? 1.654 -10.570 6.988 1.00 91.38 364 CYS A CA 1
ATOM 3010 C C . CYS A 1 364 ? 0.486 -11.504 7.281 1.00 91.38 364 CYS A C 1
ATOM 3012 O O . CYS A 1 364 ? 0.710 -12.533 7.915 1.00 91.38 364 CYS A O 1
ATOM 3014 N N . ARG A 1 365 ? -0.719 -11.150 6.801 1.00 93.94 365 ARG A N 1
ATOM 3015 C CA . ARG A 1 365 ? -1.978 -11.846 7.076 1.00 93.94 365 ARG A CA 1
ATOM 3016 C C . ARG A 1 365 ? -2.193 -12.098 8.574 1.00 93.94 365 ARG A C 1
ATOM 3018 O O . ARG A 1 365 ? -2.868 -13.042 8.946 1.00 93.94 365 ARG A O 1
ATOM 3025 N N . SER A 1 366 ? -1.559 -11.298 9.435 1.00 94.06 366 SER A N 1
ATOM 3026 C CA . SER A 1 366 ? -1.649 -11.458 10.883 1.00 94.06 366 SER A CA 1
ATOM 3027 C C . SER A 1 366 ? -3.054 -11.106 11.349 1.00 94.06 366 SER A C 1
ATOM 3029 O O . SER A 1 366 ? -3.604 -10.085 10.934 1.00 94.06 366 SER A O 1
ATOM 3031 N N . THR A 1 367 ? -3.583 -11.926 12.243 1.00 93.75 367 THR A N 1
ATOM 3032 C CA . THR A 1 367 ? -4.855 -11.715 12.932 1.00 93.75 367 THR A CA 1
ATOM 3033 C C . THR A 1 367 ? -4.634 -11.844 14.447 1.00 93.75 367 THR A C 1
ATOM 3035 O O . THR A 1 367 ? -3.494 -11.900 14.921 1.00 93.75 367 THR A O 1
ATOM 3038 N N . PHE A 1 368 ? -5.711 -11.826 15.219 1.00 94.06 368 PHE A N 1
ATOM 3039 C CA . PHE A 1 368 ? -5.696 -11.890 16.678 1.00 94.06 368 PHE A CA 1
ATOM 3040 C C . PHE A 1 368 ? -5.188 -13.250 17.194 1.00 94.06 368 PHE A C 1
ATOM 3042 O O . PHE A 1 368 ? -5.049 -14.212 16.433 1.00 94.06 368 PHE A O 1
ATOM 3049 N N . GLY A 1 369 ? -4.818 -13.311 18.476 1.00 90.50 369 GLY A N 1
ATOM 3050 C CA . GLY A 1 369 ? -4.289 -14.527 19.109 1.00 90.50 369 GLY A CA 1
ATOM 3051 C C . GLY A 1 369 ? -2.985 -15.063 18.509 1.00 90.50 369 GLY A C 1
ATOM 3052 O O . GLY A 1 369 ? -2.726 -16.259 18.586 1.00 90.50 369 GLY A O 1
ATOM 3053 N N . GLY A 1 370 ? -2.186 -14.214 17.851 1.00 89.31 370 GLY A N 1
ATOM 3054 C CA . GLY A 1 370 ? -0.937 -14.630 17.201 1.00 89.31 370 GLY A CA 1
ATOM 3055 C C . GLY A 1 370 ? -1.141 -15.510 15.960 1.00 89.31 370 GLY A C 1
ATOM 3056 O O . GLY A 1 370 ? -0.214 -16.196 15.529 1.00 89.31 370 GLY A O 1
ATOM 3057 N N . LYS A 1 371 ? -2.341 -15.512 15.371 1.00 92.25 371 LYS A N 1
ATOM 3058 C CA . LYS A 1 371 ? -2.669 -16.326 14.194 1.00 92.25 371 LYS A CA 1
ATOM 3059 C C . LYS A 1 371 ? -2.373 -15.588 12.883 1.00 92.25 371 LYS A C 1
ATOM 3061 O O . LYS A 1 371 ? -2.126 -14.379 12.839 1.00 92.25 371 LYS A O 1
ATOM 3066 N N . VAL A 1 372 ? -2.402 -16.340 11.785 1.00 94.38 372 VAL A N 1
ATOM 3067 C CA . VAL A 1 372 ? -2.269 -15.840 10.412 1.00 94.38 372 VAL A CA 1
ATOM 3068 C C . VAL A 1 372 ? -3.425 -16.392 9.584 1.00 94.38 372 VAL A C 1
ATOM 3070 O O . VAL A 1 372 ? -3.629 -17.600 9.587 1.00 94.38 372 VAL A O 1
ATOM 3073 N N . GLY A 1 373 ? -4.137 -15.536 8.858 1.00 95.19 373 GLY A N 1
ATOM 3074 C CA . GLY A 1 373 ? -5.253 -15.927 7.999 1.00 95.19 373 GLY A CA 1
ATOM 3075 C C . GLY A 1 373 ? -6.139 -14.746 7.613 1.00 95.19 373 GLY A C 1
ATOM 3076 O O . GLY A 1 373 ? -5.906 -13.609 8.034 1.00 95.19 373 GLY A O 1
ATOM 3077 N N . GLU A 1 374 ? -7.141 -15.029 6.789 1.00 96.44 374 GLU A N 1
ATOM 3078 C CA . GLU A 1 374 ? -8.272 -14.148 6.509 1.00 96.44 374 GLU A CA 1
ATOM 3079 C C . GLU A 1 374 ? -9.097 -13.850 7.763 1.00 96.44 374 GLU A C 1
ATOM 3081 O O . GLU A 1 374 ? -9.179 -14.642 8.700 1.00 96.44 374 GLU A O 1
ATOM 3086 N N . ILE A 1 375 ? -9.714 -12.671 7.769 1.00 96.38 375 ILE A N 1
ATOM 3087 C CA . ILE A 1 375 ? -10.718 -12.287 8.763 1.00 96.38 375 ILE A CA 1
ATOM 3088 C C . ILE A 1 375 ? -12.138 -12.596 8.270 1.00 96.38 375 ILE A C 1
ATOM 3090 O O . ILE A 1 375 ? -13.092 -12.473 9.029 1.00 96.38 375 ILE A O 1
ATOM 3094 N N . GLY A 1 376 ? -12.298 -12.997 7.013 1.00 96.69 376 GLY A N 1
ATOM 3095 C CA . GLY A 1 376 ? -13.565 -13.409 6.421 1.00 96.69 376 GLY A CA 1
ATOM 3096 C C . GLY A 1 376 ? -13.507 -13.341 4.899 1.00 96.69 376 GLY A C 1
ATOM 3097 O O . GLY A 1 376 ? -12.429 -13.182 4.320 1.00 96.69 376 GLY A O 1
ATOM 3098 N N . THR A 1 377 ? -14.671 -13.437 4.269 1.00 97.81 377 THR A N 1
ATOM 3099 C CA . THR A 1 377 ? -14.828 -13.448 2.811 1.00 97.81 377 THR A CA 1
ATOM 3100 C C . THR A 1 377 ? -15.668 -12.266 2.341 1.00 97.81 377 THR A C 1
ATOM 3102 O O . THR A 1 377 ? -16.378 -11.647 3.135 1.00 97.81 377 THR A O 1
ATOM 3105 N N . ILE A 1 378 ? -15.581 -11.930 1.055 1.00 96.94 378 ILE A N 1
ATOM 3106 C CA . ILE A 1 378 ? -16.426 -10.907 0.424 1.00 96.94 378 ILE A CA 1
ATOM 3107 C C . ILE A 1 378 ? -17.875 -11.403 0.384 1.00 96.94 378 ILE A C 1
ATOM 3109 O O . ILE A 1 378 ? -18.802 -10.631 0.633 1.00 96.94 378 ILE A O 1
ATOM 3113 N N . SER A 1 379 ? -18.075 -12.697 0.130 1.00 96.38 379 SER A N 1
ATOM 3114 C CA . SER A 1 379 ? -19.397 -13.329 0.127 1.00 96.38 379 SER A CA 1
ATOM 3115 C C . SER A 1 379 ? -20.135 -13.151 1.459 1.00 96.38 379 SER A C 1
ATOM 3117 O O . SER A 1 379 ? -21.311 -12.786 1.437 1.00 96.38 379 SER A O 1
ATOM 3119 N N . ASP A 1 380 ? -19.423 -13.293 2.585 1.00 95.81 380 ASP A N 1
ATOM 3120 C CA . ASP A 1 380 ? -19.948 -13.205 3.956 1.00 95.81 380 ASP A CA 1
ATOM 3121 C C . ASP A 1 380 ? -19.456 -11.955 4.717 1.00 95.81 380 ASP A C 1
ATOM 3123 O O . ASP A 1 380 ? -19.275 -11.972 5.941 1.00 95.81 380 ASP A O 1
ATOM 3127 N N . CYS A 1 381 ? -19.204 -10.849 4.015 1.00 95.19 381 CYS A N 1
ATOM 3128 C CA . CYS A 1 381 ? -18.556 -9.674 4.602 1.00 95.19 381 CYS A CA 1
ATOM 3129 C C . CYS A 1 381 ? -19.345 -9.040 5.769 1.00 95.19 381 CYS A C 1
ATOM 3131 O O . CYS A 1 381 ? -18.751 -8.451 6.675 1.00 95.19 381 CYS A O 1
ATOM 3133 N N . GLU A 1 382 ? -20.667 -9.225 5.812 1.00 95.00 382 GLU A N 1
ATOM 3134 C CA . GLU A 1 382 ? -21.538 -8.797 6.917 1.00 95.00 382 GLU A CA 1
ATOM 3135 C C . GLU A 1 382 ? -21.155 -9.458 8.253 1.00 95.00 382 GLU A C 1
ATOM 3137 O O . GLU A 1 382 ? -21.104 -8.788 9.287 1.00 95.00 382 GLU A O 1
ATOM 3142 N N . LYS A 1 383 ? -20.740 -10.736 8.239 1.00 96.12 383 LYS A N 1
ATOM 3143 C CA . LYS A 1 383 ? -20.302 -11.455 9.451 1.00 96.12 383 LYS A CA 1
ATOM 3144 C C . LYS A 1 383 ? -19.059 -10.821 10.083 1.00 96.12 383 LYS A C 1
ATOM 3146 O O . LYS A 1 383 ? -18.863 -10.906 11.296 1.00 96.12 383 LYS A O 1
ATOM 3151 N N . ILE A 1 384 ? -18.210 -10.175 9.276 1.00 96.69 384 ILE A N 1
ATOM 3152 C CA . ILE A 1 384 ? -17.026 -9.453 9.764 1.00 96.69 384 ILE A CA 1
ATOM 3153 C C . ILE A 1 384 ? -17.463 -8.234 10.579 1.00 96.69 384 ILE A C 1
ATOM 3155 O O . ILE A 1 384 ? -16.944 -8.013 11.675 1.00 96.69 384 ILE A O 1
ATOM 3159 N N . ILE A 1 385 ? -18.428 -7.471 10.060 1.00 97.25 385 ILE A N 1
ATOM 3160 C CA . ILE A 1 385 ? -18.994 -6.296 10.731 1.00 97.25 385 ILE A CA 1
ATOM 3161 C C . ILE A 1 385 ? -19.658 -6.706 12.046 1.00 97.25 385 ILE A C 1
ATOM 3163 O O . ILE A 1 385 ? -19.393 -6.092 13.080 1.00 97.25 385 ILE A O 1
ATOM 3167 N N . ASP A 1 386 ? -20.459 -7.770 12.042 1.00 96.75 386 ASP A N 1
ATOM 3168 C CA . ASP A 1 386 ? -21.158 -8.240 13.240 1.00 96.75 386 ASP A CA 1
ATOM 3169 C C . ASP A 1 386 ? -20.204 -8.712 14.334 1.00 96.75 386 ASP A C 1
ATOM 3171 O O . ASP A 1 386 ? -20.381 -8.366 15.505 1.00 96.75 386 ASP A O 1
ATOM 3175 N N . ARG A 1 387 ? -19.158 -9.461 13.970 1.00 96.00 387 ARG A N 1
ATOM 3176 C CA . ARG A 1 387 ? -18.138 -9.890 14.934 1.00 96.00 387 ARG A CA 1
ATOM 3177 C C . ARG A 1 387 ? -17.378 -8.699 15.515 1.00 96.00 387 ARG A C 1
ATOM 3179 O O . ARG A 1 387 ? -17.123 -8.678 16.715 1.00 96.00 387 ARG A O 1
ATOM 3186 N N . LEU A 1 388 ? -17.055 -7.689 14.703 1.00 96.50 388 LEU A N 1
ATOM 3187 C CA . LEU A 1 388 ? -16.416 -6.465 15.196 1.00 96.50 388 LEU A CA 1
ATOM 3188 C C . LEU A 1 388 ? -17.330 -5.670 16.133 1.00 96.50 388 LEU A C 1
ATOM 3190 O O . LEU A 1 388 ? -16.870 -5.236 17.184 1.00 96.50 388 LEU A O 1
ATOM 3194 N N . LYS A 1 389 ? -18.620 -5.524 15.811 1.00 97.12 389 LYS A N 1
ATOM 3195 C CA . LYS A 1 389 ? -19.597 -4.877 16.704 1.00 97.12 389 LYS A CA 1
ATOM 3196 C C . LYS A 1 389 ? -19.697 -5.600 18.047 1.00 97.12 389 LYS A C 1
ATOM 3198 O O . LYS A 1 389 ? -19.662 -4.952 19.088 1.00 97.12 389 LYS A O 1
ATOM 3203 N N . LYS A 1 390 ? -19.779 -6.934 18.025 1.00 96.69 390 LYS A N 1
ATOM 3204 C CA . LYS A 1 390 ? -19.812 -7.767 19.238 1.00 96.69 390 LYS A CA 1
ATOM 3205 C C . LYS A 1 390 ? -18.543 -7.606 20.065 1.00 96.69 390 LYS A C 1
ATOM 3207 O O . LYS A 1 390 ? -18.640 -7.420 21.271 1.00 96.69 390 LYS A O 1
ATOM 3212 N N . GLN A 1 391 ? -17.378 -7.588 19.418 1.00 96.38 391 GLN A N 1
ATOM 3213 C CA . GLN A 1 391 ? -16.124 -7.294 20.102 1.00 96.38 391 GLN A CA 1
ATOM 3214 C C . GLN A 1 391 ? -16.140 -5.897 20.728 1.00 96.38 391 GLN A C 1
ATOM 3216 O O . GLN A 1 391 ? -15.784 -5.739 21.884 1.00 96.38 391 GLN A O 1
ATOM 3221 N N . PHE A 1 392 ? -16.553 -4.865 20.000 1.00 96.56 392 PHE A N 1
ATOM 3222 C CA . PHE A 1 392 ? -16.561 -3.507 20.542 1.00 96.56 392 PHE A CA 1
ATOM 3223 C C . PHE A 1 392 ? -17.547 -3.333 21.702 1.00 96.56 392 PHE A C 1
ATOM 3225 O O . PHE A 1 392 ? -17.277 -2.554 22.615 1.00 96.56 392 PHE A O 1
ATOM 3232 N N . ALA A 1 393 ? -18.639 -4.100 21.720 1.00 96.75 393 ALA A N 1
ATOM 3233 C CA . ALA A 1 393 ? -19.591 -4.118 22.826 1.00 96.75 393 ALA A CA 1
ATOM 3234 C C . ALA A 1 393 ? -18.995 -4.653 24.141 1.00 96.75 393 ALA A C 1
ATOM 3236 O O . ALA A 1 393 ? -19.510 -4.321 25.206 1.00 96.75 393 ALA A O 1
ATOM 3237 N N . THR A 1 394 ? -17.894 -5.416 24.108 1.00 96.75 394 THR A N 1
ATOM 3238 C CA . THR A 1 394 ? -17.203 -5.842 25.339 1.00 96.75 394 THR A CA 1
ATOM 3239 C C . THR A 1 394 ? -16.384 -4.726 25.986 1.00 96.75 394 THR A C 1
ATOM 3241 O O . THR A 1 394 ? -15.830 -4.928 27.064 1.00 96.75 394 THR A O 1
ATOM 3244 N N . GLY A 1 395 ? -16.241 -3.571 25.325 1.00 97.56 395 GLY A N 1
ATOM 3245 C CA . GLY A 1 395 ? -15.370 -2.483 25.774 1.00 97.56 395 GLY A CA 1
ATOM 3246 C C . GLY A 1 395 ? -13.877 -2.786 25.610 1.00 97.56 395 GLY A C 1
ATOM 3247 O O . GLY A 1 395 ? -13.034 -2.030 26.092 1.00 97.56 395 GLY A O 1
ATOM 3248 N N . THR A 1 396 ? -13.521 -3.879 24.928 1.00 96.94 396 THR A N 1
ATOM 3249 C CA . THR A 1 396 ? -12.131 -4.317 24.777 1.00 96.94 396 THR A CA 1
ATOM 3250 C C . THR A 1 396 ? -11.774 -4.606 23.324 1.00 96.94 396 THR A C 1
ATOM 3252 O O . THR A 1 396 ? -12.635 -4.917 22.503 1.00 96.94 396 THR A O 1
ATOM 3255 N N . MET A 1 397 ? -10.486 -4.509 22.982 1.00 97.25 397 MET A N 1
ATOM 3256 C CA . MET A 1 397 ? -9.980 -4.927 21.672 1.00 97.25 397 MET A CA 1
ATOM 3257 C C . MET A 1 397 ? -8.624 -5.627 21.798 1.00 97.25 397 MET A C 1
ATOM 3259 O O . MET A 1 397 ? -7.680 -5.022 22.315 1.00 97.25 397 MET A O 1
ATOM 3263 N N . PRO A 1 398 ? -8.470 -6.855 21.275 1.00 96.75 398 PRO A N 1
ATOM 3264 C CA . PRO A 1 398 ? -7.178 -7.519 21.254 1.00 96.75 398 PRO A CA 1
ATOM 3265 C C . PRO A 1 398 ? -6.154 -6.792 20.373 1.00 96.75 398 PRO A C 1
ATOM 3267 O O . PRO A 1 398 ? -6.451 -6.338 19.265 1.00 96.75 398 PRO A O 1
ATOM 3270 N N . VAL A 1 399 ? -4.916 -6.710 20.854 1.00 97.31 399 VAL A N 1
ATOM 3271 C CA . VAL A 1 399 ? -3.765 -6.212 20.096 1.00 97.31 399 VAL A CA 1
ATOM 3272 C C . VAL A 1 399 ? -3.167 -7.364 19.295 1.00 97.31 399 VAL A C 1
ATOM 3274 O O . VAL A 1 399 ? -2.879 -8.432 19.833 1.00 97.31 399 VAL A O 1
ATOM 3277 N N . ILE A 1 400 ? -2.922 -7.153 17.999 1.00 96.50 400 ILE A N 1
ATOM 3278 C CA . ILE A 1 400 ? -2.280 -8.173 17.163 1.00 96.50 400 ILE A CA 1
ATOM 3279 C C . ILE A 1 400 ? -0.820 -8.331 17.596 1.00 96.50 400 ILE A C 1
ATOM 3281 O O . ILE A 1 400 ? -0.014 -7.410 17.450 1.00 96.50 400 ILE A O 1
ATOM 3285 N N . LYS A 1 401 ? -0.461 -9.526 18.069 1.00 95.69 401 LYS A N 1
ATOM 3286 C CA . LYS A 1 401 ? 0.931 -9.953 18.254 1.00 95.69 401 LYS A CA 1
ATOM 3287 C C . LYS A 1 401 ? 1.477 -10.484 16.936 1.00 95.69 401 LYS A C 1
ATOM 3289 O O . LYS A 1 401 ? 0.846 -11.313 16.287 1.00 95.69 401 LYS A O 1
ATOM 3294 N N . CYS A 1 402 ? 2.631 -9.986 16.503 1.00 94.81 402 CYS A N 1
ATOM 3295 C CA . CYS A 1 402 ? 3.206 -10.363 15.216 1.00 94.81 402 CYS A CA 1
ATOM 3296 C C . CYS A 1 402 ? 3.754 -11.808 15.237 1.00 94.81 402 CYS A C 1
ATOM 3298 O O . CYS A 1 402 ? 4.762 -12.059 15.896 1.00 94.81 402 CYS A O 1
ATOM 3300 N N . PRO A 1 403 ? 3.195 -12.743 14.446 1.00 92.94 403 PRO A N 1
ATOM 3301 C CA . PRO A 1 403 ? 3.655 -14.134 14.421 1.00 92.94 403 PRO A CA 1
ATOM 3302 C C . PRO A 1 403 ? 4.788 -14.373 13.414 1.00 92.94 403 PRO A C 1
ATOM 3304 O O . PRO A 1 403 ? 5.320 -15.475 13.290 1.00 92.94 403 PRO A O 1
ATOM 3307 N N . LYS A 1 404 ? 5.135 -13.357 12.614 1.00 90.56 404 LYS A N 1
ATOM 3308 C CA . LYS A 1 404 ? 6.104 -13.484 11.525 1.00 90.56 404 LYS A CA 1
ATOM 3309 C C . LYS A 1 404 ? 7.505 -13.186 12.038 1.00 90.56 404 LYS A C 1
ATOM 3311 O O . LYS A 1 404 ? 7.725 -12.177 12.698 1.00 90.56 404 LYS A O 1
ATOM 3316 N N . LYS A 1 405 ? 8.474 -14.008 11.621 1.00 87.69 405 LYS A N 1
ATOM 3317 C CA . LYS A 1 405 ? 9.903 -13.744 11.851 1.00 87.69 405 LYS A CA 1
ATOM 3318 C C . LYS A 1 405 ? 10.324 -12.384 11.283 1.00 87.69 405 LYS A C 1
ATOM 3320 O O . LYS A 1 405 ? 11.120 -11.683 11.890 1.00 87.69 405 LYS A O 1
ATOM 3325 N N . LEU A 1 406 ? 9.779 -12.025 10.119 1.00 86.31 406 LEU A N 1
ATOM 3326 C CA . LEU A 1 406 ? 10.114 -10.801 9.398 1.00 86.31 406 LEU A CA 1
ATOM 3327 C C . LEU A 1 406 ? 8.864 -10.130 8.851 1.00 86.31 406 LEU A C 1
ATOM 3329 O O . LEU A 1 406 ? 8.005 -10.776 8.243 1.00 86.31 406 LEU A O 1
ATOM 3333 N N . CYS A 1 407 ? 8.796 -8.815 9.006 1.00 86.94 407 CYS A N 1
ATOM 3334 C CA . CYS A 1 407 ? 7.701 -8.015 8.490 1.00 86.94 407 CYS A CA 1
ATOM 3335 C C . CYS A 1 407 ? 7.953 -7.628 7.021 1.00 86.94 407 CYS A C 1
ATOM 3337 O O . CYS A 1 407 ? 8.923 -6.952 6.688 1.00 86.94 407 CYS A O 1
ATOM 3339 N N . GLY A 1 408 ? 7.079 -8.082 6.115 1.00 79.25 408 GLY A N 1
ATOM 3340 C CA . GLY A 1 408 ? 7.217 -7.848 4.670 1.00 79.25 408 GLY A CA 1
ATOM 3341 C C . GLY A 1 408 ? 6.598 -6.543 4.151 1.00 79.25 408 GLY A C 1
ATOM 3342 O O . GLY A 1 408 ? 7.060 -5.996 3.163 1.00 79.25 408 GLY A O 1
ATOM 3343 N N . CYS A 1 409 ? 5.551 -6.010 4.764 1.00 78.19 409 CYS A N 1
ATOM 3344 C CA . CYS A 1 409 ? 4.962 -4.708 4.425 1.00 78.19 409 CYS A CA 1
ATOM 3345 C C . CYS A 1 409 ? 4.094 -4.268 5.624 1.00 78.19 409 CYS A C 1
ATOM 3347 O O . CYS A 1 409 ? 3.969 -5.024 6.588 1.00 78.19 409 CYS A O 1
ATOM 3349 N N . GLY A 1 410 ? 3.581 -3.036 5.635 1.00 79.00 410 GLY A N 1
ATOM 3350 C CA . GLY A 1 410 ? 2.954 -2.449 6.830 1.00 79.00 410 GLY A CA 1
ATOM 3351 C C . GLY A 1 410 ? 3.973 -2.048 7.910 1.00 79.00 410 GLY A C 1
ATOM 3352 O O . GLY A 1 410 ? 3.626 -1.829 9.073 1.00 79.00 410 GLY A O 1
ATOM 3353 N N . LEU A 1 411 ? 5.253 -1.929 7.533 1.00 85.88 411 LEU A N 1
ATOM 3354 C CA . LEU A 1 411 ? 6.347 -1.499 8.414 1.00 85.88 411 LEU A CA 1
ATOM 3355 C C . LEU A 1 411 ? 6.062 -0.144 9.059 1.00 85.88 411 LEU A C 1
ATOM 3357 O O . LEU A 1 411 ? 6.363 0.048 10.228 1.00 85.88 411 LEU A O 1
ATOM 3361 N N . CYS A 1 412 ? 5.405 0.747 8.321 1.00 86.31 412 CYS A N 1
ATOM 3362 C CA . CYS A 1 412 ? 5.119 2.117 8.722 1.00 86.31 412 CYS A CA 1
ATOM 3363 C C . CYS A 1 412 ? 3.905 2.292 9.644 1.00 86.31 412 CYS A C 1
ATOM 3365 O O . CYS A 1 412 ? 3.506 3.430 9.856 1.00 86.31 412 CYS A O 1
ATOM 3367 N N . ILE A 1 413 ? 3.301 1.206 10.136 1.00 91.31 413 ILE A N 1
ATOM 3368 C CA . ILE A 1 413 ? 2.169 1.253 11.075 1.00 91.31 413 ILE A CA 1
ATOM 3369 C C . ILE A 1 413 ? 2.643 1.199 12.528 1.00 91.31 413 ILE A C 1
ATOM 3371 O O . ILE A 1 413 ? 3.642 0.538 12.812 1.00 91.31 413 ILE A O 1
ATOM 3375 N N . SER A 1 414 ? 1.906 1.841 13.433 1.00 93.94 414 SER A N 1
ATOM 3376 C CA . SER A 1 414 ? 2.116 1.790 14.878 1.00 93.94 414 SER A CA 1
ATOM 3377 C C . SER A 1 414 ? 2.342 0.364 15.387 1.00 93.94 414 SER A C 1
ATOM 3379 O O . SER A 1 414 ? 1.482 -0.513 15.248 1.00 93.94 414 SER A O 1
ATOM 3381 N N . LYS A 1 415 ? 3.529 0.130 15.951 1.00 95.06 415 LYS A N 1
ATOM 3382 C CA . LYS A 1 415 ? 3.927 -1.140 16.567 1.00 95.06 415 LYS A CA 1
ATOM 3383 C C . LYS A 1 415 ? 5.019 -0.917 17.603 1.00 95.06 415 LYS A C 1
ATOM 3385 O O . LYS A 1 415 ? 5.854 -0.030 17.433 1.00 95.06 415 LYS A O 1
ATOM 3390 N N . ALA A 1 416 ? 5.045 -1.750 18.633 1.00 96.69 416 ALA A N 1
ATOM 3391 C CA . ALA A 1 416 ? 6.059 -1.667 19.673 1.00 96.69 416 ALA A CA 1
ATOM 3392 C C . ALA A 1 416 ? 6.428 -3.040 20.225 1.00 96.69 416 ALA A C 1
ATOM 3394 O O . ALA A 1 416 ? 5.619 -3.972 20.229 1.00 96.69 416 ALA A O 1
ATOM 3395 N N . LYS A 1 417 ? 7.666 -3.141 20.704 1.00 95.94 417 LYS A N 1
ATOM 3396 C CA . LYS A 1 417 ? 8.211 -4.352 21.310 1.00 95.94 417 LYS A CA 1
ATOM 3397 C C . LYS A 1 417 ? 7.560 -4.659 22.658 1.00 95.94 417 LYS A C 1
ATOM 3399 O O . LYS A 1 417 ? 7.284 -5.818 22.946 1.00 95.94 417 LYS A O 1
ATOM 3404 N N . ASN A 1 418 ? 7.324 -3.627 23.465 1.00 95.31 418 ASN A N 1
ATOM 3405 C CA . ASN A 1 418 ? 6.906 -3.772 24.854 1.00 95.31 418 ASN A CA 1
ATOM 3406 C C . ASN A 1 418 ? 5.419 -3.435 25.025 1.00 95.31 418 ASN A C 1
ATOM 3408 O O . ASN A 1 418 ? 4.853 -2.634 24.278 1.00 95.31 418 ASN A O 1
ATOM 3412 N N . ASN A 1 419 ? 4.805 -4.026 26.049 1.00 96.06 419 ASN A N 1
ATOM 3413 C CA . ASN A 1 419 ? 3.381 -3.873 26.346 1.00 96.06 419 ASN A CA 1
ATOM 3414 C C . ASN A 1 419 ? 2.996 -2.436 26.746 1.00 96.06 419 ASN A C 1
ATOM 3416 O O . ASN A 1 419 ? 1.936 -1.953 26.353 1.00 96.06 419 ASN A O 1
ATOM 3420 N N . GLU A 1 420 ? 3.861 -1.732 27.475 1.00 95.94 420 GLU A N 1
ATOM 3421 C CA . GLU A 1 420 ? 3.634 -0.331 27.849 1.00 95.94 420 GLU A CA 1
ATOM 3422 C C . GLU A 1 420 ? 3.575 0.581 26.610 1.00 95.94 420 GLU A C 1
ATOM 3424 O O . GLU A 1 420 ? 2.619 1.333 26.419 1.00 95.94 420 GLU A O 1
ATOM 3429 N N . ASP A 1 421 ? 4.560 0.455 25.720 1.00 96.06 421 ASP A N 1
ATOM 3430 C CA . ASP A 1 421 ? 4.679 1.271 24.510 1.00 96.06 421 ASP A CA 1
ATOM 3431 C C . ASP A 1 421 ? 3.515 1.032 23.538 1.00 96.06 421 ASP A C 1
ATOM 3433 O O . ASP A 1 421 ? 2.921 1.982 23.020 1.00 96.06 421 ASP A O 1
ATOM 3437 N N . ILE A 1 422 ? 3.116 -0.230 23.322 1.00 97.00 422 ILE A N 1
ATOM 3438 C CA . ILE A 1 422 ? 1.967 -0.519 22.452 1.00 97.00 422 ILE A CA 1
ATOM 3439 C C . ILE A 1 422 ? 0.650 -0.036 23.065 1.00 97.00 422 ILE A C 1
ATOM 3441 O O . ILE A 1 422 ? -0.225 0.406 22.326 1.00 97.00 422 ILE A O 1
ATOM 3445 N N . THR A 1 423 ? 0.520 -0.051 24.393 1.00 97.62 423 THR A N 1
ATOM 3446 C CA . THR A 1 423 ? -0.657 0.488 25.090 1.00 97.62 423 THR A CA 1
ATOM 3447 C C . THR A 1 423 ? -0.752 2.003 24.898 1.00 97.62 423 THR A C 1
ATOM 3449 O O . THR A 1 423 ? -1.819 2.516 24.562 1.00 97.62 423 THR A O 1
ATOM 3452 N N . LYS A 1 424 ? 0.373 2.728 24.988 1.00 96.19 424 LYS A N 1
ATOM 3453 C CA . LYS A 1 424 ? 0.432 4.166 24.663 1.00 96.19 424 LYS A CA 1
ATOM 3454 C C . LYS A 1 424 ? 0.033 4.432 23.208 1.00 96.19 424 LYS A C 1
ATOM 3456 O O . LYS A 1 424 ? -0.771 5.323 22.945 1.00 96.19 424 LYS A O 1
ATOM 3461 N N . LEU A 1 425 ? 0.556 3.655 22.255 1.00 95.81 425 LEU A N 1
ATOM 3462 C CA . LEU A 1 425 ? 0.172 3.771 20.840 1.00 95.81 425 LEU A CA 1
ATOM 3463 C C . LEU A 1 425 ? -1.308 3.442 20.602 1.00 95.81 425 LEU A C 1
ATOM 3465 O O . LEU A 1 425 ? -1.943 4.075 19.755 1.00 95.81 425 LEU A O 1
ATOM 3469 N N . PHE A 1 426 ? -1.856 2.472 21.338 1.00 96.69 426 PHE A N 1
ATOM 3470 C CA . PHE A 1 426 ? -3.264 2.106 21.267 1.00 96.69 426 PHE A CA 1
ATOM 3471 C C . PHE A 1 426 ? -4.136 3.290 21.674 1.00 96.69 426 PHE A C 1
ATOM 3473 O O . PHE A 1 426 ? -4.960 3.707 20.871 1.00 96.69 426 PHE A O 1
ATOM 3480 N N . TYR A 1 427 ? -3.894 3.911 22.830 1.00 96.44 427 TYR A N 1
ATOM 3481 C CA . TYR A 1 427 ? -4.683 5.066 23.281 1.00 96.44 427 TYR A CA 1
ATOM 3482 C C . TYR A 1 427 ? -4.472 6.338 22.451 1.00 96.44 427 TYR A C 1
ATOM 3484 O O . TYR A 1 427 ? -5.351 7.191 22.406 1.00 96.44 427 TYR A O 1
ATOM 3492 N N . LYS A 1 428 ? -3.350 6.463 21.730 1.00 94.62 428 LYS A N 1
ATOM 3493 C CA . LYS A 1 428 ? -3.192 7.499 20.692 1.00 94.62 428 LYS A CA 1
ATOM 3494 C C . LYS A 1 428 ? -4.071 7.256 19.459 1.00 94.62 428 LYS A C 1
ATOM 3496 O O . LYS A 1 428 ? -4.312 8.182 18.694 1.00 94.62 428 LYS A O 1
ATOM 3501 N N . THR A 1 429 ? -4.491 6.014 19.225 1.00 93.62 429 THR A N 1
ATOM 3502 C CA . THR A 1 429 ? -5.181 5.590 17.998 1.00 93.62 429 THR A CA 1
ATOM 3503 C C . THR A 1 429 ? -6.668 5.329 18.233 1.00 93.62 429 THR A C 1
ATOM 3505 O O . THR A 1 429 ? -7.487 5.630 17.364 1.00 93.62 429 THR A O 1
ATOM 3508 N N . VAL A 1 430 ? -7.011 4.779 19.396 1.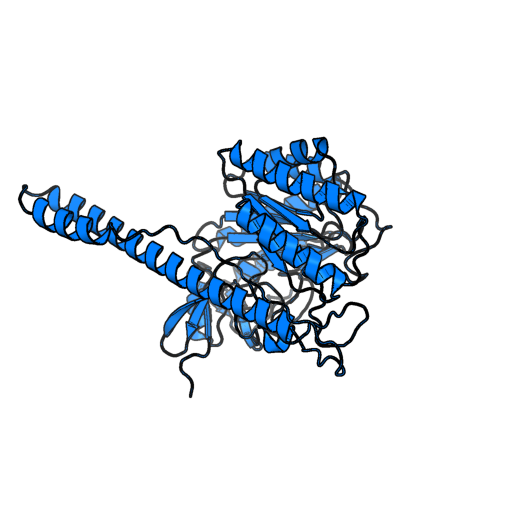00 95.06 430 VAL A N 1
ATOM 3509 C CA . VAL A 1 430 ? -8.309 4.197 19.737 1.00 95.06 430 VAL A CA 1
ATOM 3510 C C . VAL A 1 430 ? -8.857 4.856 21.001 1.00 95.06 430 VAL A C 1
ATOM 3512 O O . VAL A 1 430 ? -8.133 5.022 21.982 1.00 95.06 430 VAL A O 1
ATOM 3515 N N . LYS A 1 431 ? -10.142 5.209 20.983 1.00 95.56 431 LYS A N 1
ATOM 3516 C CA . LYS A 1 431 ? -10.902 5.732 22.124 1.00 95.56 431 LYS A CA 1
ATOM 3517 C C . LYS A 1 431 ? -11.951 4.718 22.578 1.00 95.56 431 LYS A C 1
ATOM 3519 O O . LYS A 1 431 ? -12.408 3.900 21.784 1.00 95.56 431 LYS A O 1
ATOM 3524 N N . ASN A 1 432 ? -12.367 4.821 23.838 1.00 96.81 432 ASN A N 1
ATOM 3525 C CA . ASN A 1 432 ? -13.477 4.057 24.428 1.00 96.81 432 ASN A CA 1
ATOM 3526 C C . ASN A 1 432 ? -13.314 2.523 24.422 1.00 96.81 432 ASN A C 1
ATOM 3528 O O . ASN A 1 432 ? -14.297 1.812 24.603 1.00 96.81 432 ASN A O 1
ATOM 3532 N N . LEU A 1 433 ? -12.099 2.010 24.222 1.00 97.81 433 LEU A N 1
ATOM 3533 C CA . LEU A 1 433 ? -11.783 0.584 24.310 1.00 97.81 433 LEU A CA 1
ATOM 3534 C C . LEU A 1 433 ? -10.520 0.390 25.144 1.00 97.81 433 LEU A C 1
ATOM 3536 O O . LEU A 1 433 ? -9.611 1.220 25.105 1.00 97.81 433 LEU A O 1
ATOM 3540 N N . THR A 1 434 ? -10.441 -0.732 25.849 1.00 98.00 434 THR A N 1
ATOM 3541 C CA . THR A 1 434 ? -9.232 -1.166 26.555 1.00 98.00 434 THR A CA 1
ATOM 3542 C C . THR A 1 434 ? -8.485 -2.212 25.716 1.00 98.00 434 THR A C 1
ATOM 3544 O O . THR A 1 434 ? -9.104 -3.177 25.252 1.00 98.00 434 THR A O 1
ATOM 3547 N N . PRO A 1 435 ? -7.164 -2.063 25.489 1.00 97.62 435 PRO A N 1
ATOM 3548 C CA . PRO A 1 435 ? -6.397 -3.056 24.751 1.00 97.62 435 PRO A CA 1
ATOM 3549 C C . PRO A 1 435 ? -6.253 -4.352 25.552 1.00 97.62 435 PRO A C 1
ATOM 3551 O O . PRO A 1 435 ? -5.878 -4.334 26.722 1.00 97.62 435 PRO A O 1
ATOM 3554 N N . VAL A 1 436 ? -6.470 -5.486 24.889 1.00 96.88 436 VAL A N 1
ATOM 3555 C CA . VAL A 1 436 ? -6.177 -6.822 25.423 1.00 96.88 436 VAL A CA 1
ATOM 3556 C C . VAL A 1 436 ? -4.895 -7.317 24.764 1.00 96.88 436 VAL A C 1
ATOM 3558 O O . VAL A 1 436 ? -4.831 -7.502 23.551 1.00 96.88 436 VAL A O 1
ATOM 3561 N N . LEU A 1 437 ? -3.829 -7.469 25.546 1.00 93.38 437 LEU A N 1
ATOM 3562 C CA . LEU A 1 437 ? -2.486 -7.710 25.004 1.00 93.38 437 LEU A CA 1
ATOM 3563 C C . LEU A 1 437 ? -2.284 -9.143 24.497 1.00 93.38 437 LEU A C 1
ATOM 3565 O O . LEU A 1 437 ? -1.389 -9.379 23.682 1.00 93.38 437 LEU A O 1
ATOM 3569 N N . GLU A 1 438 ? -3.134 -10.064 24.948 1.00 84.00 438 GLU A N 1
ATOM 3570 C CA . GLU A 1 438 ? -3.181 -11.463 24.535 1.00 84.00 438 GLU A CA 1
ATOM 3571 C C . GLU A 1 438 ? -4.643 -11.915 24.477 1.00 84.00 438 GLU A C 1
ATOM 3573 O O . GLU A 1 438 ? -5.364 -11.819 25.466 1.00 84.00 438 GLU A O 1
ATOM 3578 N N . GLY A 1 439 ? -5.102 -12.371 23.312 1.00 81.69 439 GLY A N 1
ATOM 3579 C CA . GLY A 1 439 ? -6.482 -12.820 23.140 1.00 81.69 439 GLY A CA 1
ATOM 3580 C C . GLY A 1 439 ? -6.910 -12.919 21.680 1.00 81.69 439 GLY A C 1
ATOM 3581 O O . GLY A 1 439 ? -6.269 -12.361 20.783 1.00 81.69 439 GLY A O 1
ATOM 3582 N N . ASN A 1 440 ? -7.999 -13.648 21.448 1.00 85.06 440 ASN A N 1
ATOM 3583 C CA . ASN A 1 440 ? -8.739 -13.627 20.188 1.00 85.06 440 ASN A CA 1
ATOM 3584 C C . ASN A 1 440 ? -9.873 -12.600 20.281 1.00 85.06 440 ASN A C 1
ATOM 3586 O O . ASN A 1 440 ? -10.165 -12.092 21.365 1.00 85.06 440 ASN A O 1
ATOM 3590 N N . LEU A 1 441 ? -10.511 -12.306 19.145 1.00 84.75 441 LEU A N 1
ATOM 3591 C CA . LEU A 1 441 ? -11.849 -11.722 19.210 1.00 84.75 441 LEU A CA 1
ATOM 3592 C C . LEU A 1 441 ? -12.762 -12.682 19.975 1.00 84.75 441 LEU A C 1
ATOM 3594 O O . LEU A 1 441 ? -12.494 -13.883 20.005 1.00 84.75 441 LEU A O 1
ATOM 3598 N N . VAL A 1 442 ? -13.831 -12.160 20.566 1.00 80.19 442 VAL A N 1
ATOM 3599 C CA . VAL A 1 442 ? -14.893 -13.012 21.093 1.00 80.19 442 VAL A CA 1
ATOM 3600 C C . VAL A 1 442 ? -15.448 -13.834 19.930 1.00 80.19 442 VAL A C 1
ATOM 3602 O O . VAL A 1 442 ? -16.095 -13.300 19.024 1.00 80.19 442 VAL A O 1
ATOM 3605 N N . ASP A 1 443 ? -15.112 -15.121 19.939 1.00 65.25 443 ASP A N 1
ATOM 3606 C CA . ASP A 1 443 ? -15.744 -16.130 19.106 1.00 65.25 443 ASP A CA 1
ATOM 3607 C C . ASP A 1 443 ? -17.180 -16.292 19.629 1.00 65.25 443 ASP A C 1
ATOM 3609 O O . ASP A 1 443 ? -17.396 -16.350 20.842 1.00 65.25 443 ASP A O 1
ATOM 3613 N N . LEU A 1 444 ? -18.160 -16.303 18.726 1.00 46.69 444 LEU A N 1
ATOM 3614 C CA . LEU A 1 444 ? -19.477 -16.850 19.042 1.00 46.69 444 LEU A CA 1
ATOM 3615 C C . LEU A 1 444 ? -19.512 -18.308 18.627 1.00 46.69 444 LEU A C 1
ATOM 3617 O O . LEU A 1 444 ? -19.171 -18.556 17.446 1.00 46.69 444 LEU A O 1
#